Protein AF-A0A5E3X001-F1 (afdb_monomer_lite)

Secondary structure (DSSP, 8-state):
-HHHHHHHHHHHHHHHHHHHHHHHTT--HHHHHHHHHHHHHHHHHHHHHHHHHTT----HHHHHHHHHHHHHHHHHHHHHHTT--HHHHHHHHHHHHHHHHHHHHHHHHHS---------------------------------------------------------------------------------------------------------SS---S--PPP----PPPPP-PPPPP-EEE-TTS-EEE------PPP---------------------------------------------------------------STT-HHHHHHHHHHHHHHHHHHGGGS-HHHHHHHHHHHHHHHHHHHHTTTPPPSSPPTT--HHHHHHHSTTT--SSPP-HHHH-TTHHHHHHHHHHHHHHSBHHHHHT--STTSHHHHHHHHHHHHHH-GGGHHHHHHHHHHHHHHHHHHHHHHHHHHHTTSS-------GGGGSBHHHHHHTSTT--HHHHHHHHHHHTT------------------PPPP---------------

pLDDT: mean 70.25, std 25.48, range [28.52, 98.25]

Radius of gyration: 42.4 Å; chains: 1; bounding box: 110×106×137 Å

Sequence (564 aa):
MEEQLDALEIELCDVKIAAQKAEANVNPPAEREIAQLHVQRVQLQLDRLRRIAAGEIGDPVLYDLQLELLVKRIECATCLAKGAPETDACIAGLEVDRAALRLRHYQKRTVPASSYAPSHAADGATPAPGYDGLPAEQIRHLTSAPSVDPAMNAAASTVASRLPSPVRQSHPPPDAGENSLPTLAPAPDILSLIDGATDDYHTKDDLVDSGDVEQQLIGADVLRSSPLAVDSPRSIHTPAPCVIDIDDDGNARDVTPAVSSSPHVECKPKADTPDEDSVAVDDNKYGTPSELASRSSTPTKTSSNSLPRTARTTTASTRKNGGPKEPSSHPERWACRVFNFGAGALRESADWSQESCHLTRDLWVSVTRWESVHAFENGAVNAPGLPSIMKTIVSKARFGPKYQDVLGKDPDFPANVGKCLQALRAATVSDAMKAFGAHGLAAVARALLELRNANDAFDDAFVSLASELIKILDVLADFALNDSNAGAEDDTASVSSNSSTTVFATLDALAGYDITSATLAIEELQGRQKPEKPARKGHKRRASQMEPPRGSSSKRARRSPDSE

Structure (mmCIF, N/CA/C/O backbone):
data_AF-A0A5E3X001-F1
#
_entry.id   AF-A0A5E3X001-F1
#
loop_
_atom_site.group_PDB
_atom_site.id
_atom_site.type_symbol
_atom_site.label_atom_id
_atom_site.label_alt_id
_atom_site.label_comp_id
_atom_site.label_asym_id
_atom_site.label_entity_id
_atom_site.label_seq_id
_atom_site.pdbx_PDB_ins_code
_atom_site.Cartn_x
_atom_site.Cartn_y
_atom_site.Cartn_z
_atom_site.occupancy
_atom_site.B_iso_or_equiv
_atom_site.auth_seq_id
_atom_site.auth_comp_id
_atom_site.auth_asym_id
_atom_site.auth_atom_id
_atom_site.pdbx_PDB_model_num
ATOM 1 N N . MET A 1 1 ? 5.907 -29.496 -36.938 1.00 89.25 1 MET A N 1
ATOM 2 C CA . MET A 1 1 ? 6.920 -29.052 -35.955 1.00 89.25 1 MET A CA 1
ATOM 3 C C . MET A 1 1 ? 8.181 -28.618 -36.683 1.00 89.25 1 MET A C 1
ATOM 5 O O . MET A 1 1 ? 8.562 -27.478 -36.495 1.00 89.25 1 MET A O 1
ATOM 9 N N . GLU A 1 2 ? 8.757 -29.453 -37.557 1.00 91.94 2 GLU A N 1
ATOM 10 C CA . GLU A 1 2 ? 9.883 -29.063 -38.434 1.00 91.94 2 GLU A CA 1
ATOM 11 C C . GLU A 1 2 ? 9.582 -27.791 -39.243 1.00 91.94 2 GLU A C 1
ATOM 13 O O . GLU A 1 2 ? 10.293 -26.812 -39.091 1.00 91.94 2 GLU A O 1
ATOM 18 N N . GLU A 1 3 ? 8.434 -27.712 -39.927 1.00 94.50 3 GLU A N 1
ATOM 19 C CA . GLU A 1 3 ? 8.026 -26.486 -40.647 1.00 94.50 3 GLU A CA 1
ATOM 20 C C . GLU A 1 3 ? 7.962 -25.223 -39.760 1.00 94.50 3 GLU A C 1
ATOM 22 O O . GLU A 1 3 ? 8.209 -24.114 -40.225 1.00 94.50 3 GLU A O 1
ATOM 27 N N . GLN A 1 4 ? 7.619 -25.372 -38.473 1.00 94.06 4 GLN A N 1
ATOM 28 C CA . GLN A 1 4 ? 7.577 -24.247 -37.530 1.00 94.06 4 GLN A CA 1
ATOM 29 C C . GLN A 1 4 ? 8.979 -23.845 -37.063 1.00 94.06 4 GLN A C 1
ATOM 31 O O . GLN A 1 4 ? 9.218 -22.664 -36.826 1.00 94.06 4 GLN A O 1
ATOM 36 N N . LEU A 1 5 ? 9.889 -24.813 -36.917 1.00 95.06 5 LEU A N 1
ATOM 37 C CA . LEU A 1 5 ? 11.296 -24.552 -36.624 1.00 95.06 5 LEU A CA 1
ATOM 38 C C . LEU A 1 5 ? 11.957 -23.828 -37.797 1.00 95.06 5 LEU A C 1
ATOM 40 O O . LEU A 1 5 ? 12.550 -22.776 -37.577 1.00 95.06 5 LEU A O 1
ATOM 44 N N . ASP A 1 6 ? 11.761 -24.319 -39.021 1.00 96.06 6 ASP A N 1
ATOM 45 C CA . ASP A 1 6 ? 12.292 -23.698 -40.237 1.00 96.06 6 ASP A CA 1
ATOM 46 C C . ASP A 1 6 ? 11.776 -22.259 -40.396 1.00 96.06 6 ASP A C 1
ATOM 48 O O . ASP A 1 6 ? 12.542 -21.340 -40.688 1.00 96.06 6 ASP A O 1
ATOM 52 N N . ALA A 1 7 ? 10.483 -22.029 -40.135 1.00 96.94 7 ALA A N 1
ATOM 53 C CA . ALA A 1 7 ? 9.896 -20.691 -40.178 1.00 96.94 7 ALA A CA 1
ATOM 54 C C . ALA A 1 7 ? 10.533 -19.731 -39.155 1.00 96.94 7 ALA A C 1
ATOM 56 O O . ALA A 1 7 ? 10.853 -18.596 -39.508 1.00 96.94 7 ALA A O 1
ATOM 57 N N . LEU A 1 8 ? 10.757 -20.176 -37.911 1.00 94.69 8 LEU A N 1
ATOM 58 C CA . LEU A 1 8 ? 11.429 -19.361 -36.890 1.00 94.69 8 LEU A CA 1
ATOM 59 C C . LEU A 1 8 ? 12.917 -19.145 -37.190 1.00 94.69 8 LEU A C 1
ATOM 61 O O . LEU A 1 8 ? 13.462 -18.109 -36.821 1.00 94.69 8 LEU A O 1
ATOM 65 N N . GLU A 1 9 ? 13.590 -20.097 -37.838 1.00 96.94 9 GLU A N 1
ATOM 66 C CA . GLU A 1 9 ? 14.984 -19.941 -38.266 1.00 96.94 9 GLU A CA 1
ATOM 67 C C . GLU A 1 9 ? 15.122 -18.866 -39.349 1.00 96.94 9 GLU A C 1
ATOM 69 O O . GLU A 1 9 ? 16.006 -18.011 -39.255 1.00 96.94 9 GLU A O 1
ATOM 74 N N . ILE A 1 10 ? 14.206 -18.851 -40.323 1.00 97.12 10 ILE A N 1
ATOM 75 C CA . ILE A 1 10 ? 14.125 -17.789 -41.335 1.00 97.12 10 ILE A CA 1
ATOM 76 C C . ILE A 1 10 ? 13.825 -16.443 -40.665 1.00 97.12 10 ILE A C 1
ATOM 78 O O . ILE A 1 10 ? 14.546 -15.471 -40.893 1.00 97.12 10 ILE A O 1
ATOM 82 N N . GLU A 1 11 ? 12.823 -16.395 -39.780 1.00 96.88 11 GLU A N 1
ATOM 83 C CA . GLU A 1 11 ? 12.477 -15.176 -39.042 1.00 96.88 11 GLU A CA 1
ATOM 84 C C . GLU A 1 11 ? 13.671 -14.657 -38.226 1.00 96.88 11 GLU A C 1
ATOM 86 O O . GLU A 1 11 ? 13.944 -13.457 -38.234 1.00 96.88 11 GLU A O 1
ATOM 91 N N . LEU A 1 12 ? 14.436 -15.548 -37.578 1.00 97.12 12 LEU A N 1
ATOM 92 C CA . LEU A 1 12 ? 15.631 -15.195 -36.810 1.00 97.12 12 LEU A CA 1
ATOM 93 C C . LEU A 1 12 ? 16.699 -14.533 -37.691 1.00 97.12 12 LEU A C 1
ATOM 95 O O . LEU A 1 12 ? 17.348 -13.574 -37.262 1.00 97.12 12 LEU A O 1
ATOM 99 N N . CYS A 1 13 ? 16.903 -15.040 -38.907 1.00 97.25 13 CYS A N 1
ATOM 100 C CA . CYS A 1 13 ? 17.800 -14.425 -39.880 1.00 97.25 13 CYS A CA 1
ATOM 101 C C . CYS A 1 13 ? 17.322 -13.020 -40.266 1.00 97.25 13 CYS A C 1
ATOM 103 O O . CYS A 1 13 ? 18.120 -12.080 -40.220 1.00 97.25 13 CYS A O 1
ATOM 105 N N . ASP A 1 14 ? 16.033 -12.854 -40.562 1.00 97.06 14 ASP A N 1
ATOM 106 C CA . ASP A 1 14 ? 15.456 -11.564 -40.946 1.00 97.06 14 ASP A CA 1
ATOM 107 C C . ASP A 1 14 ? 15.589 -10.514 -39.831 1.00 97.06 14 ASP A C 1
ATOM 109 O O . ASP A 1 14 ? 16.050 -9.394 -40.082 1.00 97.06 14 ASP A O 1
ATOM 113 N N . VAL A 1 15 ? 15.279 -10.870 -38.576 1.00 95.81 15 VAL A N 1
ATOM 114 C CA . VAL A 1 15 ? 15.416 -9.938 -37.440 1.00 95.81 15 VAL A CA 1
ATOM 115 C C . VAL A 1 15 ? 16.877 -9.616 -37.119 1.00 95.81 15 VAL A C 1
ATOM 117 O O . VAL A 1 15 ? 17.178 -8.482 -36.747 1.00 95.81 15 VAL A O 1
ATOM 120 N N . LYS A 1 16 ? 17.817 -10.553 -37.317 1.00 97.25 16 LYS A N 1
ATOM 121 C CA . LYS A 1 16 ? 19.260 -10.284 -37.165 1.00 97.25 16 LYS A CA 1
ATOM 122 C C . LYS A 1 16 ? 19.774 -9.320 -38.228 1.00 97.25 16 LYS A C 1
ATOM 124 O O . LYS A 1 16 ? 20.531 -8.408 -37.901 1.00 97.25 16 LYS A O 1
ATOM 129 N N . ILE A 1 17 ? 19.339 -9.481 -39.478 1.00 96.75 17 ILE A N 1
ATOM 130 C CA . ILE A 1 17 ? 19.662 -8.544 -40.561 1.00 96.75 17 ILE A CA 1
ATOM 131 C C . ILE A 1 17 ? 19.098 -7.156 -40.235 1.00 96.75 17 ILE A C 1
ATOM 133 O O . ILE A 1 17 ? 19.791 -6.155 -40.415 1.00 96.75 17 ILE A O 1
ATOM 137 N N . ALA A 1 18 ? 17.861 -7.075 -39.738 1.00 94.19 18 ALA A N 1
ATOM 138 C CA . ALA A 1 18 ? 17.259 -5.809 -39.324 1.00 94.19 18 ALA A CA 1
ATOM 139 C C . ALA A 1 18 ? 18.035 -5.143 -38.174 1.00 94.19 18 ALA A C 1
ATOM 141 O O . ALA A 1 18 ? 18.307 -3.945 -38.246 1.00 94.19 18 ALA A O 1
ATOM 142 N N . ALA A 1 19 ? 18.462 -5.910 -37.165 1.00 95.06 19 ALA A N 1
ATOM 143 C CA . ALA A 1 19 ? 19.278 -5.407 -36.060 1.00 95.06 19 ALA A CA 1
ATOM 144 C C . ALA A 1 19 ? 20.640 -4.874 -36.527 1.00 95.06 19 ALA A C 1
ATOM 146 O O . ALA A 1 19 ? 21.015 -3.762 -36.162 1.00 95.06 19 ALA A O 1
ATOM 147 N N . GLN A 1 20 ? 21.337 -5.604 -37.402 1.00 95.81 20 GLN A N 1
ATOM 148 C CA . GLN A 1 20 ? 22.601 -5.139 -37.984 1.00 95.81 20 GLN A CA 1
ATOM 149 C C . GLN A 1 20 ? 22.421 -3.876 -38.834 1.00 95.81 20 GLN A C 1
ATOM 151 O O . GLN A 1 20 ? 23.256 -2.977 -38.790 1.00 95.81 20 GLN A O 1
ATOM 156 N N . LYS A 1 21 ? 21.319 -3.770 -39.589 1.00 95.06 21 LYS A N 1
ATOM 157 C CA . LYS A 1 21 ? 20.991 -2.548 -40.339 1.00 95.06 21 LYS A CA 1
ATOM 158 C C . LYS A 1 21 ? 20.731 -1.363 -39.411 1.00 95.06 21 LYS A C 1
ATOM 160 O O . LYS A 1 21 ? 21.215 -0.274 -39.699 1.00 95.06 21 LYS A O 1
ATOM 165 N N . ALA A 1 22 ? 19.996 -1.563 -38.317 1.00 92.88 22 ALA A N 1
ATOM 166 C CA . ALA A 1 22 ? 19.745 -0.513 -37.329 1.00 92.88 22 ALA A CA 1
ATOM 167 C C . ALA A 1 22 ? 21.045 -0.035 -36.659 1.00 92.88 22 ALA A C 1
ATOM 169 O O . ALA A 1 22 ? 21.216 1.157 -36.408 1.00 92.88 22 ALA A O 1
ATOM 170 N N . GLU A 1 23 ? 21.985 -0.949 -36.413 1.00 92.69 23 GLU A N 1
ATOM 171 C CA . GLU A 1 23 ? 23.311 -0.626 -35.886 1.00 92.69 23 GLU A CA 1
ATOM 172 C C . GLU A 1 23 ? 24.173 0.141 -36.900 1.00 92.69 23 GLU A C 1
ATOM 174 O O . GLU A 1 23 ? 24.758 1.167 -36.558 1.00 92.69 23 GLU A O 1
ATOM 179 N N . ALA A 1 24 ? 24.191 -0.295 -38.163 1.00 93.94 24 ALA A N 1
ATOM 180 C CA . ALA A 1 24 ? 24.982 0.330 -39.222 1.00 93.94 24 ALA A CA 1
ATOM 181 C C . ALA A 1 24 ? 24.473 1.722 -39.639 1.00 93.94 24 ALA A C 1
ATOM 183 O O . ALA A 1 24 ? 25.271 2.583 -40.004 1.00 93.94 24 ALA A O 1
ATOM 184 N N . ASN A 1 25 ? 23.159 1.957 -39.585 1.00 92.25 25 ASN A N 1
ATOM 185 C CA . ASN A 1 25 ? 22.536 3.207 -40.034 1.00 92.25 25 ASN A CA 1
ATOM 186 C C . ASN A 1 25 ? 22.530 4.322 -38.974 1.00 92.25 25 ASN A C 1
ATOM 188 O O . ASN A 1 25 ? 21.929 5.368 -39.205 1.00 92.25 25 ASN A O 1
ATOM 192 N N . VAL A 1 26 ? 23.193 4.124 -37.825 1.00 91.38 26 VAL A N 1
ATOM 193 C CA . VAL A 1 26 ? 23.199 5.087 -36.705 1.00 91.38 26 VAL A CA 1
ATOM 194 C C . VAL A 1 26 ? 21.767 5.418 -36.260 1.00 91.38 26 VAL A C 1
ATOM 196 O O . VAL A 1 26 ? 21.430 6.562 -35.953 1.00 91.38 26 VAL A O 1
ATOM 199 N N . ASN A 1 27 ? 20.895 4.405 -36.233 1.00 90.38 27 ASN A N 1
ATOM 200 C CA . ASN A 1 27 ? 19.524 4.608 -35.790 1.00 90.38 27 ASN A CA 1
ATOM 201 C C . ASN A 1 27 ? 19.491 5.071 -34.319 1.00 90.38 27 ASN A C 1
ATOM 203 O O . ASN A 1 27 ? 20.404 4.746 -33.534 1.00 90.38 27 ASN A O 1
ATOM 207 N N . PRO A 1 28 ? 18.421 5.785 -33.913 1.00 92.38 28 PRO A N 1
ATOM 208 C CA . PRO A 1 28 ? 18.202 6.160 -32.524 1.00 92.38 28 PRO A CA 1
ATOM 209 C C . PRO A 1 28 ? 18.406 4.962 -31.579 1.00 92.38 28 PRO A C 1
ATOM 211 O O . PRO A 1 28 ? 18.030 3.839 -31.930 1.00 92.38 28 PRO A O 1
ATOM 214 N N . PRO A 1 29 ? 18.981 5.162 -30.377 1.00 92.31 29 PRO A N 1
ATOM 215 C CA . PRO A 1 29 ? 19.236 4.078 -29.424 1.00 92.31 29 PRO A CA 1
ATOM 216 C C . PRO A 1 29 ? 18.024 3.167 -29.179 1.00 92.31 29 PRO A C 1
ATOM 218 O O . PRO A 1 29 ? 18.177 1.949 -29.137 1.00 92.31 29 PRO A O 1
ATOM 221 N N . ALA A 1 30 ? 16.819 3.744 -29.119 1.00 90.44 30 ALA A N 1
ATOM 222 C CA . ALA A 1 30 ? 15.578 2.999 -28.925 1.00 90.44 30 ALA A CA 1
ATOM 223 C C . ALA A 1 30 ? 15.271 2.025 -30.081 1.00 90.44 30 ALA A C 1
ATOM 225 O O . ALA A 1 30 ? 14.844 0.902 -29.840 1.00 90.44 30 ALA A O 1
ATOM 226 N N . GLU A 1 31 ? 15.537 2.394 -31.338 1.00 92.88 31 GLU A N 1
ATOM 227 C CA . GLU A 1 31 ? 15.325 1.495 -32.483 1.00 92.88 31 GLU A CA 1
ATOM 228 C C . GLU A 1 31 ? 16.324 0.333 -32.500 1.00 92.88 31 GLU A C 1
ATOM 230 O O . GLU A 1 31 ? 15.965 -0.796 -32.844 1.00 92.88 31 GLU A O 1
ATOM 235 N N . ARG A 1 32 ? 17.570 0.594 -32.083 1.00 95.31 32 ARG A N 1
ATOM 236 C CA . ARG A 1 32 ? 18.586 -0.452 -31.907 1.00 95.31 32 ARG A CA 1
ATOM 237 C C . ARG A 1 32 ? 18.177 -1.430 -30.806 1.00 95.31 32 ARG A C 1
ATOM 239 O O . ARG A 1 32 ? 18.268 -2.640 -31.009 1.00 95.31 32 ARG A O 1
ATOM 246 N N . GLU A 1 33 ? 17.666 -0.924 -29.683 1.00 95.25 33 GLU A N 1
ATOM 247 C CA . GLU A 1 33 ? 17.151 -1.760 -28.594 1.00 95.25 33 GLU A CA 1
ATOM 248 C C . GLU A 1 33 ? 15.955 -2.614 -29.045 1.00 95.25 33 GLU A C 1
ATOM 250 O O . GLU A 1 33 ? 15.955 -3.824 -28.820 1.00 95.25 33 GLU A O 1
ATOM 255 N N . ILE A 1 34 ? 14.976 -2.030 -29.749 1.00 96.56 34 ILE A N 1
ATOM 256 C CA . ILE A 1 34 ? 13.821 -2.767 -30.294 1.00 96.56 34 ILE A CA 1
ATOM 257 C C . ILE A 1 34 ? 14.293 -3.930 -31.171 1.00 96.56 34 ILE A C 1
ATOM 259 O O . ILE A 1 34 ? 13.844 -5.066 -30.992 1.00 96.56 34 ILE A O 1
ATOM 263 N N . ALA A 1 35 ? 15.224 -3.679 -32.095 1.00 95.69 35 ALA A N 1
ATOM 264 C CA . ALA A 1 35 ? 15.717 -4.713 -32.995 1.00 95.69 35 ALA A CA 1
ATOM 265 C C . ALA A 1 35 ? 16.437 -5.848 -32.241 1.00 95.69 35 ALA A C 1
ATOM 267 O O . ALA A 1 35 ? 16.214 -7.024 -32.534 1.00 95.69 35 ALA A O 1
ATOM 268 N N . GLN A 1 36 ? 17.236 -5.523 -31.219 1.00 97.50 36 GLN A N 1
ATOM 269 C CA . GLN A 1 36 ? 17.882 -6.526 -30.365 1.00 97.50 36 GLN A CA 1
ATOM 270 C C . GLN A 1 36 ? 16.869 -7.348 -29.552 1.00 97.50 36 GLN A C 1
ATOM 272 O O . GLN A 1 36 ? 17.007 -8.570 -29.451 1.00 97.50 36 GLN A O 1
ATOM 277 N N . LEU A 1 37 ? 15.827 -6.716 -29.005 1.00 96.62 37 LEU A N 1
ATOM 278 C CA . LEU A 1 37 ? 14.774 -7.410 -28.260 1.00 96.62 37 LEU A CA 1
ATOM 279 C C . LEU A 1 37 ? 13.965 -8.363 -29.156 1.00 96.62 37 LEU A C 1
ATOM 281 O O . LEU A 1 37 ? 13.619 -9.463 -28.721 1.00 96.62 37 LEU A O 1
ATOM 285 N N . HIS A 1 38 ? 13.722 -8.002 -30.421 1.00 97.38 38 HIS A N 1
ATOM 286 C CA . HIS A 1 38 ? 13.114 -8.909 -31.399 1.00 97.38 38 HIS A CA 1
ATOM 287 C C . HIS A 1 38 ? 13.975 -10.153 -31.656 1.00 97.38 38 HIS A C 1
ATOM 289 O O . HIS A 1 38 ? 13.441 -11.262 -31.663 1.00 97.38 38 HIS A O 1
ATOM 295 N N . VAL A 1 39 ? 15.299 -10.000 -31.785 1.00 97.75 39 VAL A N 1
ATOM 296 C CA . VAL A 1 39 ? 16.224 -11.143 -31.908 1.00 97.75 39 VAL A CA 1
ATOM 297 C C . VAL A 1 39 ? 16.119 -12.060 -30.686 1.00 97.75 39 VAL A C 1
ATOM 299 O O . VAL A 1 39 ? 15.988 -13.273 -30.842 1.00 97.75 39 VAL A O 1
ATOM 302 N N . GLN A 1 40 ? 16.123 -11.497 -29.471 1.00 97.81 40 GLN A N 1
ATOM 303 C CA . GLN A 1 40 ? 15.997 -12.277 -28.232 1.00 97.81 40 GLN A CA 1
ATOM 304 C C . GLN A 1 40 ? 14.668 -13.037 -28.157 1.00 97.81 40 GLN A C 1
ATOM 306 O O . GLN A 1 40 ? 14.646 -14.200 -27.753 1.00 97.81 40 GLN A O 1
ATOM 311 N N . ARG A 1 41 ? 13.565 -12.406 -28.577 1.00 97.81 41 ARG A N 1
ATOM 312 C CA . ARG A 1 41 ? 12.233 -13.023 -28.601 1.00 97.81 41 ARG A CA 1
ATOM 313 C C . ARG A 1 41 ? 12.193 -14.245 -29.516 1.00 97.81 41 ARG A C 1
ATOM 315 O O . ARG A 1 41 ? 11.777 -15.312 -29.068 1.00 97.81 41 ARG A O 1
ATOM 322 N N . VAL A 1 42 ? 12.627 -14.096 -30.769 1.00 97.19 42 VAL A N 1
ATOM 323 C CA . VAL A 1 42 ? 12.601 -15.193 -31.751 1.00 97.19 42 VAL A CA 1
ATOM 324 C C . VAL A 1 42 ? 13.542 -16.316 -31.311 1.00 97.19 42 VAL A C 1
ATOM 326 O O . VAL A 1 42 ? 13.156 -17.482 -31.341 1.00 97.19 42 VAL A O 1
ATOM 329 N N . GLN A 1 43 ? 14.731 -15.979 -30.796 1.00 97.69 43 GLN A N 1
ATOM 330 C CA . GLN A 1 43 ? 15.671 -16.961 -30.250 1.00 97.69 43 GLN A CA 1
ATOM 331 C C . GLN A 1 43 ? 15.050 -17.775 -29.103 1.00 97.69 43 GLN A C 1
ATOM 333 O O . GLN A 1 43 ? 15.153 -18.998 -29.103 1.00 97.69 43 GLN A O 1
ATOM 338 N N . LEU A 1 44 ? 14.353 -17.126 -28.162 1.00 96.56 44 LEU A N 1
ATOM 339 C CA . LEU A 1 44 ? 13.689 -17.810 -27.049 1.00 96.56 44 LEU A CA 1
ATOM 340 C C . LEU A 1 44 ? 12.578 -18.763 -27.530 1.00 96.56 44 LEU A C 1
ATOM 342 O O . LEU A 1 44 ? 12.438 -19.869 -27.004 1.00 96.56 44 LEU A O 1
ATOM 346 N N . GLN A 1 45 ? 11.791 -18.359 -28.534 1.00 96.00 45 GLN A N 1
ATOM 347 C CA . GLN A 1 45 ? 10.752 -19.212 -29.129 1.00 96.00 45 GLN A CA 1
ATOM 348 C C . GLN A 1 45 ? 11.355 -20.436 -29.828 1.00 96.00 45 GLN A C 1
ATOM 350 O O . GLN A 1 45 ? 10.834 -21.548 -29.705 1.00 96.00 45 GLN A O 1
ATOM 355 N N . LEU A 1 46 ? 12.471 -20.231 -30.521 1.00 96.19 46 LEU A N 1
ATOM 356 C CA . LEU A 1 46 ? 13.205 -21.264 -31.231 1.00 96.19 46 LEU A CA 1
ATOM 357 C C . LEU A 1 46 ? 13.833 -22.268 -30.253 1.00 96.19 46 LEU A C 1
ATOM 359 O O . LEU A 1 46 ? 13.661 -23.477 -30.414 1.00 96.19 46 LEU A O 1
ATOM 363 N N . ASP A 1 47 ? 14.466 -21.783 -29.182 1.00 95.81 47 ASP A N 1
ATOM 364 C CA . ASP A 1 47 ? 15.016 -22.621 -28.112 1.00 95.81 47 ASP A CA 1
ATOM 365 C C . ASP A 1 47 ? 13.921 -23.469 -27.446 1.00 95.81 47 ASP A C 1
ATOM 367 O O . ASP A 1 47 ? 14.118 -24.663 -27.210 1.00 95.81 47 ASP A O 1
ATOM 371 N N . ARG A 1 48 ? 12.735 -22.889 -27.203 1.00 94.88 48 ARG A N 1
ATOM 372 C CA . ARG A 1 48 ? 11.577 -23.623 -26.675 1.00 94.88 48 ARG A CA 1
ATOM 373 C C . ARG A 1 48 ? 11.153 -24.752 -27.615 1.00 94.88 48 ARG A C 1
ATOM 375 O O . ARG A 1 48 ? 10.995 -25.882 -27.157 1.00 94.88 48 ARG A O 1
ATOM 382 N N . LEU A 1 49 ? 10.968 -24.472 -28.909 1.00 94.19 49 LEU A N 1
ATOM 383 C CA . LEU A 1 49 ? 10.565 -25.499 -29.876 1.00 94.19 49 LEU A CA 1
ATOM 384 C C . LEU A 1 49 ? 11.627 -26.591 -30.036 1.00 94.19 49 LEU A C 1
ATOM 386 O O . LEU A 1 49 ? 11.265 -27.761 -30.115 1.00 94.19 49 LEU A O 1
ATOM 390 N N . ARG A 1 50 ? 12.920 -26.243 -30.018 1.00 95.38 50 ARG A N 1
ATOM 391 C CA . ARG A 1 50 ? 14.012 -27.228 -30.062 1.00 95.38 50 ARG A CA 1
ATOM 392 C C . ARG A 1 50 ? 13.999 -28.152 -28.847 1.00 95.38 50 ARG A C 1
ATOM 394 O O . ARG A 1 50 ? 14.138 -29.358 -29.020 1.00 95.38 50 ARG A O 1
ATOM 401 N N . ARG A 1 51 ? 13.770 -27.625 -27.637 1.00 94.19 51 ARG A N 1
ATOM 402 C CA . ARG A 1 51 ? 13.635 -28.463 -26.429 1.00 94.19 51 ARG A CA 1
ATOM 403 C C . ARG A 1 51 ? 12.407 -29.373 -26.497 1.00 94.19 51 ARG A C 1
ATOM 405 O O . ARG A 1 51 ? 12.517 -30.554 -26.185 1.00 94.19 51 ARG A O 1
ATOM 412 N N . ILE A 1 52 ? 11.276 -28.867 -26.997 1.00 92.38 52 ILE A N 1
ATOM 413 C CA . ILE A 1 52 ? 10.074 -29.684 -27.241 1.00 92.38 52 ILE A CA 1
ATOM 414 C C . ILE A 1 52 ? 10.371 -30.806 -28.251 1.00 92.38 52 ILE A C 1
ATOM 416 O O . ILE A 1 52 ? 10.010 -31.954 -28.004 1.00 92.38 52 ILE A O 1
ATOM 420 N N . ALA A 1 53 ? 11.060 -30.498 -29.354 1.00 92.81 53 ALA A N 1
ATOM 421 C CA . ALA A 1 53 ? 11.458 -31.479 -30.364 1.00 92.81 53 ALA A CA 1
ATOM 422 C C . ALA A 1 53 ? 12.437 -32.531 -29.812 1.00 92.81 53 ALA A C 1
ATOM 424 O O . ALA A 1 53 ? 12.350 -33.702 -30.174 1.00 92.81 53 ALA A O 1
ATOM 425 N N . ALA A 1 54 ? 13.325 -32.130 -28.898 1.00 95.00 54 ALA A N 1
ATOM 426 C CA . ALA A 1 54 ? 14.258 -33.015 -28.203 1.00 95.00 54 ALA A CA 1
ATOM 427 C C . ALA A 1 54 ? 13.600 -33.874 -27.102 1.00 95.00 54 ALA A C 1
ATOM 429 O O . ALA A 1 54 ? 14.268 -34.709 -26.496 1.00 95.00 54 ALA A O 1
ATOM 430 N N . GLY A 1 55 ? 12.304 -33.683 -26.822 1.00 93.62 55 GLY A N 1
ATOM 431 C CA . GLY A 1 55 ? 11.607 -34.367 -25.730 1.00 93.62 55 GLY A CA 1
ATOM 432 C C . GLY A 1 55 ? 11.999 -33.867 -24.335 1.00 93.62 55 GLY A C 1
ATOM 433 O O . GLY A 1 55 ? 11.670 -34.507 -23.336 1.00 93.62 55 GLY A O 1
ATOM 434 N N . GLU A 1 56 ? 12.687 -32.727 -24.240 1.00 93.75 56 GLU A N 1
ATOM 435 C CA . GLU A 1 56 ? 13.017 -32.093 -22.969 1.00 93.75 56 GLU A CA 1
ATOM 436 C C . GLU A 1 56 ? 11.777 -31.382 -22.416 1.00 93.75 56 GLU A C 1
ATOM 438 O O . GLU A 1 56 ? 11.319 -30.365 -22.945 1.00 93.75 56 GLU A O 1
ATOM 443 N N . ILE A 1 57 ? 11.232 -31.911 -21.317 1.00 81.38 57 ILE A N 1
ATOM 444 C CA . ILE A 1 57 ? 10.111 -31.297 -20.599 1.00 81.38 57 ILE A CA 1
ATOM 445 C C . ILE A 1 57 ? 10.663 -30.139 -19.764 1.00 81.38 57 ILE A C 1
ATOM 447 O O . ILE A 1 57 ? 10.913 -30.257 -18.566 1.00 81.38 57 ILE A O 1
ATOM 451 N N . GLY A 1 58 ? 10.911 -29.014 -20.431 1.00 88.25 58 GLY A N 1
ATOM 452 C CA . GLY A 1 58 ? 11.116 -27.738 -19.760 1.00 88.25 58 GLY A CA 1
ATOM 453 C C . GLY A 1 58 ? 9.820 -27.252 -19.117 1.00 88.25 58 GLY A C 1
ATOM 454 O O . GLY A 1 58 ? 8.727 -27.654 -19.508 1.00 88.25 58 GLY A O 1
ATOM 455 N N . ASP A 1 59 ? 9.946 -26.356 -18.146 1.00 92.50 59 ASP A N 1
ATOM 456 C CA . ASP A 1 59 ? 8.803 -25.708 -17.516 1.00 92.50 59 ASP A CA 1
ATOM 457 C C . ASP A 1 59 ? 8.117 -24.743 -18.507 1.00 92.50 59 ASP A C 1
ATOM 459 O O . ASP A 1 59 ? 8.682 -23.686 -18.814 1.00 92.50 59 ASP A O 1
ATOM 463 N N . PRO A 1 60 ? 6.923 -25.073 -19.038 1.00 92.12 60 PRO A N 1
ATOM 464 C CA . PRO A 1 60 ? 6.283 -24.260 -20.066 1.00 92.12 60 PRO A CA 1
ATOM 465 C C . PRO A 1 60 ? 5.882 -22.877 -19.540 1.00 92.12 60 PRO A C 1
ATOM 467 O O . PRO A 1 60 ? 5.908 -21.914 -20.302 1.00 92.12 60 PRO A O 1
ATOM 470 N N . VAL A 1 61 ? 5.580 -22.765 -18.242 1.00 94.00 61 VAL A N 1
ATOM 471 C CA . VAL A 1 61 ? 5.147 -21.513 -17.613 1.00 94.00 61 VAL A CA 1
ATOM 472 C C . VAL A 1 61 ? 6.316 -20.540 -17.505 1.00 94.00 61 VAL A C 1
ATOM 474 O O . VAL A 1 61 ? 6.149 -19.346 -17.747 1.00 94.00 61 VAL A O 1
ATOM 477 N N . LEU A 1 62 ? 7.519 -21.041 -17.202 1.00 95.25 62 LEU A N 1
ATOM 478 C CA . LEU A 1 62 ? 8.723 -20.210 -17.165 1.00 95.25 62 LEU A CA 1
ATOM 479 C C . LEU A 1 62 ? 8.986 -19.544 -18.523 1.00 95.25 62 LEU A C 1
ATOM 481 O O . LEU A 1 62 ? 9.278 -18.350 -18.573 1.00 95.25 62 LEU A O 1
ATOM 485 N N . TYR A 1 63 ? 8.851 -20.303 -19.612 1.00 95.50 63 TYR A N 1
ATOM 486 C CA . TYR A 1 63 ? 9.019 -19.781 -20.967 1.00 95.50 63 TYR A CA 1
ATOM 487 C C . TYR A 1 63 ? 7.976 -18.737 -21.335 1.00 95.50 63 TYR A C 1
ATOM 489 O O . TYR A 1 63 ? 8.331 -17.701 -21.894 1.00 95.50 63 TYR A O 1
ATOM 497 N N . ASP A 1 64 ? 6.707 -18.994 -21.020 1.00 95.00 64 ASP A N 1
ATOM 498 C CA . ASP A 1 64 ? 5.627 -18.062 -21.335 1.00 95.00 64 ASP A CA 1
ATOM 499 C C . ASP A 1 64 ? 5.825 -16.728 -20.582 1.00 95.00 64 ASP A C 1
ATOM 501 O O . ASP A 1 64 ? 5.669 -15.662 -21.176 1.00 95.00 64 ASP A O 1
ATOM 505 N N . LEU A 1 65 ? 6.294 -16.764 -19.325 1.00 96.12 65 LEU A N 1
ATOM 506 C CA . LEU A 1 65 ? 6.640 -15.562 -18.548 1.00 96.12 65 LEU A CA 1
ATOM 507 C C . LEU A 1 65 ? 7.866 -14.815 -19.100 1.00 96.12 65 LEU A C 1
ATOM 509 O O . LEU A 1 65 ? 7.887 -13.584 -19.112 1.00 96.12 65 LEU A O 1
ATOM 513 N N . GLN A 1 66 ? 8.897 -15.532 -19.558 1.00 97.38 66 GLN A N 1
ATOM 514 C CA . GLN A 1 66 ? 10.056 -14.916 -20.217 1.00 97.38 66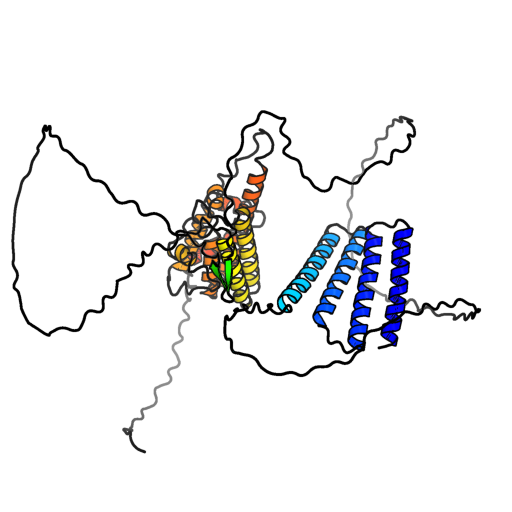 GLN A CA 1
ATOM 515 C C . GLN A 1 66 ? 9.659 -14.246 -21.540 1.00 97.38 66 GLN A C 1
ATOM 517 O O . GLN A 1 66 ? 10.140 -13.154 -21.850 1.00 97.38 66 GLN A O 1
ATOM 522 N N . LEU A 1 67 ? 8.755 -14.872 -22.299 1.00 96.88 67 LEU A N 1
ATOM 523 C CA . LEU A 1 67 ? 8.234 -14.323 -23.545 1.00 96.88 67 LEU A CA 1
ATOM 524 C C . LEU A 1 67 ? 7.352 -13.091 -23.293 1.00 96.88 67 LEU A C 1
ATOM 526 O O . LEU A 1 67 ? 7.518 -12.090 -23.986 1.00 96.88 67 LEU A O 1
ATOM 530 N N . GLU A 1 68 ? 6.474 -13.129 -22.282 1.00 97.00 68 GLU A N 1
ATOM 531 C CA . GLU A 1 68 ? 5.658 -11.982 -21.847 1.00 97.00 68 GLU A CA 1
ATOM 532 C C . GLU A 1 68 ? 6.545 -10.778 -21.501 1.00 97.00 68 GLU A C 1
ATOM 534 O O . GLU A 1 68 ? 6.304 -9.675 -21.992 1.00 97.00 68 GLU A O 1
ATOM 539 N N . LEU A 1 69 ? 7.620 -10.990 -20.731 1.00 97.75 69 LEU A N 1
ATOM 540 C CA . LEU A 1 69 ? 8.568 -9.929 -20.383 1.00 97.75 69 LEU A CA 1
ATOM 541 C C . LEU A 1 69 ? 9.223 -9.305 -21.624 1.00 97.75 69 LEU A C 1
ATOM 543 O O . LEU A 1 69 ? 9.306 -8.082 -21.719 1.00 97.75 69 LEU A O 1
ATOM 547 N N . LEU A 1 70 ? 9.674 -10.119 -22.585 1.00 97.75 70 LEU A N 1
ATOM 548 C CA . LEU A 1 70 ? 10.271 -9.605 -23.822 1.00 97.75 70 LEU A CA 1
ATOM 549 C C . LEU A 1 70 ? 9.263 -8.805 -24.655 1.00 97.75 70 LEU A C 1
ATOM 551 O O . LEU A 1 70 ? 9.616 -7.744 -25.163 1.00 97.75 70 LEU A O 1
ATOM 555 N N . VAL A 1 71 ? 8.011 -9.262 -24.754 1.00 97.62 71 VAL A N 1
ATOM 556 C CA . VAL A 1 71 ? 6.942 -8.522 -25.446 1.00 97.62 71 VAL A CA 1
ATOM 557 C C . VAL A 1 71 ? 6.712 -7.161 -24.787 1.00 97.62 71 VAL A C 1
ATOM 559 O O . VAL A 1 71 ? 6.718 -6.149 -25.485 1.00 97.62 71 VAL A O 1
ATOM 562 N N . LYS A 1 72 ? 6.614 -7.106 -23.453 1.00 97.81 72 LYS A N 1
ATOM 563 C CA . LYS A 1 72 ? 6.446 -5.838 -22.725 1.00 97.81 72 LYS A CA 1
ATOM 564 C C . LYS A 1 72 ? 7.632 -4.893 -22.885 1.00 97.81 72 LYS A C 1
ATOM 566 O O . LYS A 1 72 ? 7.435 -3.691 -23.052 1.00 97.81 72 LYS A O 1
ATOM 571 N N . ARG A 1 73 ? 8.862 -5.414 -22.920 1.00 97.69 73 ARG A N 1
ATOM 572 C CA . ARG A 1 73 ? 10.051 -4.592 -23.202 1.00 97.69 73 ARG A CA 1
ATOM 573 C C . ARG A 1 73 ? 10.033 -4.015 -24.617 1.00 97.69 73 ARG A C 1
ATOM 575 O O . ARG A 1 73 ? 10.368 -2.847 -24.781 1.00 97.69 73 ARG A O 1
ATOM 582 N N . ILE A 1 74 ? 9.609 -4.794 -25.617 1.00 97.38 74 ILE A N 1
ATOM 583 C CA . ILE A 1 74 ? 9.454 -4.315 -27.002 1.00 97.38 74 ILE A CA 1
ATOM 584 C C . ILE A 1 74 ? 8.388 -3.214 -27.073 1.00 97.38 74 ILE A C 1
ATOM 586 O O . ILE A 1 74 ? 8.621 -2.192 -27.716 1.00 97.38 74 ILE A O 1
ATOM 590 N N . GLU A 1 75 ? 7.244 -3.390 -26.407 1.00 96.62 75 GLU A N 1
ATOM 591 C CA . GLU A 1 75 ? 6.175 -2.382 -26.345 1.00 96.62 75 GLU A CA 1
ATOM 592 C C . GLU A 1 75 ? 6.676 -1.073 -25.719 1.00 96.62 75 GLU A C 1
ATOM 594 O O . GLU A 1 75 ? 6.527 -0.012 -26.325 1.00 96.62 75 GLU A O 1
ATOM 599 N N . CYS A 1 76 ? 7.357 -1.1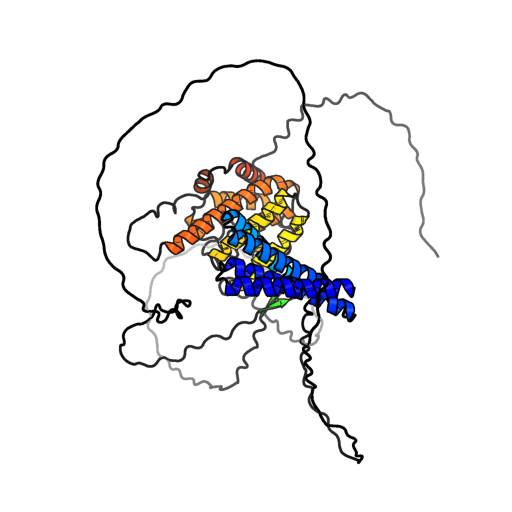50 -24.572 1.00 96.50 76 CYS A N 1
ATOM 600 C CA . CYS A 1 76 ? 7.937 0.012 -23.898 1.00 96.50 76 CYS A CA 1
ATOM 601 C C . CYS A 1 76 ? 8.979 0.733 -24.769 1.00 96.50 76 CYS A C 1
ATOM 603 O O . CYS A 1 76 ? 8.861 1.937 -25.008 1.00 96.50 76 CYS A O 1
ATOM 605 N N . ALA A 1 77 ? 9.942 0.000 -25.339 1.00 95.94 77 ALA A N 1
ATOM 606 C CA . ALA A 1 77 ? 10.947 0.580 -26.228 1.00 95.94 77 ALA A CA 1
ATOM 607 C C . ALA A 1 77 ? 10.312 1.205 -27.486 1.00 95.94 77 ALA A C 1
ATOM 609 O O . ALA A 1 77 ? 10.741 2.265 -27.940 1.00 95.94 77 ALA A O 1
ATOM 610 N N . THR A 1 78 ? 9.238 0.606 -28.014 1.00 96.69 78 THR A N 1
ATOM 611 C CA . THR A 1 78 ? 8.469 1.152 -29.145 1.00 96.69 78 THR A CA 1
ATOM 612 C C . THR A 1 78 ? 7.758 2.454 -28.781 1.00 96.69 78 THR A C 1
ATOM 614 O O . THR A 1 78 ? 7.745 3.378 -29.597 1.00 96.69 78 THR A O 1
ATOM 617 N N . CYS A 1 79 ? 7.181 2.556 -27.579 1.00 95.25 79 CYS A N 1
ATOM 618 C CA . CYS A 1 79 ? 6.599 3.805 -27.082 1.00 95.25 79 CYS A CA 1
ATOM 619 C C . CYS A 1 79 ? 7.656 4.914 -27.010 1.00 95.25 79 CYS A C 1
ATOM 621 O O . CYS A 1 79 ? 7.421 6.014 -27.509 1.00 95.25 79 CYS A O 1
ATOM 623 N N . LEU A 1 80 ? 8.844 4.604 -26.481 1.00 93.94 80 LEU A N 1
ATOM 624 C CA . LEU A 1 80 ? 9.959 5.551 -26.399 1.00 93.94 80 LEU A CA 1
ATOM 625 C C . LEU A 1 80 ? 10.458 5.981 -27.786 1.00 93.94 80 LEU A C 1
ATOM 627 O O . LEU A 1 80 ? 10.607 7.173 -28.041 1.00 93.94 80 LEU A O 1
ATOM 631 N N . ALA A 1 81 ? 10.649 5.036 -28.712 1.00 94.94 81 ALA A N 1
ATOM 632 C CA . ALA A 1 81 ? 11.095 5.332 -30.076 1.00 94.94 81 ALA A CA 1
ATOM 633 C C . ALA A 1 81 ? 10.110 6.227 -30.846 1.00 94.94 81 ALA A C 1
ATOM 635 O O . ALA A 1 81 ? 10.520 7.041 -31.669 1.00 94.94 81 ALA A O 1
ATOM 636 N N . LYS A 1 82 ? 8.806 6.097 -30.571 1.00 96.44 82 LYS A N 1
ATOM 637 C CA . LYS A 1 82 ? 7.754 6.910 -31.197 1.00 96.44 82 LYS A CA 1
ATOM 638 C C . LYS A 1 82 ? 7.553 8.276 -30.537 1.00 96.44 82 LYS A C 1
ATOM 640 O O . LYS A 1 82 ? 6.714 9.033 -31.016 1.00 96.44 82 LYS A O 1
ATOM 645 N N . GLY A 1 83 ? 8.270 8.581 -29.452 1.00 94.19 83 GLY A N 1
ATOM 646 C CA . GLY A 1 83 ? 8.038 9.796 -28.671 1.00 94.19 83 GLY A CA 1
ATOM 647 C C . GLY A 1 83 ? 6.629 9.838 -28.077 1.00 94.19 83 GLY A C 1
ATOM 648 O O . GLY A 1 83 ? 5.986 10.886 -28.099 1.00 94.19 83 GLY A O 1
ATOM 649 N N . ALA A 1 84 ? 6.120 8.689 -27.615 1.00 94.75 84 ALA A N 1
ATOM 650 C CA . ALA A 1 84 ? 4.841 8.613 -26.914 1.00 94.75 84 ALA A CA 1
ATOM 651 C C . ALA A 1 84 ? 4.823 9.585 -25.716 1.00 94.75 84 ALA A C 1
ATOM 653 O O . ALA A 1 84 ? 5.885 9.869 -25.150 1.00 94.75 84 ALA A O 1
ATOM 654 N N . PRO A 1 85 ? 3.645 10.101 -25.314 1.00 95.50 85 PRO A N 1
ATOM 655 C CA . PRO A 1 85 ? 3.559 10.977 -24.154 1.00 95.50 85 PRO A CA 1
ATOM 656 C C . PRO A 1 85 ? 4.122 10.272 -22.916 1.00 95.50 85 PRO A C 1
ATOM 658 O O . PRO A 1 85 ? 4.028 9.051 -22.775 1.00 95.50 85 PRO A O 1
ATOM 661 N N . GLU A 1 86 ? 4.695 11.054 -22.005 1.00 93.31 86 GLU A N 1
ATOM 662 C CA . GLU A 1 86 ? 5.386 10.549 -20.812 1.00 93.31 86 GLU A CA 1
ATOM 663 C C . GLU A 1 86 ? 4.508 9.604 -19.977 1.00 93.31 86 GLU A C 1
ATOM 665 O O . GLU A 1 86 ? 4.990 8.604 -19.450 1.00 93.31 86 GLU A O 1
ATOM 670 N N . THR A 1 87 ? 3.197 9.857 -19.935 1.00 91.31 87 THR A N 1
ATOM 671 C CA . THR A 1 87 ? 2.218 8.988 -19.272 1.00 91.31 87 THR A CA 1
ATOM 672 C C . THR A 1 87 ? 2.166 7.587 -19.878 1.00 91.31 87 THR A C 1
ATOM 674 O O . THR A 1 87 ? 2.144 6.608 -19.137 1.00 91.31 87 THR A O 1
ATOM 677 N N . ASP A 1 88 ? 2.190 7.468 -21.205 1.00 92.94 88 ASP A N 1
ATOM 678 C CA . ASP A 1 88 ? 2.109 6.178 -21.900 1.00 92.94 88 ASP A CA 1
ATOM 679 C C . ASP A 1 88 ? 3.427 5.409 -21.777 1.00 92.94 88 ASP A C 1
ATOM 681 O O . ASP A 1 88 ? 3.427 4.193 -21.575 1.00 92.94 88 ASP A O 1
ATOM 685 N N . ALA A 1 89 ? 4.557 6.122 -21.835 1.00 92.88 89 ALA A N 1
ATOM 686 C CA . ALA A 1 89 ? 5.873 5.548 -21.568 1.00 92.88 89 ALA A CA 1
ATOM 687 C C . ALA A 1 89 ? 5.981 5.035 -20.119 1.00 92.88 89 ALA A C 1
ATOM 689 O O . ALA A 1 89 ? 6.472 3.929 -19.891 1.00 92.88 89 ALA A O 1
ATOM 690 N N . CYS A 1 90 ? 5.457 5.793 -19.150 1.00 93.56 90 CYS A N 1
ATOM 691 C CA . CYS A 1 90 ? 5.402 5.401 -17.743 1.00 93.56 90 CYS A CA 1
ATOM 692 C C . CYS A 1 90 ? 4.537 4.148 -17.534 1.00 93.56 90 CYS A C 1
ATOM 694 O O . CYS A 1 90 ? 4.978 3.191 -16.895 1.00 93.56 90 CYS A O 1
ATOM 696 N N . ILE A 1 91 ? 3.341 4.099 -18.135 1.00 95.88 91 ILE A N 1
ATOM 697 C CA . ILE A 1 91 ? 2.466 2.917 -18.078 1.00 95.88 91 ILE A CA 1
ATOM 698 C C . ILE A 1 91 ? 3.174 1.693 -18.671 1.00 95.88 91 ILE A C 1
ATOM 700 O O . ILE A 1 91 ? 3.196 0.639 -18.036 1.00 95.88 91 ILE A O 1
ATOM 704 N N . ALA A 1 92 ? 3.802 1.827 -19.843 1.00 94.62 92 ALA A N 1
ATOM 705 C CA . ALA A 1 92 ? 4.537 0.729 -20.466 1.00 94.62 92 ALA A CA 1
ATOM 706 C C . ALA A 1 92 ? 5.719 0.250 -19.598 1.00 94.62 92 ALA A C 1
ATOM 708 O O . ALA A 1 92 ? 5.962 -0.954 -19.498 1.00 94.62 92 ALA A O 1
ATOM 709 N N . GLY A 1 93 ? 6.416 1.166 -18.914 1.00 95.75 93 GLY A N 1
ATOM 710 C CA . GLY A 1 93 ? 7.456 0.837 -17.934 1.00 95.75 93 GLY A CA 1
ATOM 711 C C . GLY A 1 93 ? 6.923 0.014 -16.757 1.00 95.75 93 GLY A C 1
ATOM 712 O O . GLY A 1 93 ? 7.463 -1.048 -16.445 1.00 95.75 93 GLY A O 1
ATOM 713 N N . LEU A 1 94 ? 5.800 0.428 -16.167 1.00 94.31 94 LEU A N 1
ATOM 714 C CA . LEU A 1 94 ? 5.155 -0.312 -15.077 1.00 94.31 94 LEU A CA 1
ATOM 715 C C . LEU A 1 94 ? 4.682 -1.710 -15.510 1.00 94.31 94 LEU A C 1
ATOM 717 O O . LEU A 1 94 ? 4.701 -2.654 -14.713 1.00 94.31 94 LEU A O 1
ATOM 721 N N . GLU A 1 95 ? 4.272 -1.883 -16.768 1.00 97.06 95 GLU A N 1
ATOM 722 C CA . GLU A 1 95 ? 3.933 -3.202 -17.309 1.00 97.06 95 GLU A CA 1
ATOM 723 C C . GLU A 1 95 ? 5.156 -4.121 -17.440 1.00 97.06 95 GLU A C 1
ATOM 725 O O . GLU A 1 95 ? 5.049 -5.317 -17.142 1.00 97.06 95 GLU A O 1
ATOM 730 N N . VAL A 1 96 ? 6.321 -3.578 -17.816 1.00 97.81 96 VAL A N 1
ATOM 731 C CA . VAL A 1 96 ? 7.600 -4.311 -17.809 1.00 97.81 96 VAL A CA 1
ATOM 732 C C . VAL A 1 96 ? 7.954 -4.755 -16.390 1.00 97.81 96 VAL A C 1
ATOM 734 O O . VAL A 1 96 ? 8.238 -5.938 -16.176 1.00 97.81 96 VAL A O 1
ATOM 737 N N . ASP A 1 97 ? 7.867 -3.853 -15.411 1.00 95.81 97 ASP A N 1
ATOM 738 C CA . ASP A 1 97 ? 8.162 -4.160 -14.006 1.00 95.81 97 ASP A CA 1
ATOM 739 C C . ASP A 1 97 ? 7.232 -5.243 -13.456 1.00 95.81 97 ASP A C 1
ATOM 741 O O . ASP A 1 97 ? 7.666 -6.196 -12.798 1.00 95.81 97 ASP A O 1
ATOM 745 N N . ARG A 1 98 ? 5.940 -5.158 -13.787 1.00 96.81 98 ARG A N 1
ATOM 746 C CA . ARG A 1 98 ? 4.949 -6.170 -13.416 1.00 96.81 98 ARG A CA 1
ATOM 747 C C . ARG A 1 98 ? 5.290 -7.543 -14.000 1.00 96.81 98 ARG A C 1
ATOM 749 O O . ARG A 1 98 ? 5.205 -8.540 -13.277 1.00 96.81 98 ARG A O 1
ATOM 756 N N . ALA A 1 99 ? 5.667 -7.617 -15.278 1.00 95.00 99 ALA A N 1
ATOM 757 C CA . ALA A 1 99 ? 6.066 -8.870 -15.922 1.00 95.00 99 ALA A CA 1
ATOM 758 C C . ALA A 1 99 ? 7.354 -9.445 -15.299 1.00 95.00 99 ALA A C 1
ATOM 760 O O . ALA A 1 99 ? 7.420 -10.638 -14.988 1.00 95.00 99 ALA A O 1
ATOM 761 N N . ALA A 1 100 ? 8.345 -8.595 -15.014 1.00 97.25 100 ALA A N 1
ATOM 762 C CA . ALA A 1 100 ? 9.594 -8.993 -14.365 1.00 97.25 100 ALA A CA 1
ATOM 763 C C . ALA A 1 100 ? 9.361 -9.541 -12.945 1.00 97.25 100 ALA A C 1
ATOM 765 O O . ALA A 1 100 ? 9.928 -10.571 -12.565 1.00 97.25 100 ALA A O 1
ATOM 766 N N . LEU A 1 101 ? 8.477 -8.905 -12.168 1.00 95.88 101 LEU A N 1
ATOM 767 C CA . LEU A 1 101 ? 8.086 -9.380 -10.841 1.00 95.88 101 LEU A CA 1
ATOM 768 C C . LEU A 1 101 ? 7.408 -10.751 -10.900 1.00 95.88 101 LEU A C 1
ATOM 770 O O . LEU A 1 101 ? 7.744 -11.623 -10.095 1.00 95.88 101 LEU A O 1
ATOM 774 N N . ARG A 1 102 ? 6.497 -10.981 -11.856 1.00 96.69 102 ARG A N 1
ATOM 775 C CA . ARG A 1 102 ? 5.854 -12.293 -12.057 1.00 96.69 102 ARG A CA 1
ATOM 776 C C . ARG A 1 102 ? 6.881 -13.386 -12.336 1.00 96.69 102 ARG A C 1
ATOM 778 O O . ARG A 1 102 ? 6.851 -14.420 -11.668 1.00 96.69 102 ARG A O 1
ATOM 785 N N . LEU A 1 103 ? 7.820 -13.131 -13.249 1.00 96.62 103 LEU A N 1
ATOM 786 C CA . LEU A 1 103 ? 8.911 -14.055 -13.562 1.00 96.62 103 LEU A CA 1
ATOM 787 C C . LEU A 1 103 ? 9.769 -14.358 -12.322 1.00 96.62 103 LEU A C 1
ATOM 789 O O . LEU A 1 103 ? 10.021 -15.522 -12.010 1.00 96.62 103 LEU A O 1
ATOM 793 N N . ARG A 1 104 ? 10.157 -13.329 -11.560 1.00 96.50 104 ARG A N 1
ATOM 794 C CA . ARG A 1 104 ? 10.953 -13.489 -10.333 1.00 96.50 104 ARG A CA 1
ATOM 795 C C . ARG A 1 104 ? 10.205 -14.277 -9.257 1.00 96.50 104 ARG A C 1
ATOM 797 O O . ARG A 1 104 ? 10.801 -15.114 -8.582 1.00 96.50 104 ARG A O 1
ATOM 804 N N . HIS A 1 105 ? 8.911 -14.023 -9.079 1.00 94.25 105 HIS A N 1
ATOM 805 C CA . HIS A 1 105 ? 8.073 -14.780 -8.149 1.00 94.25 105 HIS A CA 1
ATOM 806 C C . HIS A 1 105 ? 7.956 -16.246 -8.551 1.00 94.25 105 HIS A C 1
ATOM 808 O O . HIS A 1 105 ? 8.014 -17.116 -7.683 1.00 94.25 105 HIS A O 1
ATOM 814 N N . TYR A 1 106 ? 7.819 -16.514 -9.848 1.00 96.12 106 TYR A N 1
ATOM 815 C CA . TYR A 1 106 ? 7.775 -17.867 -10.372 1.00 96.12 106 TYR A CA 1
ATOM 816 C C . TYR A 1 106 ? 9.083 -18.616 -10.093 1.00 96.12 106 TYR A C 1
ATOM 818 O O . TYR A 1 106 ? 9.061 -19.661 -9.452 1.00 96.12 106 TYR A O 1
ATOM 826 N N . GLN A 1 107 ? 10.225 -18.021 -10.450 1.00 94.56 107 GLN A N 1
ATOM 827 C CA . GLN A 1 107 ? 11.552 -18.588 -10.185 1.00 94.56 107 GLN A CA 1
ATOM 828 C C . GLN A 1 107 ? 11.782 -18.858 -8.693 1.00 94.56 107 GLN A C 1
ATOM 830 O O . GLN A 1 107 ? 12.267 -19.921 -8.325 1.00 94.56 107 GLN A O 1
ATOM 835 N N . LYS A 1 108 ? 11.377 -17.938 -7.807 1.00 92.88 108 LYS A N 1
ATOM 836 C CA . LYS A 1 108 ? 11.473 -18.149 -6.352 1.00 92.88 108 LYS A CA 1
ATOM 837 C C . LYS A 1 108 ? 10.654 -19.345 -5.855 1.00 92.88 108 LYS A C 1
ATOM 839 O O . LYS A 1 108 ? 11.024 -19.931 -4.847 1.00 92.88 108 LYS A O 1
ATOM 844 N N . ARG A 1 109 ? 9.538 -19.674 -6.512 1.00 91.38 109 ARG A N 1
ATOM 845 C CA . ARG A 1 109 ? 8.676 -20.807 -6.138 1.00 91.38 109 ARG A CA 1
ATOM 846 C C . ARG A 1 109 ? 9.154 -22.133 -6.720 1.00 91.38 109 ARG A C 1
ATOM 848 O O . ARG A 1 109 ? 8.897 -23.166 -6.113 1.00 91.38 109 ARG A O 1
ATOM 855 N N . THR A 1 110 ? 9.789 -22.112 -7.890 1.00 89.94 110 THR A N 1
ATOM 856 C CA . THR A 1 110 ? 10.204 -23.333 -8.595 1.00 89.94 110 THR A CA 1
ATOM 857 C C . THR A 1 110 ? 11.630 -23.763 -8.302 1.00 89.94 110 THR A C 1
ATOM 859 O O . THR A 1 110 ? 11.927 -24.941 -8.478 1.00 89.94 110 THR A O 1
ATOM 862 N N . VAL A 1 111 ? 12.505 -22.868 -7.827 1.00 83.31 111 VAL A N 1
ATOM 863 C CA . VAL A 1 111 ? 13.816 -23.267 -7.299 1.00 83.31 111 VAL A CA 1
ATOM 864 C C . VAL A 1 111 ? 13.563 -24.140 -6.066 1.00 83.31 111 VAL A C 1
ATOM 866 O O . VAL A 1 111 ? 13.072 -23.621 -5.059 1.00 83.31 111 VAL A O 1
ATOM 869 N N . PRO A 1 112 ? 13.863 -25.455 -6.118 1.00 69.88 112 PRO A N 1
ATOM 870 C CA . PRO A 1 112 ? 13.738 -26.310 -4.950 1.00 69.88 112 PRO A CA 1
ATOM 871 C C . PRO A 1 112 ? 14.606 -25.689 -3.868 1.00 69.88 112 PRO A C 1
ATOM 873 O O . PRO A 1 112 ? 15.760 -25.354 -4.152 1.00 69.88 112 PRO A O 1
ATOM 876 N N . ALA A 1 113 ? 14.064 -25.512 -2.661 1.00 63.06 113 ALA A N 1
ATOM 877 C CA . ALA A 1 113 ? 14.869 -25.145 -1.507 1.00 63.06 113 ALA A CA 1
ATOM 878 C C . ALA A 1 113 ? 16.028 -26.140 -1.466 1.00 63.06 113 ALA A C 1
ATOM 880 O O . ALA A 1 113 ? 15.818 -27.327 -1.214 1.00 63.06 113 ALA A O 1
ATOM 881 N N . SER A 1 114 ? 17.215 -25.677 -1.868 1.00 57.03 114 SER A N 1
ATOM 882 C CA . SER A 1 114 ? 18.400 -26.512 -1.953 1.00 57.03 114 SER A CA 1
ATOM 883 C C . SER A 1 114 ? 18.554 -27.115 -0.575 1.00 57.03 114 SER A C 1
ATOM 885 O O . SER A 1 114 ? 18.798 -26.384 0.383 1.00 57.03 114 SER A O 1
ATOM 887 N N . SER A 1 115 ? 18.310 -28.421 -0.477 1.00 46.44 115 SER A N 1
ATOM 888 C CA . SER A 1 115 ? 18.452 -29.189 0.747 1.00 46.44 115 SER A CA 1
ATOM 889 C C . SER A 1 115 ? 19.898 -29.036 1.193 1.00 46.44 115 SER A C 1
ATOM 891 O O . SER A 1 115 ? 20.769 -29.806 0.788 1.00 46.44 115 SER A O 1
ATOM 893 N N . TYR A 1 116 ? 20.158 -28.030 2.021 1.00 49.47 116 TYR A N 1
ATOM 894 C CA . TYR A 1 116 ? 21.336 -27.951 2.858 1.00 49.47 116 TYR A CA 1
ATOM 895 C C . TYR A 1 116 ? 21.210 -29.086 3.874 1.00 49.47 116 TYR A C 1
ATOM 897 O O . TYR A 1 116 ? 20.819 -28.894 5.020 1.00 49.47 116 TYR A O 1
ATOM 905 N N . ALA A 1 117 ? 21.491 -30.308 3.418 1.00 43.53 117 ALA A N 1
ATOM 906 C CA . ALA A 1 117 ? 21.784 -31.413 4.301 1.00 43.53 117 ALA A CA 1
ATOM 907 C C . ALA A 1 117 ? 23.100 -31.047 5.006 1.00 43.53 117 ALA A C 1
ATOM 909 O O . ALA A 1 117 ? 24.111 -30.842 4.324 1.00 43.53 117 ALA A O 1
ATOM 910 N N . PRO A 1 118 ? 23.123 -30.929 6.343 1.00 47.50 118 PRO A N 1
ATOM 911 C CA . PRO A 1 118 ? 24.372 -30.775 7.058 1.00 47.50 118 PRO A CA 1
ATOM 912 C C . PRO A 1 118 ? 25.167 -32.059 6.831 1.00 47.50 118 PRO A C 1
ATOM 914 O O . PRO A 1 118 ? 24.744 -33.142 7.238 1.00 47.50 118 PRO A O 1
ATOM 917 N N . SER A 1 119 ? 26.305 -31.946 6.150 1.00 42.88 119 SER A N 1
ATOM 918 C CA . SER A 1 119 ? 27.293 -33.017 6.083 1.00 42.88 119 SER A CA 1
ATOM 919 C C . SER A 1 119 ? 27.835 -33.236 7.495 1.00 42.88 119 SER A C 1
ATOM 921 O O . SER A 1 119 ? 28.766 -32.564 7.939 1.00 42.88 119 SER A O 1
ATOM 923 N N . HIS A 1 120 ? 27.198 -34.132 8.247 1.00 43.19 120 HIS A N 1
ATOM 924 C CA . HIS A 1 120 ? 27.775 -34.669 9.465 1.00 43.19 120 HIS A CA 1
ATOM 925 C C . HIS A 1 120 ? 28.924 -35.589 9.057 1.00 43.19 120 HIS A C 1
ATOM 927 O O . HIS A 1 120 ? 28.718 -36.735 8.659 1.00 43.19 120 HIS A O 1
ATOM 933 N N . ALA A 1 121 ? 30.141 -35.060 9.162 1.00 45.88 121 ALA A N 1
ATOM 934 C CA . ALA A 1 121 ? 31.348 -35.859 9.238 1.00 45.88 121 ALA A CA 1
ATOM 935 C C . ALA A 1 121 ? 31.212 -36.829 10.424 1.00 45.88 121 ALA A C 1
ATOM 937 O O . ALA A 1 121 ? 31.197 -36.412 11.583 1.00 45.88 121 ALA A O 1
ATOM 938 N N . ALA A 1 122 ? 31.056 -38.116 10.119 1.00 44.00 122 ALA A N 1
ATOM 939 C CA . ALA A 1 122 ? 31.190 -39.195 11.081 1.00 44.00 122 ALA A CA 1
ATOM 940 C C . ALA A 1 122 ? 32.628 -39.710 11.015 1.00 44.00 122 ALA A C 1
ATOM 942 O O . ALA A 1 122 ? 33.080 -40.236 9.997 1.00 44.00 122 ALA A O 1
ATOM 943 N N . ASP A 1 123 ? 33.327 -39.498 12.118 1.00 49.28 123 ASP A N 1
ATOM 944 C CA . ASP A 1 123 ? 34.673 -39.966 12.391 1.00 49.28 123 ASP A CA 1
ATOM 945 C C . ASP A 1 123 ? 34.666 -41.474 12.716 1.00 49.28 123 ASP A C 1
ATOM 947 O O . ASP A 1 123 ? 33.834 -41.944 13.491 1.00 49.28 123 ASP A O 1
ATOM 951 N N . GLY A 1 124 ? 35.638 -42.201 12.158 1.00 42.53 124 GLY A N 1
ATOM 952 C CA . GLY A 1 124 ? 36.289 -43.360 12.781 1.00 42.53 124 GLY A CA 1
ATOM 953 C C . GLY A 1 124 ? 35.597 -44.733 12.796 1.00 42.53 124 GLY A C 1
ATOM 954 O O . GLY A 1 124 ? 34.854 -45.048 13.720 1.00 42.53 124 GLY A O 1
ATOM 955 N N . ALA A 1 125 ? 36.035 -45.637 11.905 1.00 37.22 125 ALA A N 1
ATOM 956 C CA . ALA A 1 125 ? 36.262 -47.051 12.252 1.00 37.22 125 ALA A CA 1
ATOM 957 C C . ALA A 1 125 ? 37.215 -47.754 11.258 1.00 37.22 125 ALA A C 1
ATOM 959 O O . ALA A 1 125 ? 36.867 -48.018 10.111 1.00 37.22 125 ALA A O 1
ATOM 960 N N . THR A 1 126 ? 38.417 -48.098 11.727 1.00 47.75 126 THR A N 1
ATOM 961 C CA . THR A 1 126 ? 39.334 -49.111 11.160 1.00 47.75 126 THR A CA 1
ATOM 962 C C . THR A 1 126 ? 38.779 -50.523 11.450 1.00 47.75 126 THR A C 1
ATOM 964 O O . THR A 1 126 ? 38.165 -50.685 12.508 1.00 47.75 126 THR A O 1
ATOM 967 N N . PRO A 1 127 ? 39.005 -51.567 10.610 1.00 46.78 127 PRO A N 1
ATOM 968 C CA . PRO A 1 127 ? 40.259 -52.341 10.698 1.00 46.78 127 PRO A CA 1
ATOM 969 C C . PRO A 1 127 ? 40.773 -53.033 9.399 1.00 46.78 127 PRO A C 1
ATOM 971 O O . PRO A 1 127 ? 40.007 -53.599 8.633 1.00 46.78 127 PRO A O 1
ATOM 974 N N . ALA A 1 128 ? 42.111 -53.093 9.297 1.00 38.53 128 ALA A N 1
ATOM 975 C CA . ALA A 1 128 ? 42.979 -54.209 8.854 1.00 38.53 128 ALA A CA 1
ATOM 976 C C . ALA A 1 128 ? 42.942 -54.782 7.398 1.00 38.53 128 ALA A C 1
ATOM 978 O O . ALA A 1 128 ? 41.947 -54.665 6.694 1.00 38.53 128 ALA A O 1
ATOM 979 N N . PRO A 1 129 ? 44.064 -55.389 6.926 1.00 61.50 129 PRO A N 1
ATOM 980 C CA . PRO A 1 129 ? 44.420 -55.496 5.506 1.00 61.50 129 PRO A CA 1
ATOM 981 C C . PRO A 1 129 ? 44.224 -56.898 4.899 1.00 61.50 129 PRO A C 1
ATOM 983 O O . PRO A 1 129 ? 44.286 -57.903 5.605 1.00 61.50 129 PRO A O 1
ATOM 986 N N . GLY A 1 130 ? 44.134 -56.974 3.565 1.00 33.41 130 GLY A N 1
ATOM 987 C CA . GLY A 1 130 ? 44.430 -58.207 2.828 1.00 33.41 130 GLY A CA 1
ATOM 988 C C . GLY A 1 130 ? 43.831 -58.314 1.420 1.00 33.41 130 GLY A C 1
ATOM 989 O O . GLY A 1 130 ? 42.617 -58.331 1.277 1.00 33.41 130 GLY A O 1
ATOM 990 N N . TYR A 1 131 ? 44.729 -58.535 0.452 1.00 32.59 131 TYR A N 1
ATOM 991 C CA . TYR A 1 131 ? 44.560 -59.223 -0.843 1.00 32.59 131 TYR A CA 1
ATOM 992 C C . TYR A 1 131 ? 44.132 -58.454 -2.115 1.00 32.59 131 TYR A C 1
ATOM 994 O O . TYR A 1 131 ? 42.962 -58.192 -2.362 1.00 32.59 131 TYR A O 1
ATOM 1002 N N . ASP A 1 132 ? 45.164 -58.163 -2.922 1.00 38.41 132 ASP A N 1
ATOM 1003 C CA . ASP A 1 132 ? 45.379 -58.452 -4.356 1.00 38.41 132 ASP A CA 1
ATOM 1004 C C . ASP A 1 132 ? 44.204 -58.501 -5.349 1.00 38.41 132 ASP A C 1
ATOM 1006 O O . ASP A 1 132 ? 43.304 -59.331 -5.249 1.00 38.41 132 ASP A O 1
ATOM 1010 N N . GLY A 1 133 ? 44.349 -57.732 -6.441 1.00 28.52 133 GLY A N 1
ATOM 1011 C CA . GLY A 1 133 ? 43.655 -57.998 -7.708 1.00 28.52 133 GLY A CA 1
ATOM 1012 C C . GLY A 1 133 ? 43.497 -56.799 -8.653 1.00 28.52 133 GLY A C 1
ATOM 1013 O O . GLY A 1 133 ? 42.410 -56.251 -8.779 1.00 28.52 133 GLY A O 1
ATOM 1014 N N . LEU A 1 134 ? 44.572 -56.407 -9.343 1.00 38.25 134 LEU A N 1
ATOM 1015 C CA . LEU A 1 134 ? 44.549 -55.650 -10.617 1.00 38.25 134 LEU A CA 1
ATOM 1016 C C . LEU A 1 134 ? 44.164 -56.584 -11.805 1.00 38.25 134 LEU A C 1
ATOM 1018 O O . LEU A 1 134 ? 44.138 -57.795 -11.573 1.00 38.25 134 LEU A O 1
ATOM 1022 N N . PRO A 1 135 ? 44.029 -56.129 -13.085 1.00 51.84 135 PRO A N 1
ATOM 1023 C CA . PRO A 1 135 ? 44.023 -54.754 -13.636 1.00 51.84 135 PRO A CA 1
ATOM 1024 C C . PRO A 1 135 ? 42.967 -54.446 -14.748 1.00 51.84 135 PRO A C 1
ATOM 1026 O O . PRO A 1 135 ? 42.396 -55.332 -15.366 1.00 51.84 135 PRO A O 1
ATOM 1029 N N . ALA A 1 136 ? 42.818 -53.137 -15.012 1.00 34.84 136 ALA A N 1
ATOM 1030 C CA . ALA A 1 136 ? 42.796 -52.391 -16.295 1.00 34.84 136 ALA A CA 1
ATOM 1031 C C . ALA A 1 136 ? 42.140 -52.926 -17.594 1.00 34.84 136 ALA A C 1
ATOM 1033 O O . ALA A 1 136 ? 42.526 -53.970 -18.093 1.00 34.84 136 ALA A O 1
ATOM 1034 N N . GLU A 1 137 ? 41.372 -52.041 -18.258 1.00 33.41 137 GLU A N 1
ATOM 1035 C CA . GLU A 1 137 ? 41.503 -51.637 -19.683 1.00 33.41 137 GLU A CA 1
ATOM 1036 C C . GLU A 1 137 ? 40.873 -50.227 -19.860 1.00 33.41 137 GLU A C 1
ATOM 1038 O O . GLU A 1 137 ? 39.837 -49.939 -19.266 1.00 33.41 137 GLU A O 1
ATOM 1043 N N . GLN A 1 138 ? 41.630 -49.217 -20.327 1.00 32.97 138 GLN A N 1
ATOM 1044 C CA . GLN A 1 138 ? 41.641 -48.643 -21.698 1.00 32.97 138 GLN A CA 1
ATOM 1045 C C . GLN A 1 138 ? 40.255 -48.121 -22.149 1.00 32.97 138 GLN A C 1
ATOM 1047 O O . GLN A 1 138 ? 39.280 -48.848 -22.125 1.00 32.97 138 GLN A O 1
ATOM 1052 N N . ILE A 1 139 ? 40.056 -46.861 -22.559 1.00 34.16 139 ILE A N 1
ATOM 1053 C CA . ILE A 1 139 ? 40.638 -46.200 -23.740 1.00 34.16 139 ILE A CA 1
ATOM 1054 C C . ILE A 1 139 ? 40.599 -44.662 -23.552 1.00 34.16 139 ILE A C 1
ATOM 1056 O O . ILE A 1 139 ? 39.556 -44.075 -23.272 1.00 34.16 139 ILE A O 1
ATOM 1060 N N . ARG A 1 140 ? 41.742 -44.000 -23.774 1.00 33.91 140 ARG A N 1
ATOM 1061 C CA . ARG A 1 140 ? 41.848 -42.605 -24.243 1.00 33.91 140 ARG A CA 1
ATOM 1062 C C . ARG A 1 140 ? 42.227 -42.648 -25.726 1.00 33.91 140 ARG A C 1
ATOM 1064 O O . ARG A 1 140 ? 43.007 -43.523 -26.083 1.00 33.91 140 ARG A O 1
ATOM 1071 N N . HIS A 1 141 ? 41.736 -41.684 -26.513 1.00 30.83 141 HIS A N 1
ATOM 1072 C CA . HIS A 1 141 ? 42.414 -40.912 -27.583 1.00 30.83 141 HIS A CA 1
ATOM 1073 C C . HIS A 1 141 ? 41.390 -40.444 -28.644 1.00 30.83 141 HIS A C 1
ATOM 1075 O O . HIS A 1 141 ? 40.621 -41.258 -29.131 1.00 30.83 141 HIS A O 1
ATOM 1081 N N . LEU A 1 142 ? 41.251 -39.114 -28.832 1.00 31.39 142 LEU A N 1
ATOM 1082 C CA . LEU A 1 142 ? 41.615 -38.343 -30.053 1.00 31.39 142 LEU A CA 1
ATOM 1083 C C . LEU A 1 142 ? 40.594 -38.555 -31.204 1.00 31.39 142 LEU A C 1
ATOM 1085 O O . LEU A 1 142 ? 40.218 -39.677 -31.481 1.00 31.39 142 LEU A O 1
ATOM 1089 N N . THR A 1 143 ? 40.054 -37.575 -31.938 1.00 29.45 143 THR A N 1
ATOM 1090 C CA . THR A 1 143 ? 40.637 -36.356 -32.522 1.00 29.45 143 THR A CA 1
ATOM 1091 C C . THR A 1 143 ? 39.568 -35.655 -33.386 1.00 29.45 143 THR A C 1
ATOM 1093 O O . THR A 1 143 ? 38.747 -36.334 -33.989 1.00 29.45 143 THR A O 1
ATOM 1096 N N . SER A 1 144 ? 39.692 -34.330 -33.511 1.00 29.34 144 SER A N 1
ATOM 1097 C CA . SER A 1 144 ? 39.489 -33.508 -34.726 1.00 29.34 144 SER A CA 1
ATOM 1098 C C . SER A 1 144 ? 38.111 -33.370 -35.401 1.00 29.34 144 SER A C 1
ATOM 1100 O O . SER A 1 144 ? 37.500 -34.318 -35.878 1.00 29.34 144 SER A O 1
ATOM 1102 N N . ALA A 1 145 ? 37.730 -32.099 -35.561 1.00 38.53 145 ALA A N 1
ATOM 1103 C CA . ALA A 1 145 ? 36.698 -31.582 -36.456 1.00 38.53 145 ALA A CA 1
ATOM 1104 C C . ALA A 1 145 ? 36.949 -31.894 -37.946 1.00 38.53 145 ALA A C 1
ATOM 1106 O O . ALA A 1 145 ? 38.096 -32.115 -38.344 1.00 38.53 145 ALA A O 1
ATOM 1107 N N . PRO A 1 146 ? 35.916 -31.718 -38.789 1.00 43.16 146 PRO A N 1
ATOM 1108 C CA . PRO A 1 146 ? 36.119 -31.230 -40.142 1.00 43.16 146 PRO A CA 1
ATOM 1109 C C . PRO A 1 146 ? 35.343 -29.931 -40.412 1.00 43.16 146 PRO A C 1
ATOM 1111 O O . PRO A 1 146 ? 34.133 -29.832 -40.225 1.00 43.16 146 PRO A O 1
ATOM 1114 N N . SER A 1 147 ? 36.104 -28.950 -40.891 1.00 30.55 147 SER A N 1
ATOM 1115 C CA . SER A 1 147 ? 35.662 -27.822 -41.709 1.00 30.55 147 SER A CA 1
ATOM 1116 C C . SER A 1 147 ? 35.313 -28.324 -43.111 1.00 30.55 147 SER A C 1
ATOM 1118 O O . SER A 1 147 ? 36.103 -29.083 -43.676 1.00 30.55 147 SER A O 1
ATOM 1120 N N . VAL A 1 148 ? 34.175 -27.895 -43.668 1.00 38.84 148 VAL A N 1
ATOM 1121 C CA . VAL A 1 148 ? 33.873 -27.990 -45.105 1.00 38.84 148 VAL A CA 1
ATOM 1122 C C . VAL A 1 148 ? 32.967 -26.817 -45.512 1.00 38.84 148 VAL A C 1
ATOM 1124 O O . VAL A 1 148 ? 31.779 -26.809 -45.200 1.00 38.84 148 VAL A O 1
ATOM 1127 N N . ASP A 1 149 ? 33.538 -25.849 -46.231 1.00 34.56 149 ASP A N 1
ATOM 1128 C CA . ASP A 1 149 ? 32.815 -24.999 -47.188 1.00 34.56 149 ASP A CA 1
ATOM 1129 C C . ASP A 1 149 ? 32.355 -25.843 -48.386 1.00 34.56 149 ASP A C 1
ATOM 1131 O O . ASP A 1 149 ? 33.053 -26.780 -48.792 1.00 34.56 149 ASP A O 1
ATOM 1135 N N . PRO A 1 150 ? 31.267 -25.444 -49.063 1.00 47.16 150 PRO A N 1
ATOM 1136 C CA . PRO A 1 150 ? 31.475 -25.097 -50.465 1.00 47.16 150 PRO A CA 1
ATOM 1137 C C . PRO A 1 150 ? 30.664 -23.884 -50.936 1.00 47.16 150 PRO A C 1
ATOM 1139 O O . PRO A 1 150 ? 29.451 -23.784 -50.763 1.00 47.16 150 PRO A O 1
ATOM 1142 N N . ALA A 1 151 ? 31.355 -23.016 -51.671 1.00 33.56 151 ALA A N 1
ATOM 1143 C CA . ALA A 1 151 ? 30.767 -22.128 -52.660 1.00 33.56 151 ALA A CA 1
ATOM 1144 C C . ALA A 1 151 ? 30.510 -22.892 -53.974 1.00 33.56 151 ALA A C 1
ATOM 1146 O O . ALA A 1 151 ? 31.393 -23.617 -54.426 1.00 33.56 151 ALA A O 1
ATOM 1147 N N . MET A 1 152 ? 29.352 -22.678 -54.614 1.00 33.53 152 MET A N 1
ATOM 1148 C CA . MET A 1 152 ? 29.224 -22.260 -56.026 1.00 33.53 152 MET A CA 1
ATOM 1149 C C . MET A 1 152 ? 27.775 -22.341 -56.554 1.00 33.53 152 MET A C 1
ATOM 1151 O O . MET A 1 152 ? 27.140 -23.386 -56.505 1.00 33.53 152 MET A O 1
ATOM 1155 N N . ASN A 1 153 ? 27.337 -21.217 -57.140 1.00 33.91 153 ASN A N 1
ATOM 1156 C CA . ASN A 1 153 ? 26.546 -21.034 -58.371 1.00 33.91 153 ASN A CA 1
ATOM 1157 C C . ASN A 1 153 ? 25.370 -21.975 -58.715 1.00 33.91 153 ASN A C 1
ATOM 1159 O O . ASN A 1 153 ? 25.595 -23.117 -59.095 1.00 33.91 153 ASN A O 1
ATOM 1163 N N . ALA A 1 154 ? 24.167 -21.400 -58.887 1.00 30.92 154 ALA A N 1
ATOM 1164 C CA . ALA A 1 154 ? 23.544 -21.220 -60.215 1.00 30.92 154 ALA A CA 1
ATOM 1165 C C . ALA A 1 154 ? 22.171 -20.501 -60.171 1.00 30.92 154 ALA A C 1
ATOM 1167 O O . ALA A 1 154 ? 21.266 -20.883 -59.443 1.00 30.92 154 ALA A O 1
ATOM 1168 N N . ALA A 1 155 ? 22.063 -19.471 -61.017 1.00 30.89 155 ALA A N 1
ATOM 1169 C CA . ALA A 1 155 ? 20.948 -19.076 -61.889 1.00 30.89 155 ALA A CA 1
ATOM 1170 C C . ALA A 1 155 ? 19.463 -19.250 -61.470 1.00 30.89 155 ALA A C 1
ATOM 1172 O O . ALA A 1 155 ? 18.911 -20.341 -61.448 1.00 30.89 155 ALA A O 1
ATOM 1173 N N . ALA A 1 156 ? 18.804 -18.090 -61.367 1.00 35.97 156 ALA A N 1
ATOM 1174 C CA . ALA A 1 156 ? 17.536 -17.699 -62.001 1.00 35.97 156 ALA A CA 1
ATOM 1175 C C . ALA A 1 156 ? 16.355 -18.697 -62.072 1.00 35.97 156 ALA A C 1
ATOM 1177 O O . ALA A 1 156 ? 16.310 -19.596 -62.909 1.00 35.97 156 ALA A O 1
ATOM 1178 N N . SER A 1 157 ? 15.263 -18.343 -61.385 1.00 32.22 157 SER A N 1
ATOM 1179 C CA . SER A 1 157 ? 13.927 -18.465 -61.978 1.00 32.22 157 SER A CA 1
ATOM 1180 C C . SER A 1 157 ? 13.008 -17.338 -61.523 1.00 32.22 157 SER A C 1
ATOM 1182 O O . SER A 1 157 ? 12.653 -17.199 -60.357 1.00 32.22 157 SER A O 1
ATOM 1184 N N . THR A 1 158 ? 12.653 -16.507 -62.495 1.00 36.66 158 THR A N 1
ATOM 1185 C CA . THR A 1 158 ? 11.649 -15.456 -62.424 1.00 36.66 158 THR A CA 1
ATOM 1186 C C . THR A 1 158 ? 10.271 -16.101 -62.529 1.00 36.66 158 THR A C 1
ATOM 1188 O O . THR A 1 158 ? 9.939 -16.654 -63.574 1.00 36.66 158 THR A O 1
ATOM 1191 N N . VAL A 1 159 ? 9.436 -15.987 -61.496 1.00 35.53 159 VAL A N 1
ATOM 1192 C CA . VAL A 1 159 ? 7.990 -16.195 -61.639 1.00 35.53 159 VAL A CA 1
ATOM 1193 C C . VAL A 1 159 ? 7.277 -14.985 -61.060 1.00 35.53 159 VAL A C 1
ATOM 1195 O O . VAL A 1 159 ? 7.164 -14.799 -59.853 1.00 35.53 159 VAL A O 1
ATOM 1198 N N . ALA A 1 160 ? 6.810 -14.142 -61.975 1.00 37.38 160 ALA A N 1
ATOM 1199 C CA . ALA A 1 160 ? 5.813 -13.131 -61.702 1.00 37.38 160 ALA A CA 1
ATOM 1200 C C . ALA A 1 160 ? 4.487 -13.822 -61.357 1.00 37.38 160 ALA A C 1
ATOM 1202 O O . ALA A 1 160 ? 3.999 -14.643 -62.130 1.00 37.38 160 ALA A O 1
ATOM 1203 N N . SER A 1 161 ? 3.874 -13.449 -60.237 1.00 32.34 161 SER A N 1
ATOM 1204 C CA . SER A 1 161 ? 2.456 -13.710 -59.989 1.00 32.34 161 SER A CA 1
ATOM 1205 C C . SER A 1 161 ? 1.760 -12.402 -59.645 1.00 32.34 161 SER A C 1
ATOM 1207 O O . SER A 1 161 ? 2.118 -11.690 -58.711 1.00 32.34 161 SER A O 1
ATOM 1209 N N . ARG A 1 162 ? 0.806 -12.065 -60.512 1.00 33.19 162 ARG A N 1
ATOM 1210 C CA . ARG A 1 162 ? -0.066 -10.896 -60.469 1.00 33.19 162 ARG A CA 1
ATOM 1211 C C . ARG A 1 162 ? -1.256 -11.163 -59.536 1.00 33.19 162 ARG A C 1
ATOM 1213 O O . ARG A 1 162 ? -1.939 -12.149 -59.776 1.00 33.19 162 ARG A O 1
ATOM 1220 N N . LEU A 1 163 ? -1.556 -10.178 -58.670 1.00 36.62 163 LEU A N 1
ATOM 1221 C CA . LEU A 1 163 ? -2.892 -9.719 -58.202 1.00 36.62 163 LEU A CA 1
ATOM 1222 C C . LEU A 1 163 ? -3.766 -10.725 -57.395 1.00 36.62 163 LEU A C 1
ATOM 1224 O O . LEU A 1 163 ? -3.550 -11.922 -57.524 1.00 36.62 163 LEU A O 1
ATOM 1228 N N . PRO A 1 164 ? -4.770 -10.293 -56.582 1.00 40.25 164 PRO A N 1
ATOM 1229 C CA . PRO A 1 164 ? -5.484 -9.007 -56.625 1.00 40.25 164 PRO A CA 1
ATOM 1230 C C . PRO A 1 164 ? -5.704 -8.271 -55.280 1.00 40.25 164 PRO A C 1
ATOM 1232 O O . PRO A 1 164 ? -5.606 -8.821 -54.189 1.00 40.25 164 PRO A O 1
ATOM 1235 N N . SER A 1 165 ? -6.058 -6.988 -55.398 1.00 43.34 165 SER A N 1
ATOM 1236 C CA . SER A 1 165 ? -6.599 -6.123 -54.340 1.00 43.34 165 SER A CA 1
ATOM 1237 C C . SER A 1 165 ? -7.976 -6.587 -53.828 1.00 43.34 165 SER A C 1
ATOM 1239 O O . SER A 1 165 ? -8.773 -7.068 -54.634 1.00 43.34 165 SER A O 1
ATOM 1241 N N . PRO A 1 166 ? -8.345 -6.286 -52.568 1.00 43.41 166 PRO A N 1
ATOM 1242 C CA . PRO A 1 166 ? -9.739 -6.132 -52.152 1.00 43.41 166 PRO A CA 1
ATOM 1243 C C . PRO A 1 166 ? -10.033 -4.646 -51.862 1.00 43.41 166 PRO A C 1
ATOM 1245 O O . PRO A 1 166 ? -9.340 -3.990 -51.094 1.00 43.41 166 PRO A O 1
ATOM 1248 N N . VAL A 1 167 ? -10.875 -3.999 -52.670 1.00 35.12 167 VAL A N 1
ATOM 1249 C CA . VAL A 1 167 ? -12.333 -3.844 -52.478 1.00 35.12 167 VAL A CA 1
ATOM 1250 C C . VAL A 1 167 ? -12.673 -2.975 -51.263 1.00 35.12 167 VAL A C 1
ATOM 1252 O O . VAL A 1 167 ? -12.757 -3.412 -50.122 1.00 35.12 167 VAL A O 1
ATOM 1255 N N . ARG A 1 168 ? -12.904 -1.703 -51.594 1.00 40.16 168 ARG A N 1
ATOM 1256 C CA . ARG A 1 168 ? -13.507 -0.639 -50.794 1.00 40.16 168 ARG A CA 1
ATOM 1257 C C . ARG A 1 168 ? -15.014 -0.922 -50.699 1.00 40.16 168 ARG A C 1
ATOM 1259 O O . ARG A 1 168 ? -15.661 -1.010 -51.740 1.00 40.16 168 ARG A O 1
ATOM 1266 N N . GLN A 1 169 ? -15.570 -1.055 -49.495 1.00 37.00 169 GLN A N 1
ATOM 1267 C CA . GLN A 1 169 ? -17.022 -1.029 -49.283 1.00 37.00 169 GLN A CA 1
ATOM 1268 C C . GLN A 1 169 ? -17.418 0.267 -48.582 1.00 37.00 169 GLN A C 1
ATOM 1270 O O . GLN A 1 169 ? -16.836 0.662 -47.575 1.00 37.00 169 GLN A O 1
ATOM 1275 N N . SER A 1 170 ? -18.394 0.936 -49.182 1.00 39.03 170 SER A N 1
ATOM 1276 C CA . SER A 1 170 ? -18.964 2.217 -48.796 1.00 39.03 170 SER A CA 1
ATOM 1277 C C . SER A 1 170 ? -20.476 2.082 -48.577 1.00 39.03 170 SER A C 1
ATOM 1279 O O . SER A 1 170 ? -21.122 1.281 -49.250 1.00 39.03 170 SER A O 1
ATOM 1281 N N . HIS A 1 171 ? -20.994 2.970 -47.714 1.00 40.62 171 HIS A N 1
ATOM 1282 C CA . HIS A 1 171 ? -22.401 3.333 -47.430 1.00 40.62 171 HIS A CA 1
ATOM 1283 C C . HIS A 1 171 ? -23.121 2.534 -46.322 1.00 40.62 171 HIS A C 1
ATOM 1285 O O . HIS A 1 171 ? -22.894 1.334 -46.186 1.00 40.62 171 HIS A O 1
ATOM 1291 N N . PRO A 1 172 ? -23.916 3.230 -45.470 1.00 48.19 172 PRO A N 1
ATOM 1292 C CA . PRO A 1 172 ? -25.207 3.820 -45.878 1.00 48.19 172 PRO A CA 1
ATOM 1293 C C . PRO A 1 172 ? -25.428 5.306 -45.492 1.00 48.19 172 PRO A C 1
ATOM 1295 O O . PRO A 1 172 ? -24.820 5.810 -44.550 1.00 48.19 172 PRO A O 1
ATOM 1298 N N . PRO A 1 173 ? -26.289 6.021 -46.243 1.00 61.19 173 PRO A N 1
ATOM 1299 C CA . PRO A 1 173 ? -27.432 6.790 -45.692 1.00 61.19 173 PRO A CA 1
ATOM 1300 C C . PRO A 1 173 ? -28.736 6.449 -46.490 1.00 61.19 173 PRO A C 1
ATOM 1302 O O . PRO A 1 173 ? -28.610 5.598 -47.379 1.00 61.19 173 PRO A O 1
ATOM 1305 N N . PRO A 1 174 ? -29.961 7.019 -46.270 1.00 60.16 174 PRO A N 1
ATOM 1306 C CA . PRO A 1 174 ? -30.310 8.331 -45.670 1.00 60.16 174 PRO A CA 1
ATOM 1307 C C . PRO A 1 174 ? -31.603 8.419 -44.791 1.00 60.16 174 PRO A C 1
ATOM 1309 O O . PRO A 1 174 ? -32.332 7.443 -44.648 1.00 60.16 174 PRO A O 1
ATOM 1312 N N . ASP A 1 175 ? -31.785 9.541 -44.062 1.00 44.00 175 ASP A N 1
ATOM 1313 C CA . ASP A 1 175 ? -32.875 10.574 -44.145 1.00 44.00 175 ASP A CA 1
ATOM 1314 C C . ASP A 1 175 ? -33.957 10.411 -43.041 1.00 44.00 175 ASP A C 1
ATOM 1316 O O . ASP A 1 175 ? -34.249 9.285 -42.660 1.00 44.00 175 ASP A O 1
ATOM 1320 N N . ALA A 1 176 ? -34.636 11.412 -42.449 1.00 41.72 176 ALA A N 1
ATOM 1321 C CA . ALA A 1 176 ? -34.645 12.886 -42.483 1.00 41.72 176 ALA A CA 1
ATOM 1322 C C . ALA A 1 176 ? -35.553 13.420 -41.328 1.00 41.72 176 ALA A C 1
ATOM 1324 O O . ALA A 1 176 ? -36.377 12.665 -40.810 1.00 41.72 176 ALA A O 1
ATOM 1325 N N . GLY A 1 177 ? -35.461 14.721 -40.990 1.00 33.56 177 GLY A N 1
ATOM 1326 C CA . GLY A 1 177 ? -36.504 15.500 -40.275 1.00 33.56 177 GLY A CA 1
ATOM 1327 C C . GLY A 1 177 ? -36.012 16.294 -39.048 1.00 33.56 177 GLY A C 1
ATOM 1328 O O . GLY A 1 177 ? -35.985 15.763 -37.946 1.00 33.56 177 GLY A O 1
ATOM 1329 N N . GLU A 1 178 ? -35.425 17.484 -39.224 1.00 47.97 178 GLU A N 1
ATOM 1330 C CA . GLU A 1 178 ? -36.059 18.820 -39.063 1.00 47.97 178 GLU A CA 1
ATOM 1331 C C . GLU A 1 178 ? -36.473 19.213 -37.623 1.00 47.97 178 GLU A C 1
ATOM 1333 O O . GLU A 1 178 ? -37.507 18.773 -37.128 1.00 47.97 178 GLU A O 1
ATOM 1338 N N . ASN A 1 179 ? -35.721 20.126 -36.979 1.00 36.88 179 ASN A N 1
ATOM 1339 C CA . ASN A 1 179 ? -36.175 21.506 -36.697 1.00 36.88 179 ASN A CA 1
ATOM 1340 C C . ASN A 1 179 ? -35.269 22.305 -35.723 1.00 36.88 179 ASN A C 1
ATOM 1342 O O . ASN A 1 179 ? -34.977 21.871 -34.614 1.00 36.88 179 ASN A O 1
ATOM 1346 N N . SER A 1 180 ? -34.976 23.542 -36.150 1.00 33.28 180 SER A N 1
ATOM 1347 C CA . SER A 1 180 ? -34.813 24.783 -35.359 1.00 33.28 180 SER A CA 1
ATOM 1348 C C . SER A 1 180 ? -33.491 25.131 -34.633 1.00 33.28 180 SER A C 1
ATOM 1350 O O . SER A 1 180 ? -33.188 24.670 -33.539 1.00 33.28 180 SER A O 1
ATOM 1352 N N . LEU A 1 181 ? -32.798 26.104 -35.248 1.00 36.94 181 LEU A N 1
ATOM 1353 C CA . LEU A 1 181 ? -31.976 27.216 -34.702 1.00 36.94 181 LEU A CA 1
ATOM 1354 C C . LEU A 1 181 ? -32.616 27.912 -33.458 1.00 36.94 181 LEU A C 1
ATOM 1356 O O . LEU A 1 181 ? -33.835 27.780 -33.314 1.00 36.94 181 LEU A O 1
ATOM 1360 N N . PRO A 1 182 ? -31.900 28.734 -32.628 1.00 50.22 182 PRO A N 1
ATOM 1361 C CA . PRO A 1 182 ? -31.016 29.801 -33.134 1.00 50.22 182 PRO A CA 1
ATOM 1362 C C . PRO A 1 182 ? -29.817 30.316 -32.274 1.00 50.22 182 PRO A C 1
ATOM 1364 O O . PRO A 1 182 ? -29.691 30.058 -31.083 1.00 50.22 182 PRO A O 1
ATOM 1367 N N . THR A 1 183 ? -29.015 31.164 -32.943 1.00 30.61 183 THR A N 1
ATOM 1368 C CA . THR A 1 183 ? -28.295 32.373 -32.458 1.00 30.61 183 THR A CA 1
ATOM 1369 C C . THR A 1 183 ? -26.880 32.266 -31.860 1.00 30.61 183 THR A C 1
ATOM 1371 O O . THR A 1 183 ? -26.676 31.891 -30.711 1.00 30.61 183 THR A O 1
ATOM 1374 N N . LEU A 1 184 ? -25.921 32.767 -32.656 1.00 42.88 184 LEU A N 1
ATOM 1375 C CA . LEU A 1 184 ? -24.559 33.194 -32.303 1.00 42.88 184 LEU A CA 1
ATOM 1376 C C . LEU A 1 184 ? -24.520 34.604 -31.678 1.00 42.88 184 LEU A C 1
ATOM 1378 O O . LEU A 1 184 ? -25.280 35.483 -32.082 1.00 42.88 184 LEU A O 1
ATOM 1382 N N . ALA A 1 185 ? -23.513 34.839 -30.829 1.00 35.66 185 ALA A N 1
ATOM 1383 C CA . ALA A 1 185 ? -22.917 36.148 -30.540 1.00 35.66 185 ALA A CA 1
ATOM 1384 C C . ALA A 1 185 ? -21.406 35.982 -30.199 1.00 35.66 185 ALA A C 1
ATOM 1386 O O . ALA A 1 185 ? -20.998 34.868 -29.870 1.00 35.66 185 ALA A O 1
ATOM 1387 N N . PRO A 1 186 ? -20.568 37.034 -30.340 1.00 48.62 186 PRO A N 1
ATOM 1388 C CA . PRO A 1 186 ? -19.264 36.934 -31.014 1.00 48.62 186 PRO A CA 1
ATOM 1389 C C . PRO A 1 186 ? -18.015 37.072 -30.118 1.00 48.62 186 PRO A C 1
ATOM 1391 O O . PRO A 1 186 ? -18.082 37.526 -28.978 1.00 48.62 186 PRO A O 1
ATOM 1394 N N . ALA A 1 187 ? -16.863 36.732 -30.706 1.00 42.66 187 ALA A N 1
ATOM 1395 C CA . ALA A 1 187 ? -15.510 37.010 -30.217 1.00 42.66 187 ALA A CA 1
ATOM 1396 C C . ALA A 1 187 ? -15.042 38.440 -30.573 1.00 42.66 187 ALA A C 1
ATOM 1398 O O . ALA A 1 187 ? -15.515 38.988 -31.573 1.00 42.66 187 ALA A O 1
ATOM 1399 N N . PRO A 1 188 ? -14.080 39.023 -29.830 1.00 47.97 188 PRO A N 1
ATOM 1400 C CA . PRO A 1 188 ? -13.359 40.211 -30.271 1.00 47.97 188 PRO A CA 1
ATOM 1401 C C . PRO A 1 188 ? -11.926 39.914 -30.757 1.00 47.97 188 PRO A C 1
ATOM 1403 O O . PRO A 1 188 ? -11.142 39.247 -30.082 1.00 47.97 188 PRO A O 1
ATOM 1406 N N . ASP A 1 189 ? -11.615 40.496 -31.917 1.00 37.88 189 ASP A N 1
ATOM 1407 C CA . ASP A 1 189 ? -10.285 40.814 -32.453 1.00 37.88 189 ASP A CA 1
ATOM 1408 C C . ASP A 1 189 ? -9.580 41.896 -31.624 1.00 37.88 189 ASP A C 1
ATOM 1410 O O . ASP A 1 189 ? -10.234 42.876 -31.262 1.00 37.88 189 ASP A O 1
ATOM 1414 N N . ILE A 1 190 ? -8.245 41.822 -31.487 1.00 33.81 190 ILE A N 1
ATOM 1415 C CA . ILE A 1 190 ? -7.364 43.008 -31.502 1.00 33.81 190 ILE A CA 1
ATOM 1416 C C . ILE A 1 190 ? -6.064 42.699 -32.267 1.00 33.81 190 ILE A C 1
ATOM 1418 O O . ILE A 1 190 ? -5.351 41.736 -31.997 1.00 33.81 190 ILE A O 1
ATOM 1422 N N . LEU A 1 191 ? -5.799 43.587 -33.222 1.00 37.22 191 LEU A N 1
ATOM 1423 C CA . LEU A 1 191 ? -4.677 43.709 -34.145 1.00 37.22 191 LEU A CA 1
ATOM 1424 C C . LEU A 1 191 ? -3.410 44.347 -33.524 1.00 37.22 191 LEU A C 1
ATOM 1426 O O . LEU A 1 191 ? -3.509 45.225 -32.673 1.00 37.22 191 LEU A O 1
ATOM 1430 N N . SER A 1 192 ? -2.264 44.009 -34.133 1.00 33.81 192 SER A N 1
ATOM 1431 C CA . SER A 1 192 ? -1.090 44.864 -34.423 1.00 33.81 192 SER A CA 1
ATOM 1432 C C . SER A 1 192 ? -0.136 45.320 -33.307 1.00 33.81 192 SER A C 1
ATOM 1434 O O . SER A 1 192 ? -0.455 46.224 -32.545 1.00 33.81 192 SER A O 1
ATOM 1436 N N . LEU A 1 193 ? 1.130 44.879 -33.399 1.00 30.28 193 LEU A N 1
ATOM 1437 C CA . LEU A 1 193 ? 2.284 45.789 -33.522 1.00 30.28 193 LEU A CA 1
ATOM 1438 C C . LEU A 1 193 ? 3.506 45.050 -34.113 1.00 30.28 193 LEU A C 1
ATOM 1440 O O . LEU A 1 193 ? 3.909 44.005 -33.610 1.00 30.28 193 LEU A O 1
ATOM 1444 N N . ILE A 1 194 ? 4.073 45.605 -35.187 1.00 43.09 194 ILE A N 1
ATOM 1445 C CA . ILE A 1 194 ? 5.356 45.236 -35.806 1.00 43.09 194 ILE A CA 1
ATOM 1446 C C . ILE A 1 194 ? 6.327 46.396 -35.554 1.00 43.09 194 ILE A C 1
ATOM 1448 O O . ILE A 1 194 ? 5.944 47.537 -35.789 1.00 43.09 194 ILE A O 1
ATOM 1452 N N . ASP A 1 195 ? 7.544 46.077 -35.111 1.00 31.22 195 ASP A N 1
ATOM 1453 C CA . ASP A 1 195 ? 8.850 46.705 -35.416 1.00 31.22 195 ASP A CA 1
ATOM 1454 C C . ASP A 1 195 ? 9.886 45.891 -34.604 1.00 31.22 195 ASP A C 1
ATOM 1456 O O . ASP A 1 195 ? 9.642 45.592 -33.441 1.00 31.22 195 ASP A O 1
ATOM 1460 N N . GLY A 1 196 ? 11.021 45.382 -35.084 1.00 33.41 196 GLY A N 1
ATOM 1461 C CA . GLY A 1 196 ? 11.855 45.727 -36.226 1.00 33.41 196 GLY A CA 1
ATOM 1462 C C . GLY A 1 196 ? 13.271 46.001 -35.700 1.00 33.41 196 GLY A C 1
ATOM 1463 O O . GLY A 1 196 ? 13.503 47.091 -35.198 1.00 33.41 196 GLY A O 1
ATOM 1464 N N . ALA A 1 197 ? 14.198 45.035 -35.777 1.00 30.88 197 ALA A N 1
ATOM 1465 C CA . ALA A 1 197 ? 15.651 45.277 -35.798 1.00 30.88 197 ALA A CA 1
ATOM 1466 C C . ALA A 1 197 ? 16.425 43.975 -36.068 1.00 30.88 197 ALA A C 1
ATOM 1468 O O . ALA A 1 197 ? 16.456 43.052 -35.259 1.00 30.88 197 ALA A O 1
ATOM 1469 N N . THR A 1 198 ? 17.039 43.942 -37.242 1.00 43.44 198 THR A N 1
ATOM 1470 C CA . THR A 1 198 ? 18.199 43.137 -37.622 1.00 43.44 198 THR A CA 1
ATOM 1471 C C . THR A 1 198 ? 19.366 43.361 -36.663 1.00 43.44 198 THR A C 1
ATOM 1473 O O . THR A 1 198 ? 19.678 44.519 -36.395 1.00 43.44 198 THR A O 1
ATOM 1476 N N . ASP A 1 199 ? 20.078 42.304 -36.268 1.00 38.22 199 ASP A N 1
ATOM 1477 C CA . ASP A 1 199 ? 21.533 42.418 -36.209 1.00 38.22 199 ASP A CA 1
ATOM 1478 C C . ASP A 1 199 ? 22.252 41.091 -36.456 1.00 38.22 199 ASP A C 1
ATOM 1480 O O . ASP A 1 199 ? 21.800 40.002 -36.101 1.00 38.22 199 ASP A O 1
ATOM 1484 N N . ASP A 1 200 ? 23.356 41.263 -37.157 1.00 43.28 200 ASP A N 1
ATOM 1485 C CA . ASP A 1 200 ? 24.194 40.316 -37.865 1.00 43.28 200 ASP A CA 1
ATOM 1486 C C . ASP A 1 200 ? 25.430 40.033 -37.001 1.00 43.28 200 ASP A C 1
ATOM 1488 O O . ASP A 1 200 ? 26.145 40.963 -36.639 1.00 43.28 200 ASP A O 1
ATOM 1492 N N . TYR A 1 201 ? 25.705 38.771 -36.656 1.00 47.09 201 TYR A N 1
ATOM 1493 C CA . TYR A 1 201 ? 27.015 38.378 -36.125 1.00 47.09 201 TYR A CA 1
ATOM 1494 C C . TYR A 1 201 ? 27.458 37.018 -36.671 1.00 47.09 201 TYR A C 1
ATOM 1496 O O . TYR A 1 201 ? 27.103 35.947 -36.181 1.00 47.09 201 TYR A O 1
ATOM 1504 N N . HIS A 1 202 ? 28.331 37.102 -37.674 1.00 51.38 202 HIS A N 1
ATOM 1505 C CA . HIS A 1 202 ? 29.444 36.186 -37.904 1.00 51.38 202 HIS A CA 1
ATOM 1506 C C . HIS A 1 202 ? 30.167 35.804 -36.601 1.00 51.38 202 HIS A C 1
ATOM 1508 O O . HIS A 1 202 ? 30.509 36.707 -35.845 1.00 51.38 202 HIS A O 1
ATOM 1514 N N . THR A 1 203 ? 30.523 34.522 -36.417 1.00 46.03 203 THR A N 1
ATOM 1515 C CA . THR A 1 203 ? 31.843 34.006 -35.949 1.00 46.03 203 THR A CA 1
ATOM 1516 C C . THR A 1 203 ? 31.805 32.466 -36.037 1.00 46.03 203 THR A C 1
ATOM 1518 O O . THR A 1 203 ? 31.062 31.832 -35.305 1.00 46.03 203 THR A O 1
ATOM 1521 N N . LYS A 1 204 ? 32.296 31.895 -37.143 1.00 41.03 204 LYS A N 1
ATOM 1522 C CA . LYS A 1 204 ? 33.558 31.136 -37.299 1.00 41.03 204 LYS A CA 1
ATOM 1523 C C . LYS A 1 204 ? 33.571 29.735 -36.680 1.00 41.03 204 LYS A C 1
ATOM 1525 O O . LYS A 1 204 ? 33.427 29.564 -35.477 1.00 41.03 204 LYS A O 1
ATOM 1530 N N . ASP A 1 205 ? 33.833 28.792 -37.579 1.00 48.03 205 ASP A N 1
ATOM 1531 C CA . ASP A 1 205 ? 34.393 27.471 -37.338 1.00 48.03 205 ASP A CA 1
ATOM 1532 C C . ASP A 1 205 ? 35.540 27.510 -36.324 1.00 48.03 205 ASP A C 1
ATOM 1534 O O . ASP A 1 205 ? 36.437 28.342 -36.454 1.00 48.03 205 ASP A O 1
ATOM 1538 N N . ASP A 1 206 ? 35.556 26.543 -35.407 1.00 47.34 206 ASP A N 1
ATOM 1539 C CA . ASP A 1 206 ? 36.803 25.904 -35.008 1.00 47.34 206 ASP A CA 1
ATOM 1540 C C . ASP A 1 206 ? 36.604 24.404 -34.769 1.00 47.34 206 ASP A C 1
ATOM 1542 O O . ASP A 1 206 ? 35.599 23.925 -34.239 1.00 47.34 206 ASP A O 1
ATOM 1546 N N . LEU A 1 207 ? 37.601 23.689 -35.278 1.00 42.81 207 LEU A N 1
ATOM 1547 C CA . LEU A 1 207 ? 37.768 22.251 -35.354 1.00 42.81 207 LEU A CA 1
ATOM 1548 C C . LEU A 1 207 ? 37.894 21.582 -33.975 1.00 42.81 207 LEU A C 1
ATOM 1550 O O . LEU A 1 207 ? 38.621 22.050 -33.109 1.00 42.81 207 LEU A O 1
ATOM 1554 N N . VAL A 1 208 ? 37.288 20.397 -33.888 1.00 47.78 208 VAL A N 1
ATOM 1555 C CA . VAL A 1 208 ? 37.864 19.124 -33.412 1.00 47.78 208 VAL A CA 1
ATOM 1556 C C . VAL A 1 208 ? 38.881 19.196 -32.260 1.00 47.78 208 VAL A C 1
ATOM 1558 O O . VAL A 1 208 ? 40.074 19.376 -32.486 1.00 47.78 208 VAL A O 1
ATOM 1561 N N . ASP A 1 209 ? 38.433 18.816 -31.063 1.00 41.78 209 ASP A N 1
ATOM 1562 C CA . ASP A 1 209 ? 39.200 17.890 -30.226 1.00 41.78 209 ASP A CA 1
ATOM 1563 C C . ASP A 1 209 ? 38.245 16.859 -29.614 1.00 41.78 209 ASP A C 1
ATOM 1565 O O . ASP A 1 209 ? 37.293 17.183 -28.906 1.00 41.78 209 ASP A O 1
ATOM 1569 N N . SER A 1 210 ? 38.447 15.609 -30.014 1.00 48.03 210 SER A N 1
ATOM 1570 C CA . SER A 1 210 ? 37.697 14.431 -29.589 1.00 48.03 210 SER A CA 1
ATOM 1571 C C . SER A 1 210 ? 38.633 13.637 -28.690 1.00 48.03 210 SER A C 1
ATOM 1573 O O . SER A 1 210 ? 39.352 12.761 -29.167 1.00 48.03 210 SER A O 1
ATOM 1575 N N . GLY A 1 211 ? 38.656 13.979 -27.405 1.00 36.31 211 GLY A N 1
ATOM 1576 C CA . GLY A 1 211 ? 39.478 13.310 -26.404 1.00 36.31 211 GLY A CA 1
ATOM 1577 C C . GLY A 1 211 ? 38.713 13.145 -25.097 1.00 36.31 211 GLY A C 1
ATOM 1578 O O . GLY A 1 211 ? 38.360 14.133 -24.467 1.00 36.31 211 GLY A O 1
ATOM 1579 N N . ASP A 1 212 ? 38.483 11.887 -24.720 1.00 42.94 212 ASP A N 1
ATOM 1580 C CA . ASP A 1 212 ? 38.050 11.404 -23.402 1.00 42.94 212 ASP A CA 1
ATOM 1581 C C . ASP A 1 212 ? 36.689 11.870 -22.856 1.00 42.94 212 ASP A C 1
ATOM 1583 O O . ASP A 1 212 ? 36.579 12.747 -22.001 1.00 42.94 212 ASP A O 1
ATOM 1587 N N . VAL A 1 213 ? 35.638 11.137 -23.245 1.00 37.72 213 VAL A N 1
ATOM 1588 C CA . VAL A 1 213 ? 34.376 11.046 -22.489 1.00 37.72 213 VAL A CA 1
ATOM 1589 C C . VAL A 1 213 ? 34.110 9.583 -22.126 1.00 37.72 213 VAL A C 1
ATOM 1591 O O . VAL A 1 213 ? 33.134 8.977 -22.550 1.00 37.72 213 VAL A O 1
ATOM 1594 N N . GLU A 1 214 ? 34.995 9.003 -21.319 1.00 41.50 214 GLU A N 1
ATOM 1595 C CA . GLU A 1 214 ? 34.682 7.836 -20.490 1.00 41.50 214 GLU A CA 1
ATOM 1596 C C . GLU A 1 214 ? 35.288 8.046 -19.101 1.00 41.50 214 GLU A C 1
ATOM 1598 O O . GLU A 1 214 ? 36.438 7.696 -18.873 1.00 41.50 214 GLU A O 1
ATOM 1603 N N . GLN A 1 215 ? 34.524 8.667 -18.192 1.00 46.09 215 GLN A N 1
ATOM 1604 C CA . GLN A 1 215 ? 34.540 8.461 -16.729 1.00 46.09 215 GLN A CA 1
ATOM 1605 C C . GLN A 1 215 ? 33.814 9.616 -16.025 1.00 46.09 215 GLN A C 1
ATOM 1607 O O . GLN A 1 215 ? 34.436 10.527 -15.492 1.00 46.09 215 GLN A O 1
ATOM 1612 N N . GLN A 1 216 ? 32.480 9.574 -15.989 1.00 39.28 216 GLN A N 1
ATOM 1613 C CA . GLN A 1 216 ? 31.691 10.291 -14.977 1.00 39.28 216 GLN A CA 1
ATOM 1614 C C . GLN A 1 216 ? 30.291 9.674 -14.880 1.00 39.28 216 GLN A C 1
ATOM 1616 O O . GLN A 1 216 ? 29.282 10.236 -15.286 1.00 39.28 216 GLN A O 1
ATOM 1621 N N . LEU A 1 217 ? 30.252 8.446 -14.365 1.00 37.47 217 LEU A N 1
ATOM 1622 C CA . LEU A 1 217 ? 29.024 7.762 -13.954 1.00 37.47 217 LEU A CA 1
ATOM 1623 C C . LEU A 1 217 ? 29.271 6.938 -12.686 1.00 37.47 217 LEU A C 1
ATOM 1625 O O . LEU A 1 217 ? 28.786 5.826 -12.548 1.00 37.47 217 LEU A O 1
ATOM 1629 N N . ILE A 1 218 ? 30.054 7.490 -11.756 1.00 37.16 218 ILE A N 1
ATOM 1630 C CA . ILE A 1 218 ? 30.054 7.106 -10.341 1.00 37.16 218 ILE A CA 1
ATOM 1631 C C . ILE A 1 218 ? 30.322 8.395 -9.565 1.00 37.16 218 ILE A C 1
ATOM 1633 O O . ILE A 1 218 ? 31.439 8.906 -9.564 1.00 37.16 218 ILE A O 1
ATOM 1637 N N . GLY A 1 219 ? 29.280 8.949 -8.946 1.00 35.06 219 GLY A N 1
ATOM 1638 C CA . GLY A 1 219 ? 29.405 10.034 -7.978 1.00 35.06 219 GLY A CA 1
ATOM 1639 C C . GLY A 1 219 ? 30.096 9.517 -6.721 1.00 35.06 219 GLY A C 1
ATOM 1640 O O . GLY A 1 219 ? 29.442 9.105 -5.770 1.00 35.06 219 GLY A O 1
ATOM 1641 N N . ALA A 1 220 ? 31.422 9.512 -6.747 1.00 41.06 220 ALA A N 1
ATOM 1642 C CA . ALA A 1 220 ? 32.283 9.364 -5.591 1.00 41.06 220 ALA A CA 1
ATOM 1643 C C . ALA A 1 220 ? 33.229 10.565 -5.596 1.00 41.06 220 ALA A C 1
ATOM 1645 O O . ALA A 1 220 ? 34.177 10.580 -6.369 1.00 41.06 220 ALA A O 1
ATOM 1646 N N . ASP A 1 221 ? 32.882 11.603 -4.827 1.00 32.47 221 ASP A N 1
ATOM 1647 C CA . ASP A 1 221 ? 33.823 12.449 -4.076 1.00 32.47 221 ASP A CA 1
ATOM 1648 C C . ASP A 1 221 ? 33.091 13.662 -3.475 1.00 32.47 221 ASP A C 1
ATOM 1650 O O . ASP A 1 221 ? 33.081 14.765 -4.013 1.00 32.47 221 ASP A O 1
ATOM 1654 N N . VAL A 1 222 ? 32.545 13.481 -2.272 1.00 41.25 222 VAL A N 1
ATOM 1655 C CA . VAL A 1 222 ? 32.724 14.493 -1.227 1.00 41.25 222 VAL A CA 1
ATOM 1656 C C . VAL A 1 222 ? 33.536 13.798 -0.154 1.00 41.25 222 VAL A C 1
ATOM 1658 O O . VAL A 1 222 ? 32.993 13.004 0.603 1.00 41.25 222 VAL A O 1
ATOM 1661 N N . LEU A 1 223 ? 34.851 14.013 -0.195 1.00 40.72 223 LEU A N 1
ATOM 1662 C CA . LEU A 1 223 ? 35.784 14.121 0.933 1.00 40.72 223 LEU A CA 1
ATOM 1663 C C . LEU A 1 223 ? 37.219 14.038 0.382 1.00 40.72 223 LEU A C 1
ATOM 1665 O O . LEU A 1 223 ? 37.876 13.000 0.417 1.00 40.72 223 LEU A O 1
ATOM 1669 N N . ARG A 1 224 ? 37.749 15.176 -0.076 1.00 32.00 224 ARG A N 1
ATOM 1670 C CA . ARG A 1 224 ? 39.198 15.412 -0.081 1.00 32.00 224 ARG A CA 1
ATOM 1671 C C . ARG A 1 224 ? 39.511 16.628 0.775 1.00 32.00 224 ARG A C 1
ATOM 1673 O O . ARG A 1 224 ? 39.409 17.770 0.343 1.00 32.00 224 ARG A O 1
ATOM 1680 N N . SER A 1 225 ? 39.883 16.342 2.017 1.00 33.00 225 SER A N 1
ATOM 1681 C CA . SER A 1 225 ? 40.543 17.269 2.927 1.00 33.00 225 SER A CA 1
ATOM 1682 C C . SER A 1 225 ? 42.015 17.428 2.533 1.00 33.00 225 SER A C 1
ATOM 1684 O O . SER A 1 225 ? 42.696 16.446 2.234 1.00 33.00 225 SER A O 1
ATOM 1686 N N . SER A 1 226 ? 42.510 18.665 2.571 1.00 29.70 226 SER A N 1
ATOM 1687 C CA . SER A 1 226 ? 43.944 18.982 2.530 1.00 29.70 226 SER A CA 1
ATOM 1688 C C . SER A 1 226 ? 44.666 18.527 3.813 1.00 29.70 226 SER A C 1
ATOM 1690 O O . SER A 1 226 ? 44.022 18.358 4.851 1.00 29.70 226 SER A O 1
ATOM 1692 N N . PRO A 1 227 ? 45.994 18.308 3.766 1.00 41.78 227 PRO A N 1
ATOM 1693 C CA . PRO A 1 227 ? 46.690 17.417 4.685 1.00 41.78 227 PRO A CA 1
ATOM 1694 C C . PRO A 1 227 ? 47.201 18.144 5.931 1.00 41.78 227 PRO A C 1
ATOM 1696 O O . PRO A 1 227 ? 47.904 19.147 5.824 1.00 41.78 227 PRO A O 1
ATOM 1699 N N . LEU A 1 228 ? 46.946 17.576 7.110 1.00 34.38 228 LEU A N 1
ATOM 1700 C CA . LEU A 1 228 ? 47.681 17.891 8.334 1.00 34.38 228 LEU A CA 1
ATOM 1701 C C . LEU A 1 228 ? 47.968 16.607 9.129 1.00 34.38 228 LEU A C 1
ATOM 1703 O O . LEU A 1 228 ? 47.067 15.844 9.450 1.00 34.38 228 LEU A O 1
ATOM 1707 N N . ALA A 1 229 ? 49.266 16.414 9.372 1.00 32.44 229 ALA A N 1
ATOM 1708 C CA . ALA A 1 229 ? 49.946 15.679 10.440 1.00 32.44 229 ALA A CA 1
ATOM 1709 C C . ALA A 1 229 ? 49.304 14.407 11.048 1.00 32.44 229 ALA A C 1
ATOM 1711 O O . ALA A 1 229 ? 48.370 14.458 11.837 1.00 32.44 229 ALA A O 1
ATOM 1712 N N . VAL A 1 230 ? 49.955 13.282 10.728 1.00 43.34 230 VAL A N 1
ATOM 1713 C CA . VAL A 1 230 ? 50.293 12.112 11.566 1.00 43.34 230 VAL A CA 1
ATOM 1714 C C . VAL A 1 230 ? 49.746 12.113 13.005 1.00 43.34 230 VAL A C 1
ATOM 1716 O O . VAL A 1 230 ? 50.267 12.828 13.852 1.00 43.34 230 VAL A O 1
ATOM 1719 N N . ASP A 1 231 ? 48.814 11.193 13.284 1.00 34.78 231 ASP A N 1
ATOM 1720 C CA . ASP A 1 231 ? 48.869 10.287 14.443 1.00 34.78 231 ASP A CA 1
ATOM 1721 C C . ASP A 1 231 ? 47.980 9.042 14.210 1.00 34.78 231 ASP A C 1
ATOM 1723 O O . ASP A 1 231 ? 46.921 9.105 13.588 1.00 34.78 231 ASP A O 1
ATOM 1727 N N . SER A 1 232 ? 48.462 7.869 14.637 1.00 39.94 232 SER A N 1
ATOM 1728 C CA . SER A 1 232 ? 47.917 6.535 14.299 1.00 39.94 232 SER A CA 1
ATOM 1729 C C . SER A 1 232 ? 46.544 6.231 1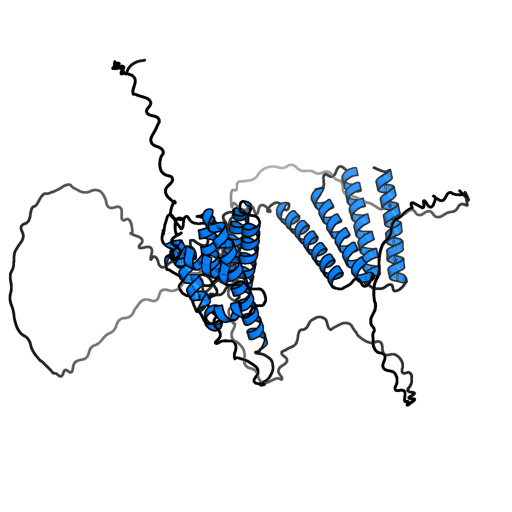4.934 1.00 39.94 232 SER A C 1
ATOM 1731 O O . SER A 1 232 ? 46.397 6.435 16.141 1.00 39.94 232 SER A O 1
ATOM 1733 N N . PRO A 1 233 ? 45.567 5.624 14.221 1.00 39.41 233 PRO A N 1
ATOM 1734 C CA . PRO A 1 233 ? 44.308 5.213 14.838 1.00 39.41 233 PRO A CA 1
ATOM 1735 C C . PRO A 1 233 ? 44.337 3.769 15.374 1.00 39.41 233 PRO A C 1
ATOM 1737 O O . PRO A 1 233 ? 44.772 2.825 14.713 1.00 39.41 233 PRO A O 1
ATOM 1740 N N . ARG A 1 234 ? 43.816 3.608 16.598 1.00 41.38 234 ARG A N 1
ATOM 1741 C CA . ARG A 1 234 ? 43.473 2.329 17.245 1.00 41.38 234 ARG A CA 1
ATOM 1742 C C . ARG A 1 234 ? 42.374 1.597 16.459 1.00 41.38 234 ARG A C 1
ATOM 1744 O O . ARG A 1 234 ? 41.437 2.231 15.981 1.00 41.38 234 ARG A O 1
ATOM 1751 N N . SER A 1 235 ? 42.458 0.265 16.385 1.00 30.03 235 SER A N 1
ATOM 1752 C CA . SER A 1 235 ? 41.493 -0.580 15.668 1.00 30.03 235 SER A CA 1
ATOM 1753 C C . SER A 1 235 ? 40.092 -0.501 16.280 1.00 30.03 235 SER A C 1
ATOM 1755 O O . SER A 1 235 ? 39.886 -0.882 17.435 1.00 30.03 235 SER A O 1
ATOM 1757 N N . ILE A 1 236 ? 39.128 -0.054 15.481 1.00 40.59 236 ILE A N 1
ATOM 1758 C CA . ILE A 1 236 ? 37.701 -0.096 15.798 1.00 40.59 236 ILE A CA 1
ATOM 1759 C C . ILE A 1 236 ? 37.195 -1.503 15.462 1.00 40.59 236 ILE A C 1
ATOM 1761 O O . ILE A 1 236 ? 37.244 -1.936 14.313 1.00 40.59 236 ILE A O 1
ATOM 1765 N N . HIS A 1 237 ? 36.736 -2.224 16.484 1.00 39.88 237 HIS A N 1
ATOM 1766 C CA . HIS A 1 237 ? 36.068 -3.515 16.343 1.00 39.88 237 HIS A C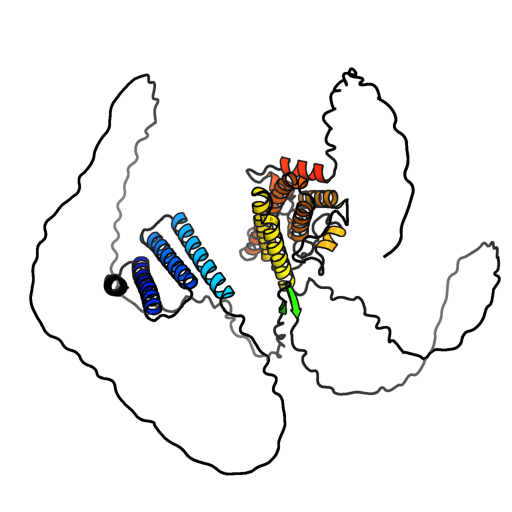A 1
ATOM 1767 C C . HIS A 1 237 ? 34.731 -3.325 15.616 1.00 39.88 237 HIS A C 1
ATOM 1769 O O . HIS A 1 237 ? 33.799 -2.739 16.165 1.00 39.88 237 HIS A O 1
ATOM 1775 N N . THR A 1 238 ? 34.622 -3.838 14.395 1.00 42.75 238 THR A N 1
ATOM 1776 C CA . THR A 1 238 ? 33.344 -3.984 13.689 1.00 42.75 238 THR A CA 1
ATOM 1777 C C . THR A 1 238 ? 32.588 -5.175 14.300 1.00 42.75 238 THR A C 1
ATOM 1779 O O . THR A 1 238 ? 33.175 -6.258 14.398 1.00 42.75 238 THR A O 1
ATOM 1782 N N . PRO A 1 239 ? 31.332 -5.026 14.764 1.00 51.22 239 PRO A N 1
ATOM 1783 C CA . PRO A 1 239 ? 30.556 -6.160 15.257 1.00 51.22 239 PRO A CA 1
ATOM 1784 C C . PRO A 1 239 ? 30.208 -7.108 14.102 1.00 51.22 239 PRO A C 1
ATOM 1786 O O . PRO A 1 239 ? 29.927 -6.670 12.987 1.00 51.22 239 PRO A O 1
ATOM 1789 N N . ALA A 1 240 ? 30.252 -8.415 14.368 1.00 61.47 240 ALA A N 1
ATOM 1790 C CA . ALA A 1 240 ? 29.904 -9.439 13.389 1.00 61.47 240 ALA A CA 1
ATOM 1791 C C . ALA A 1 240 ? 28.429 -9.304 12.945 1.00 61.47 240 ALA A C 1
ATOM 1793 O O . ALA A 1 240 ? 27.583 -8.953 13.773 1.00 61.47 240 ALA A O 1
ATOM 1794 N N . PRO A 1 241 ? 28.104 -9.591 11.670 1.00 49.28 241 PRO A N 1
ATOM 1795 C CA . PRO A 1 241 ? 26.734 -9.524 11.169 1.00 49.28 241 PRO A CA 1
ATOM 1796 C C . PRO A 1 241 ? 25.836 -10.528 11.908 1.00 49.28 241 PRO A C 1
ATOM 1798 O O . PRO A 1 241 ? 26.155 -11.714 11.992 1.00 49.28 241 PRO A O 1
ATOM 1801 N N . CYS A 1 242 ? 24.715 -10.043 12.448 1.00 63.53 242 CYS A N 1
ATOM 1802 C CA . CYS A 1 242 ? 23.670 -10.878 13.040 1.00 63.53 242 CYS A CA 1
ATOM 1803 C C . CYS A 1 242 ? 22.907 -11.589 11.916 1.00 63.53 242 CYS A C 1
ATOM 1805 O O . CYS A 1 242 ? 22.457 -10.944 10.971 1.00 63.53 242 CYS A O 1
ATOM 1807 N N . VAL A 1 243 ? 22.771 -12.914 12.009 1.00 57.78 243 VAL A N 1
ATOM 1808 C CA . VAL A 1 243 ? 21.989 -13.710 11.053 1.00 57.78 243 VAL A CA 1
ATOM 1809 C C . VAL A 1 243 ? 20.686 -14.117 11.734 1.00 57.78 243 VAL A C 1
ATOM 1811 O O . VAL A 1 243 ? 20.692 -14.847 12.727 1.00 57.78 243 VAL A O 1
ATOM 1814 N N . ILE A 1 244 ? 19.568 -13.620 11.205 1.00 68.31 244 ILE A N 1
ATOM 1815 C CA . ILE A 1 244 ? 18.219 -13.939 11.676 1.00 68.31 244 ILE A CA 1
ATOM 1816 C C . ILE A 1 244 ? 17.590 -14.916 10.681 1.00 68.31 244 ILE A C 1
ATOM 1818 O O . ILE A 1 244 ? 17.392 -14.573 9.518 1.00 68.31 244 ILE A O 1
ATOM 1822 N N . ASP A 1 245 ? 17.275 -16.118 11.151 1.00 65.56 245 ASP A N 1
ATOM 1823 C CA . ASP A 1 245 ? 16.528 -17.133 10.410 1.00 65.56 245 ASP A CA 1
ATOM 1824 C C . ASP A 1 245 ? 15.027 -16.961 10.683 1.00 65.56 245 ASP A C 1
ATOM 1826 O O . ASP A 1 245 ? 14.639 -16.676 11.815 1.00 65.56 245 ASP A O 1
ATOM 1830 N N . ILE A 1 246 ? 14.170 -17.093 9.672 1.00 67.75 246 ILE A N 1
ATOM 1831 C CA . ILE A 1 246 ? 12.713 -16.953 9.814 1.00 67.75 246 ILE A CA 1
ATOM 1832 C C . ILE A 1 246 ? 12.087 -18.267 9.358 1.00 67.75 246 ILE A C 1
ATOM 1834 O O . ILE A 1 246 ? 12.189 -18.614 8.185 1.00 67.75 246 ILE A O 1
ATOM 1838 N N . ASP A 1 247 ? 11.448 -18.988 10.284 1.00 67.56 247 ASP A N 1
ATOM 1839 C CA . ASP A 1 247 ? 10.785 -20.256 9.965 1.00 67.56 247 ASP A CA 1
ATOM 1840 C C . ASP A 1 247 ? 9.474 -20.058 9.173 1.00 67.56 247 ASP A C 1
ATOM 1842 O O . ASP A 1 247 ? 8.961 -18.943 9.047 1.00 67.56 247 ASP A O 1
ATOM 1846 N N . ASP A 1 248 ? 8.923 -21.151 8.630 1.00 51.47 248 ASP A N 1
ATOM 1847 C CA . ASP A 1 248 ? 7.687 -21.154 7.823 1.00 51.47 248 ASP A CA 1
ATOM 1848 C C . ASP A 1 248 ? 6.456 -20.613 8.583 1.00 51.47 248 ASP A C 1
ATOM 1850 O O . ASP A 1 248 ? 5.476 -20.182 7.971 1.00 51.47 248 ASP A O 1
ATOM 1854 N N . ASP A 1 249 ? 6.518 -20.584 9.919 1.00 52.25 249 ASP A N 1
ATOM 1855 C CA . ASP A 1 249 ? 5.498 -20.000 10.795 1.00 52.25 249 ASP A CA 1
ATOM 1856 C C . ASP A 1 249 ? 5.700 -18.483 11.017 1.00 52.25 249 ASP A C 1
ATOM 1858 O O . ASP A 1 249 ? 4.930 -17.834 11.736 1.00 52.25 249 ASP A O 1
ATOM 1862 N N . GLY A 1 250 ? 6.721 -17.893 10.387 1.00 44.88 250 GLY A N 1
ATOM 1863 C CA . GLY A 1 250 ? 7.071 -16.478 10.471 1.00 44.88 250 GLY A CA 1
ATOM 1864 C C . GLY A 1 250 ? 7.788 -16.094 11.766 1.00 44.88 250 GLY A C 1
ATOM 1865 O O . GLY A 1 250 ? 7.817 -14.911 12.124 1.00 44.88 250 GLY A O 1
ATOM 1866 N N . ASN A 1 251 ? 8.339 -17.063 12.498 1.00 60.41 251 ASN A N 1
ATOM 1867 C CA . ASN A 1 251 ? 9.003 -16.834 13.768 1.00 60.41 251 ASN A CA 1
ATOM 1868 C C . ASN A 1 251 ? 10.515 -16.658 13.552 1.00 60.41 251 ASN A C 1
ATOM 1870 O O . ASN A 1 251 ? 11.232 -17.574 13.154 1.00 60.41 251 ASN A O 1
ATOM 1874 N N . ALA A 1 252 ? 11.008 -15.453 13.836 1.00 60.97 252 ALA A N 1
ATOM 1875 C CA . ALA A 1 252 ? 12.419 -15.113 13.701 1.00 60.97 252 ALA A CA 1
ATOM 1876 C C . ALA A 1 252 ? 13.258 -15.708 14.851 1.00 60.97 252 ALA A C 1
ATOM 1878 O O . ALA A 1 252 ? 12.969 -15.465 16.028 1.00 60.97 252 ALA A O 1
ATOM 1879 N N . ARG A 1 253 ? 14.324 -16.442 14.525 1.00 67.81 253 ARG A N 1
ATOM 1880 C CA . ARG A 1 253 ? 15.322 -16.985 15.454 1.00 67.81 253 ARG A CA 1
ATOM 1881 C C . ARG A 1 253 ? 16.695 -16.401 15.140 1.00 67.81 253 ARG A C 1
ATOM 1883 O O . ARG A 1 253 ? 17.128 -16.370 13.996 1.00 67.81 253 ARG A O 1
ATOM 1890 N N . ASP A 1 254 ? 17.385 -15.941 16.176 1.00 67.81 254 ASP A N 1
ATOM 1891 C CA . ASP A 1 254 ? 18.783 -15.528 16.066 1.00 67.81 254 ASP A CA 1
ATOM 1892 C C . ASP A 1 254 ? 19.660 -16.785 16.019 1.00 67.81 254 ASP A C 1
ATOM 1894 O O . ASP A 1 254 ? 19.666 -17.573 16.969 1.00 67.81 254 ASP A O 1
ATOM 1898 N N . VAL A 1 255 ? 20.347 -16.992 14.897 1.00 82.94 255 VAL A N 1
ATOM 1899 C CA . VAL A 1 255 ? 21.250 -18.130 14.667 1.00 82.94 255 VAL A CA 1
ATOM 1900 C C . VAL A 1 255 ? 22.718 -17.709 14.708 1.00 82.94 255 VAL A C 1
ATOM 1902 O O . VAL A 1 255 ? 23.589 -18.460 14.270 1.00 82.94 255 VAL A O 1
ATOM 1905 N N . THR A 1 256 ? 23.022 -16.531 15.263 1.00 78.88 256 THR A N 1
ATOM 1906 C CA . THR A 1 256 ? 24.404 -16.069 15.420 1.00 78.88 256 THR A CA 1
ATOM 1907 C C . THR A 1 256 ? 25.189 -17.083 16.271 1.00 78.88 256 THR A C 1
ATOM 1909 O O . THR A 1 256 ? 24.840 -17.307 17.437 1.00 78.88 256 THR A O 1
ATOM 1912 N N . PRO A 1 257 ? 26.232 -17.738 15.722 1.00 55.19 257 PRO A N 1
ATOM 1913 C CA . PRO A 1 257 ? 26.968 -18.762 16.448 1.00 55.19 257 PRO A CA 1
ATOM 1914 C C . PRO A 1 257 ? 27.649 -18.144 17.669 1.00 55.19 257 PRO A C 1
ATOM 1916 O O . PRO A 1 257 ? 28.316 -17.113 17.576 1.00 55.19 257 PRO A O 1
ATOM 1919 N N . ALA A 1 258 ? 27.477 -18.778 18.831 1.00 50.97 258 ALA A N 1
ATOM 1920 C CA . ALA A 1 258 ? 28.118 -18.338 20.061 1.00 50.97 258 ALA A CA 1
ATOM 1921 C C . ALA A 1 258 ? 29.643 -18.358 19.878 1.00 50.97 258 ALA A C 1
ATOM 1923 O O . ALA A 1 258 ? 30.240 -19.418 19.687 1.00 50.97 258 ALA A O 1
ATOM 1924 N N . VAL A 1 259 ? 30.273 -17.183 19.937 1.00 56.69 259 VAL A N 1
ATOM 1925 C CA . VAL A 1 259 ? 31.733 -17.064 19.947 1.00 56.69 259 VAL A CA 1
ATOM 1926 C C . VAL A 1 259 ? 32.239 -17.787 21.193 1.00 56.69 259 VAL A C 1
ATOM 1928 O O . VAL A 1 259 ? 31.935 -17.392 22.318 1.00 56.69 259 VAL A O 1
ATOM 1931 N N . SER A 1 260 ? 32.976 -18.878 20.992 1.00 38.97 260 SER A N 1
ATOM 1932 C CA . SER A 1 260 ? 33.564 -19.672 22.065 1.00 38.97 260 SER A CA 1
ATOM 1933 C C . SER A 1 260 ? 34.581 -18.828 22.836 1.00 38.97 260 SER A C 1
ATOM 1935 O O . SER A 1 260 ? 35.698 -18.598 22.368 1.00 38.97 260 SER A O 1
ATOM 1937 N N . SER A 1 261 ? 34.209 -18.355 24.020 1.00 40.56 261 SER A N 1
ATOM 1938 C CA . SER A 1 261 ? 35.136 -17.736 24.959 1.00 40.56 261 SER A CA 1
ATOM 1939 C C . SER A 1 261 ? 36.004 -18.816 25.617 1.00 40.56 261 SER A C 1
ATOM 1941 O O . SER A 1 261 ? 35.513 -19.713 26.300 1.00 40.56 261 SER A O 1
ATOM 1943 N N . SER A 1 262 ? 37.313 -18.736 25.370 1.00 33.06 262 SER A N 1
ATOM 1944 C CA . SER A 1 262 ? 38.346 -19.570 25.998 1.00 33.06 262 SER A CA 1
ATOM 1945 C C . SER A 1 262 ? 38.551 -19.178 27.480 1.00 33.06 262 SER A C 1
ATOM 1947 O O . SER A 1 262 ? 38.383 -17.998 27.804 1.00 33.06 262 SER A O 1
ATOM 1949 N N . PRO A 1 263 ? 38.907 -20.103 28.398 1.00 47.72 263 PRO A N 1
ATOM 1950 C CA . PRO A 1 263 ? 38.937 -19.838 29.837 1.00 47.72 263 PRO A CA 1
ATOM 1951 C C . PRO A 1 263 ? 40.351 -19.508 30.351 1.00 47.72 263 PRO A C 1
ATOM 1953 O O . PRO A 1 263 ? 41.258 -20.318 30.197 1.00 47.72 263 PRO A O 1
ATOM 1956 N N . HIS A 1 264 ? 40.548 -18.359 31.013 1.00 30.48 264 HIS A N 1
ATOM 1957 C CA . HIS A 1 264 ? 41.705 -18.064 31.892 1.00 30.48 264 HIS A CA 1
ATOM 1958 C C . HIS A 1 264 ? 41.515 -16.665 32.534 1.00 30.48 264 HIS A C 1
ATOM 1960 O O . HIS A 1 264 ? 41.007 -15.787 31.852 1.00 30.48 264 HIS A O 1
ATOM 1966 N N . VAL A 1 265 ? 41.840 -16.297 33.783 1.00 35.12 265 VAL A N 1
ATOM 1967 C CA . VAL A 1 265 ? 42.584 -16.841 34.936 1.00 35.12 265 VAL A CA 1
ATOM 1968 C C . VAL A 1 265 ? 41.864 -16.355 36.210 1.00 35.12 265 VAL A C 1
ATOM 1970 O O . VAL A 1 265 ? 41.410 -15.215 36.285 1.00 35.12 265 VAL A O 1
ATOM 1973 N N . GLU A 1 266 ? 41.809 -17.216 37.218 1.00 37.28 266 GLU A N 1
ATOM 1974 C CA . GLU A 1 266 ? 41.320 -16.981 38.577 1.00 37.28 266 GLU A CA 1
ATOM 1975 C C . GLU A 1 266 ? 42.398 -16.276 39.435 1.00 37.28 266 GLU A C 1
ATOM 1977 O O . GLU A 1 266 ? 43.512 -16.784 39.558 1.00 37.28 266 GLU A O 1
ATOM 1982 N N . CYS A 1 267 ? 42.086 -15.132 40.060 1.00 29.45 267 CYS A N 1
ATOM 1983 C CA . CYS A 1 267 ? 42.933 -14.499 41.083 1.00 29.45 267 CYS A CA 1
ATOM 1984 C C . CYS A 1 267 ? 42.170 -14.377 42.412 1.00 29.45 267 CYS A C 1
ATOM 1986 O O . CYS A 1 267 ? 41.101 -13.772 42.485 1.00 29.45 267 CYS A O 1
ATOM 1988 N N . LYS A 1 268 ? 42.745 -14.985 43.455 1.00 36.16 268 LYS A N 1
ATOM 1989 C CA . LYS A 1 268 ? 42.263 -15.049 44.846 1.00 36.16 268 LYS A CA 1
ATOM 1990 C C . LYS A 1 268 ? 42.463 -13.731 45.627 1.00 36.16 268 LYS A C 1
ATOM 1992 O O . LYS A 1 268 ? 43.273 -12.902 45.217 1.00 36.16 268 LYS A O 1
ATOM 1997 N N . PRO A 1 269 ? 41.773 -13.561 46.777 1.00 49.00 269 PRO A N 1
ATOM 1998 C CA . PRO A 1 269 ? 41.681 -12.302 47.512 1.00 49.00 269 PRO A CA 1
ATOM 1999 C C . PRO A 1 269 ? 42.789 -12.140 48.563 1.00 49.00 269 PRO A C 1
ATOM 2001 O O . PRO A 1 269 ? 43.358 -13.124 49.042 1.00 49.00 269 PRO A O 1
ATOM 2004 N N . LYS A 1 270 ? 43.026 -10.894 48.987 1.00 33.62 270 LYS A N 1
ATOM 2005 C CA . LYS A 1 270 ? 43.792 -10.570 50.194 1.00 33.62 270 LYS A CA 1
ATOM 2006 C C . LYS A 1 270 ? 43.005 -9.569 51.041 1.00 33.62 270 LYS A C 1
ATOM 2008 O O . LYS A 1 270 ? 42.566 -8.542 50.533 1.00 33.62 270 LYS A O 1
ATOM 2013 N N . ALA A 1 271 ? 42.787 -9.948 52.296 1.00 44.25 271 ALA A N 1
ATOM 2014 C CA . ALA A 1 271 ? 42.292 -9.094 53.364 1.00 44.25 271 ALA A CA 1
ATOM 2015 C C . ALA A 1 271 ? 43.376 -8.088 53.778 1.00 44.25 271 ALA A C 1
ATOM 2017 O O . ALA A 1 271 ? 44.555 -8.391 53.610 1.00 44.25 271 ALA A O 1
ATOM 2018 N N . ASP A 1 272 ? 42.956 -6.927 54.285 1.00 37.16 272 ASP A N 1
ATOM 2019 C CA . ASP A 1 272 ? 43.411 -6.359 55.563 1.00 37.16 272 ASP A CA 1
ATOM 2020 C C . ASP A 1 272 ? 42.626 -5.063 55.854 1.00 37.16 272 ASP A C 1
ATOM 2022 O O . ASP A 1 272 ? 42.638 -4.107 55.080 1.00 37.16 272 ASP A O 1
ATOM 2026 N N . THR A 1 273 ? 41.902 -5.073 56.973 1.00 40.94 273 THR A N 1
ATOM 2027 C CA . THR A 1 273 ? 41.460 -3.899 57.749 1.00 40.94 273 THR A CA 1
ATOM 2028 C C . THR A 1 273 ? 42.634 -3.392 58.602 1.00 40.94 273 THR A C 1
ATOM 2030 O O . THR A 1 273 ? 43.538 -4.178 58.898 1.00 40.94 273 THR A O 1
ATOM 2033 N N . PRO A 1 274 ? 42.636 -2.121 59.043 1.00 52.78 274 PRO A N 1
ATOM 2034 C CA . PRO A 1 274 ? 42.149 -1.876 60.406 1.00 52.78 274 PRO A CA 1
ATOM 2035 C C . PRO A 1 274 ? 41.376 -0.559 60.610 1.00 52.78 274 PRO A C 1
ATOM 2037 O O . PRO A 1 274 ? 41.289 0.294 59.729 1.00 52.78 274 PRO A O 1
ATOM 2040 N N . ASP A 1 275 ? 40.804 -0.509 61.811 1.00 48.56 275 ASP A N 1
ATOM 2041 C CA . ASP A 1 275 ? 39.977 0.488 62.495 1.00 48.56 275 ASP A CA 1
ATOM 2042 C C . ASP A 1 275 ? 40.489 1.943 62.494 1.00 48.56 275 ASP A C 1
ATOM 2044 O O . ASP A 1 275 ? 41.674 2.190 62.281 1.00 48.56 275 ASP A O 1
ATOM 2048 N N . GLU A 1 276 ? 39.581 2.893 62.775 1.00 42.09 276 GLU A N 1
ATOM 2049 C CA . GLU A 1 276 ? 39.641 3.826 63.929 1.00 42.09 276 GLU A CA 1
ATOM 2050 C C . GLU A 1 276 ? 38.457 4.832 63.897 1.00 42.09 276 GLU A C 1
ATOM 2052 O O . GLU A 1 276 ? 38.284 5.624 62.973 1.00 42.09 276 GLU A O 1
ATOM 2057 N N . ASP A 1 277 ? 37.615 4.703 64.924 1.00 36.12 277 ASP A N 1
ATOM 2058 C CA . ASP A 1 277 ? 36.981 5.710 65.788 1.00 36.12 277 ASP A CA 1
ATOM 2059 C C . ASP A 1 277 ? 36.306 7.024 65.301 1.00 36.12 277 ASP A C 1
ATOM 2061 O O . ASP A 1 277 ? 36.921 7.995 64.873 1.00 36.12 277 ASP A O 1
ATOM 2065 N N . SER A 1 278 ? 34.988 7.060 65.566 1.00 40.31 278 SER A N 1
ATOM 2066 C CA . SER A 1 278 ? 34.291 7.922 66.550 1.00 40.31 278 SER A CA 1
ATOM 2067 C C . SER A 1 278 ? 34.486 9.450 66.543 1.00 40.31 278 SER A C 1
ATOM 2069 O O . SER A 1 278 ? 35.518 9.908 67.000 1.00 40.31 278 SER A O 1
ATOM 2071 N N . VAL A 1 279 ? 33.412 10.227 66.275 1.00 35.59 279 VAL A N 1
ATOM 2072 C CA . VAL A 1 279 ? 32.928 11.366 67.113 1.00 35.59 279 VAL A CA 1
ATOM 2073 C C . VAL A 1 279 ? 31.425 11.630 66.847 1.00 35.59 279 VAL A C 1
ATOM 2075 O O . VAL A 1 279 ? 30.982 11.715 65.705 1.00 35.59 279 VAL A O 1
ATOM 2078 N N . ALA A 1 280 ? 30.655 11.754 67.934 1.00 42.62 280 ALA A N 1
ATOM 2079 C CA . ALA A 1 280 ? 29.233 12.111 68.018 1.00 42.62 280 ALA A CA 1
ATOM 2080 C C . ALA A 1 280 ? 28.981 13.636 67.967 1.00 42.62 280 ALA A C 1
ATOM 2082 O O . ALA A 1 280 ? 29.919 14.394 68.168 1.00 42.62 280 ALA A O 1
ATOM 2083 N N . VAL A 1 281 ? 27.721 14.067 67.785 1.00 37.44 281 VAL A N 1
ATOM 2084 C CA . VAL A 1 281 ? 26.985 15.067 68.611 1.00 37.44 281 VAL A CA 1
ATOM 2085 C C . VAL A 1 281 ? 25.559 15.255 68.042 1.00 37.44 281 VAL A C 1
ATOM 2087 O O . VAL A 1 281 ? 25.410 15.539 66.856 1.00 37.44 281 VAL A O 1
ATOM 2090 N N . ASP A 1 282 ? 24.567 15.012 68.916 1.00 37.41 282 ASP A N 1
ATOM 2091 C CA . ASP A 1 282 ? 23.255 15.659 69.195 1.00 37.41 282 ASP A CA 1
ATOM 2092 C C . ASP A 1 282 ? 22.666 16.708 68.210 1.00 37.41 282 ASP A C 1
ATOM 2094 O O . ASP A 1 282 ? 23.376 17.355 67.457 1.00 37.41 282 ASP A O 1
ATOM 2098 N N . ASP A 1 283 ? 21.375 17.056 68.150 1.00 39.03 283 ASP A N 1
ATOM 2099 C CA . ASP A 1 283 ? 20.205 16.923 69.031 1.00 39.03 283 ASP A CA 1
ATOM 2100 C C . ASP A 1 283 ? 18.969 17.367 68.204 1.00 39.03 283 ASP A C 1
ATOM 2102 O O . ASP A 1 283 ? 19.076 18.327 67.438 1.00 39.03 283 ASP A O 1
ATOM 2106 N N . ASN A 1 284 ? 17.789 16.750 68.366 1.00 35.34 284 ASN A N 1
ATOM 2107 C CA . ASN A 1 284 ? 16.601 17.436 68.915 1.00 35.34 284 ASN A CA 1
ATOM 2108 C C . ASN A 1 284 ? 15.274 16.666 68.768 1.00 35.34 284 ASN A C 1
ATOM 2110 O O . ASN A 1 284 ? 14.811 16.298 67.688 1.00 35.34 284 ASN A O 1
ATOM 2114 N N . LYS A 1 285 ? 14.643 16.539 69.938 1.00 42.66 285 LYS A N 1
ATOM 2115 C CA . LYS A 1 285 ? 13.275 16.118 70.272 1.00 42.66 285 LYS A CA 1
ATOM 2116 C C . LYS A 1 285 ? 12.187 17.044 69.722 1.00 42.66 285 LYS A C 1
ATOM 2118 O O . LYS A 1 285 ? 12.410 18.239 69.632 1.00 42.66 285 LYS A O 1
ATOM 2123 N N . TYR A 1 286 ? 10.987 16.488 69.526 1.00 38.75 286 TYR A N 1
ATOM 2124 C CA . TYR A 1 286 ? 9.683 16.762 70.193 1.00 38.75 286 TYR A CA 1
ATOM 2125 C C . TYR A 1 286 ? 8.657 15.845 69.483 1.00 38.75 286 TYR A C 1
ATOM 2127 O O . TYR A 1 286 ? 8.705 15.737 68.268 1.00 38.75 286 TYR A O 1
ATOM 2135 N N . GLY A 1 287 ? 7.699 15.117 70.054 1.00 31.17 287 GLY A N 1
ATOM 2136 C CA . GLY A 1 287 ? 7.165 14.891 71.392 1.00 31.17 287 GLY A CA 1
ATOM 2137 C C . GLY A 1 287 ? 5.814 14.167 71.187 1.00 31.17 287 GLY A C 1
ATOM 2138 O O . GLY A 1 287 ? 4.955 14.668 70.471 1.00 31.17 287 GLY A O 1
ATOM 2139 N N . THR A 1 288 ? 5.655 12.964 71.740 1.00 39.56 288 THR A N 1
ATOM 2140 C CA . THR A 1 288 ? 4.385 12.216 71.946 1.00 39.56 288 THR A CA 1
ATOM 2141 C C . THR A 1 288 ? 3.622 12.810 73.162 1.00 39.56 288 THR A C 1
ATOM 2143 O O . THR A 1 288 ? 4.228 13.668 73.810 1.00 39.56 288 THR A O 1
ATOM 2146 N N . PRO A 1 289 ? 2.376 12.411 73.562 1.00 54.50 289 PRO A N 1
ATOM 2147 C CA . PRO A 1 289 ? 1.775 11.060 73.469 1.00 54.50 289 PRO A CA 1
ATOM 2148 C C . PRO A 1 289 ? 0.231 10.972 73.274 1.00 54.50 289 PRO A C 1
ATOM 2150 O O . PRO A 1 289 ? -0.485 11.958 73.391 1.00 54.50 289 PRO A O 1
ATOM 2153 N N . SER A 1 290 ? -0.304 9.764 73.033 1.00 30.28 290 SER A N 1
ATOM 2154 C CA . SER A 1 290 ? -1.232 9.094 73.976 1.00 30.28 290 SER A CA 1
ATOM 2155 C C . SER A 1 290 ? -1.749 7.742 73.454 1.00 30.28 290 SER A C 1
ATOM 2157 O O . SER A 1 290 ? -2.164 7.599 72.308 1.00 30.28 290 SER A O 1
ATOM 2159 N N . GLU A 1 291 ? -1.729 6.775 74.371 1.00 35.72 291 GLU A N 1
ATOM 2160 C CA . GLU A 1 291 ? -2.233 5.398 74.354 1.00 35.72 291 GLU A CA 1
ATOM 2161 C C . GLU A 1 291 ? -3.753 5.261 74.143 1.00 35.72 291 GLU A C 1
ATOM 2163 O O . GLU A 1 291 ? -4.517 6.111 74.595 1.00 35.72 291 GLU A O 1
ATOM 2168 N N . LEU A 1 292 ? -4.199 4.109 73.612 1.00 40.00 292 LEU A N 1
ATOM 2169 C CA . LEU A 1 292 ? -4.870 3.075 74.424 1.00 40.00 292 LEU A CA 1
ATOM 2170 C C . LEU A 1 292 ? -5.077 1.756 73.659 1.00 40.00 292 LEU A C 1
ATOM 2172 O O . LEU A 1 292 ? -5.328 1.703 72.460 1.00 40.00 292 LEU A O 1
ATOM 2176 N N . ALA A 1 293 ? -4.910 0.682 74.424 1.00 39.34 293 ALA A N 1
ATOM 2177 C CA . ALA A 1 293 ? -4.790 -0.711 74.033 1.00 39.34 293 ALA A CA 1
ATOM 2178 C C . ALA A 1 293 ? -6.140 -1.417 73.812 1.00 39.34 293 ALA A C 1
ATOM 2180 O O . ALA A 1 293 ? -7.152 -1.009 74.376 1.00 39.34 293 ALA A O 1
ATOM 2181 N N . SER A 1 294 ? -6.122 -2.583 73.150 1.00 37.84 294 SER A N 1
ATOM 2182 C CA . SER A 1 294 ? -6.513 -3.847 73.805 1.00 37.84 294 SER A CA 1
ATOM 2183 C C . SER A 1 294 ? -6.222 -5.089 72.958 1.00 37.84 294 SER A C 1
ATOM 2185 O O . SER A 1 294 ? -6.410 -5.135 71.747 1.00 37.84 294 SER A O 1
ATOM 2187 N N . ARG A 1 295 ? -5.730 -6.095 73.679 1.00 40.47 295 ARG A N 1
ATOM 2188 C CA . ARG A 1 295 ? -5.285 -7.432 73.283 1.00 40.47 295 ARG A CA 1
ATOM 2189 C C . ARG A 1 295 ? -6.471 -8.352 72.970 1.00 40.47 295 ARG A C 1
ATOM 2191 O O . ARG A 1 295 ? -7.498 -8.231 73.626 1.00 40.47 295 ARG A O 1
ATOM 2198 N N . SER A 1 296 ? -6.264 -9.385 72.150 1.00 31.23 296 SER A N 1
ATOM 2199 C CA . SER A 1 296 ? -6.757 -10.729 72.492 1.00 31.23 296 SER A CA 1
ATOM 2200 C C . SER A 1 296 ? -6.029 -11.827 71.715 1.00 31.23 296 SER A C 1
ATOM 2202 O O . SER A 1 296 ? -5.654 -11.669 70.557 1.00 31.23 296 SER A O 1
ATOM 2204 N N . SER A 1 297 ? -5.794 -12.917 72.427 1.00 38.62 297 SER A N 1
ATOM 2205 C CA . SER A 1 297 ? -4.875 -14.020 72.185 1.00 38.62 297 SER A CA 1
ATOM 2206 C C . SER A 1 297 ? -5.530 -15.248 71.536 1.00 38.62 297 SER A C 1
ATOM 2208 O O . SER A 1 297 ? -6.734 -15.463 71.620 1.00 38.62 297 SER A O 1
ATOM 2210 N N . THR A 1 298 ? -4.663 -16.067 70.939 1.00 41.41 298 THR A N 1
ATOM 2211 C CA . THR A 1 298 ? -4.826 -17.421 70.370 1.00 41.41 298 THR A CA 1
ATOM 2212 C C . THR A 1 298 ? -5.625 -18.419 71.232 1.00 41.41 298 THR A C 1
ATOM 2214 O O . THR A 1 298 ? -5.723 -18.231 72.445 1.00 41.41 298 THR A O 1
ATOM 2217 N N . PRO A 1 299 ? -6.042 -19.573 70.664 1.00 55.12 299 PRO A N 1
ATOM 2218 C CA . PRO A 1 299 ? -5.205 -20.756 70.898 1.00 55.12 299 PRO A CA 1
ATOM 2219 C C . PRO A 1 299 ? -5.044 -21.743 69.724 1.00 55.12 299 PRO A C 1
ATOM 2221 O O . PRO A 1 299 ? -5.869 -21.899 68.830 1.00 55.12 299 PRO A O 1
ATOM 2224 N N . THR A 1 300 ? -3.918 -22.433 69.847 1.00 36.12 300 THR A N 1
ATOM 2225 C CA . THR A 1 300 ? -3.323 -23.580 69.160 1.00 36.12 300 THR A CA 1
ATOM 2226 C C . THR A 1 300 ? -4.238 -24.807 69.016 1.00 36.12 300 THR A C 1
ATOM 2228 O O . THR A 1 300 ? -4.953 -25.166 69.951 1.00 36.12 300 THR A O 1
ATOM 2231 N N . LYS A 1 301 ? -4.091 -25.556 67.911 1.00 38.75 301 LYS A N 1
ATOM 2232 C CA . LYS A 1 301 ? -4.362 -27.004 67.867 1.00 38.75 301 LYS A CA 1
ATOM 2233 C C . LYS A 1 301 ? -3.332 -27.743 67.006 1.00 38.75 301 LYS A C 1
ATOM 2235 O O . LYS A 1 301 ? -3.054 -27.373 65.872 1.00 38.75 301 LYS A O 1
ATOM 2240 N N . THR A 1 302 ? -2.773 -28.773 67.622 1.00 40.44 302 THR A N 1
ATOM 2241 C CA . THR A 1 302 ? -1.779 -29.759 67.188 1.00 40.44 302 THR A CA 1
ATOM 2242 C C . THR A 1 302 ? -2.424 -30.958 66.475 1.00 40.44 302 THR A C 1
ATOM 2244 O O . THR A 1 302 ? -3.509 -31.365 66.874 1.00 40.44 302 THR A O 1
ATOM 2247 N N . SER A 1 303 ? -1.733 -31.553 65.487 1.00 34.47 303 SER A N 1
ATOM 2248 C CA . SER A 1 303 ? -1.723 -32.999 65.123 1.00 34.47 303 SER A CA 1
ATOM 2249 C C . SER A 1 303 ? -0.769 -33.183 63.918 1.00 34.47 303 SER A C 1
ATOM 2251 O O . SER A 1 303 ? -1.028 -32.629 62.858 1.00 34.47 303 SER A O 1
ATOM 2253 N N . SER A 1 304 ? 0.487 -33.606 64.087 1.00 38.94 304 SER A N 1
ATOM 2254 C CA . SER A 1 304 ? 1.045 -34.974 64.181 1.00 38.94 304 SER A CA 1
ATOM 2255 C C . SER A 1 304 ? 1.158 -35.778 62.861 1.00 38.94 304 SER A C 1
ATOM 2257 O O . SER A 1 304 ? 0.187 -36.288 62.320 1.00 38.94 304 SER A O 1
ATOM 2259 N N . ASN A 1 305 ? 2.423 -35.932 62.441 1.00 38.78 305 ASN A N 1
ATOM 2260 C CA . ASN A 1 305 ? 3.114 -37.087 61.840 1.00 38.78 305 ASN A CA 1
ATOM 2261 C C . ASN A 1 305 ? 2.587 -37.814 60.583 1.00 38.78 305 ASN A C 1
ATOM 2263 O O . ASN A 1 305 ? 1.705 -38.661 60.660 1.00 38.78 305 ASN A O 1
ATOM 2267 N N . SER A 1 306 ? 3.369 -37.712 59.497 1.00 41.78 306 SER A N 1
ATOM 2268 C CA . SER A 1 306 ? 3.933 -38.892 58.808 1.00 41.78 306 SER A CA 1
ATOM 2269 C C . SER A 1 306 ? 5.302 -38.579 58.158 1.00 41.78 306 SER A C 1
ATOM 2271 O O . SER A 1 306 ? 5.584 -37.446 57.781 1.00 41.78 306 SER A O 1
ATOM 2273 N N . LEU A 1 307 ? 6.168 -39.600 58.162 1.00 42.25 307 LEU A N 1
ATOM 2274 C CA . LEU A 1 307 ? 7.623 -39.667 57.905 1.00 42.25 307 LEU A CA 1
ATOM 2275 C C . LEU A 1 307 ? 8.002 -39.650 56.389 1.00 42.25 307 LEU A C 1
ATOM 2277 O O . LEU A 1 307 ? 7.116 -39.563 55.543 1.00 42.25 307 LEU A O 1
ATOM 2281 N N . PRO A 1 308 ? 9.304 -39.671 56.016 1.00 50.56 308 PRO A N 1
ATOM 2282 C CA . PRO A 1 308 ? 9.878 -38.819 54.984 1.00 50.56 308 PRO A CA 1
ATOM 2283 C C . PRO A 1 308 ? 9.999 -39.527 53.634 1.00 50.56 308 PRO A C 1
ATOM 2285 O O . PRO A 1 308 ? 10.275 -40.724 53.557 1.00 50.56 308 PRO A O 1
ATOM 2288 N N . ARG A 1 309 ? 9.903 -38.758 52.548 1.00 39.12 309 ARG A N 1
ATOM 2289 C CA . ARG A 1 309 ? 10.293 -39.224 51.219 1.00 39.12 309 ARG A CA 1
ATOM 2290 C C . ARG A 1 309 ? 11.298 -38.254 50.609 1.00 39.12 309 ARG A C 1
ATOM 2292 O O . ARG A 1 309 ? 10.956 -37.159 50.187 1.00 39.12 309 ARG A O 1
ATOM 2299 N N . THR A 1 310 ? 12.544 -38.705 50.674 1.00 37.56 310 THR A N 1
ATOM 2300 C CA . THR A 1 310 ? 13.658 -38.509 49.742 1.00 37.56 310 THR A CA 1
ATOM 2301 C C . THR A 1 310 ? 13.677 -37.201 48.953 1.00 37.56 310 THR A C 1
ATOM 2303 O O . THR A 1 310 ? 12.948 -37.012 47.980 1.00 37.56 310 THR A O 1
ATOM 2306 N N . ALA A 1 311 ? 14.608 -36.340 49.360 1.00 48.97 311 ALA A N 1
ATOM 2307 C CA . ALA A 1 311 ? 15.035 -35.142 48.666 1.00 48.97 311 ALA A CA 1
ATOM 2308 C C . ALA A 1 311 ? 15.273 -35.396 47.170 1.00 48.97 311 ALA A C 1
ATOM 2310 O O . ALA A 1 311 ? 16.159 -36.156 46.778 1.00 48.97 311 ALA A O 1
ATOM 2311 N N . ARG A 1 312 ? 14.514 -34.688 46.334 1.00 39.62 312 ARG A N 1
ATOM 2312 C CA . ARG A 1 312 ? 14.939 -34.333 44.985 1.00 39.62 312 ARG A CA 1
ATOM 2313 C C . ARG A 1 312 ? 15.026 -32.819 44.963 1.00 39.62 312 ARG A C 1
ATOM 2315 O O . ARG A 1 312 ? 14.013 -32.130 44.937 1.00 39.62 312 ARG A O 1
ATOM 2322 N N . THR A 1 313 ? 16.254 -32.330 45.059 1.00 44.03 313 THR A N 1
ATOM 2323 C CA . THR A 1 313 ? 16.630 -30.924 44.964 1.00 44.03 313 THR A CA 1
ATOM 2324 C C . THR A 1 313 ? 16.261 -30.424 43.569 1.00 44.03 313 THR A C 1
ATOM 2326 O O . THR A 1 313 ? 17.068 -30.440 42.647 1.00 44.03 313 THR A O 1
ATOM 2329 N N . THR A 1 314 ? 15.004 -30.034 43.373 1.00 39.94 314 THR A N 1
ATOM 2330 C CA . THR A 1 314 ? 14.621 -29.185 42.252 1.00 39.94 314 THR A CA 1
ATOM 2331 C C . THR A 1 314 ? 15.130 -27.799 42.585 1.00 39.94 314 THR A C 1
ATOM 2333 O O . THR A 1 314 ? 14.534 -27.077 43.384 1.00 39.94 314 THR A O 1
ATOM 2336 N N . THR A 1 315 ? 16.277 -27.457 42.009 1.00 39.12 315 THR A N 1
ATOM 2337 C CA . THR A 1 315 ? 16.722 -26.079 41.866 1.00 39.12 315 THR A CA 1
ATOM 2338 C C . THR A 1 315 ? 15.585 -25.309 41.204 1.00 39.12 315 THR A C 1
ATOM 2340 O O . THR A 1 315 ? 15.322 -25.435 40.009 1.00 39.12 315 THR A O 1
ATOM 2343 N N . ALA A 1 316 ? 14.845 -24.556 42.015 1.00 40.50 316 ALA A N 1
ATOM 2344 C CA . ALA A 1 316 ? 13.890 -23.580 41.538 1.00 40.50 316 ALA A CA 1
ATOM 2345 C C . ALA A 1 316 ? 14.691 -22.529 40.766 1.00 40.50 316 ALA A C 1
ATOM 2347 O O . ALA A 1 316 ? 15.251 -21.598 41.339 1.00 40.50 316 ALA A O 1
ATOM 2348 N N . SER A 1 317 ? 14.802 -22.738 39.455 1.00 39.84 317 SER A N 1
ATOM 2349 C CA . SER A 1 317 ? 15.250 -21.728 38.513 1.00 39.84 317 SER A CA 1
ATOM 2350 C C . SER A 1 317 ? 14.215 -20.613 38.562 1.00 39.84 317 SER A C 1
ATOM 2352 O O . SER A 1 317 ? 13.174 -20.663 37.906 1.00 39.84 317 SER A O 1
ATOM 2354 N N . THR A 1 318 ? 14.485 -19.612 39.392 1.00 39.28 318 THR A N 1
ATOM 2355 C CA . THR A 1 318 ? 13.922 -18.274 39.277 1.00 39.28 318 THR A CA 1
ATOM 2356 C C . THR A 1 318 ? 14.366 -17.725 37.926 1.00 39.28 318 THR A C 1
ATOM 2358 O O . THR A 1 318 ? 15.338 -16.980 37.813 1.00 39.28 318 THR A O 1
ATOM 2361 N N . ARG A 1 319 ? 13.666 -18.137 36.861 1.00 42.62 319 ARG A N 1
ATOM 2362 C CA . ARG A 1 319 ? 13.719 -17.470 35.564 1.00 42.62 319 ARG A CA 1
ATOM 2363 C C . ARG A 1 319 ? 13.310 -16.027 35.827 1.00 42.62 319 ARG A C 1
ATOM 2365 O O . ARG A 1 319 ? 12.133 -15.720 35.994 1.00 42.62 319 ARG A O 1
ATOM 2372 N N . LYS A 1 320 ? 14.309 -15.153 35.949 1.00 43.41 320 LYS A N 1
ATOM 2373 C CA . LYS A 1 320 ? 14.147 -13.704 35.887 1.00 43.41 320 LYS A CA 1
ATOM 2374 C C . LYS A 1 320 ? 13.326 -13.430 34.628 1.00 43.41 320 LYS A C 1
ATOM 2376 O O . LYS A 1 320 ? 13.841 -13.561 33.523 1.00 43.41 320 LYS A O 1
ATOM 2381 N N . ASN A 1 321 ? 12.061 -13.055 34.805 1.00 41.06 321 ASN A N 1
ATOM 2382 C CA . ASN A 1 321 ? 11.146 -12.577 33.763 1.00 41.06 321 ASN A CA 1
ATOM 2383 C C . ASN A 1 321 ? 11.578 -11.196 33.224 1.00 41.06 321 ASN A C 1
ATOM 2385 O O . ASN A 1 321 ? 10.762 -10.305 33.019 1.00 41.06 321 ASN A O 1
ATOM 2389 N N . GLY A 1 322 ? 12.878 -10.996 33.020 1.00 42.59 322 GLY A N 1
ATOM 2390 C CA . GLY A 1 322 ? 13.429 -9.881 32.271 1.00 42.59 322 GLY A CA 1
ATOM 2391 C C . GLY A 1 322 ? 13.624 -10.330 30.835 1.00 42.59 322 GLY A C 1
ATOM 2392 O O . GLY A 1 322 ? 14.760 -10.479 30.397 1.00 42.59 322 GLY A O 1
ATOM 2393 N N . GLY A 1 323 ? 12.527 -10.609 30.124 1.00 48.16 323 GLY A N 1
ATOM 2394 C CA . GLY A 1 323 ? 12.597 -10.740 28.671 1.00 48.16 323 GLY A CA 1
ATOM 2395 C C . GLY A 1 323 ? 13.267 -9.482 28.098 1.00 48.16 323 GLY A C 1
ATOM 2396 O O . GLY A 1 323 ? 13.019 -8.396 28.635 1.00 48.16 323 GLY A O 1
ATOM 2397 N N . PRO A 1 324 ? 14.129 -9.596 27.072 1.00 46.28 324 PRO A N 1
ATOM 2398 C CA . PRO A 1 324 ? 14.861 -8.461 26.525 1.00 46.28 324 PRO A CA 1
ATOM 2399 C C . PRO A 1 324 ? 13.914 -7.292 26.238 1.00 46.28 324 PRO A C 1
ATOM 2401 O O . PRO A 1 324 ? 12.982 -7.419 25.429 1.00 46.28 324 PRO A O 1
ATOM 2404 N N . LYS A 1 325 ? 14.138 -6.171 26.940 1.00 49.19 325 LYS A N 1
ATOM 2405 C CA . LYS A 1 325 ? 13.532 -4.875 26.630 1.00 49.19 325 LYS A CA 1
ATOM 2406 C C . LYS A 1 325 ? 13.979 -4.524 25.217 1.00 49.19 325 LYS A C 1
ATOM 2408 O O . LYS A 1 325 ? 15.114 -4.142 24.995 1.00 49.19 325 LYS A O 1
ATOM 2413 N N . GLU A 1 326 ? 13.104 -4.734 24.259 1.00 53.22 326 GLU A N 1
ATOM 2414 C CA . GLU A 1 326 ? 13.362 -4.491 22.844 1.00 53.22 326 GLU A CA 1
ATOM 2415 C C . GLU A 1 326 ? 11.979 -4.107 22.326 1.00 53.22 326 GLU A C 1
ATOM 2417 O O . GLU A 1 326 ? 10.988 -4.794 22.598 1.00 53.22 326 GLU A O 1
ATOM 2422 N N . PRO A 1 327 ? 11.888 -2.954 21.685 1.00 53.72 327 PRO A N 1
ATOM 2423 C CA . PRO A 1 327 ? 12.023 -2.976 20.238 1.00 53.72 327 PRO A CA 1
ATOM 2424 C C . PRO A 1 327 ? 13.052 -1.963 19.720 1.00 53.72 327 PRO A C 1
ATOM 2426 O O . PRO A 1 327 ? 13.201 -1.835 18.515 1.00 53.72 327 PRO A O 1
ATOM 2429 N N . SER A 1 328 ? 13.759 -1.236 20.591 1.00 56.81 328 SER A N 1
ATOM 2430 C CA . SER A 1 328 ? 14.590 -0.100 20.167 1.00 56.81 328 SER A CA 1
ATOM 2431 C C . SER A 1 328 ? 15.911 -0.474 19.496 1.00 56.81 328 SER A C 1
ATOM 2433 O O . SER A 1 328 ? 16.486 0.381 18.844 1.00 56.81 328 SER A O 1
ATOM 2435 N N . SER A 1 329 ? 16.417 -1.703 19.651 1.00 66.81 329 SER A N 1
ATOM 2436 C CA . SER A 1 329 ? 17.742 -2.081 19.132 1.00 66.81 329 SER A CA 1
ATOM 2437 C C . SER A 1 329 ? 17.728 -2.826 17.792 1.00 66.81 329 SER A C 1
ATOM 2439 O O . SER A 1 329 ? 18.801 -3.096 17.266 1.00 66.81 329 SER A O 1
ATOM 2441 N N . HIS A 1 330 ? 16.554 -3.178 17.245 1.00 82.19 330 HIS A N 1
ATOM 2442 C CA . HIS A 1 330 ? 16.446 -3.975 16.011 1.00 82.19 330 HIS A CA 1
ATOM 2443 C C . HIS A 1 330 ? 15.256 -3.531 15.132 1.00 82.19 330 HIS A C 1
ATOM 2445 O O . HIS A 1 330 ? 14.215 -4.202 15.139 1.00 82.19 330 HIS A O 1
ATOM 2451 N N . PRO A 1 331 ? 15.386 -2.429 14.369 1.00 86.19 331 PRO A N 1
ATOM 2452 C CA . PRO A 1 331 ? 14.327 -1.925 13.482 1.00 86.19 331 PRO A CA 1
ATOM 2453 C C . PRO A 1 331 ? 13.884 -2.957 12.430 1.00 86.19 331 PRO A C 1
ATOM 2455 O O . PRO A 1 331 ? 12.699 -3.097 12.138 1.00 86.19 331 PRO A O 1
ATOM 2458 N N . GLU A 1 332 ? 14.804 -3.796 11.954 1.00 88.12 332 GLU A N 1
ATOM 2459 C CA . GLU A 1 332 ? 14.539 -4.889 11.004 1.00 88.12 332 GLU A CA 1
ATOM 2460 C C . GLU A 1 332 ? 13.477 -5.878 11.515 1.00 88.12 332 GLU A C 1
ATOM 2462 O O . GLU A 1 332 ? 12.613 -6.336 10.762 1.00 88.12 332 GLU A O 1
ATOM 2467 N N . ARG A 1 333 ? 13.496 -6.189 12.821 1.00 86.56 333 ARG A N 1
ATOM 2468 C CA . ARG A 1 333 ? 12.504 -7.081 13.444 1.00 86.56 333 ARG A CA 1
ATOM 2469 C C . ARG A 1 333 ? 11.124 -6.439 13.470 1.00 86.56 333 ARG A C 1
ATOM 2471 O O . ARG A 1 333 ? 10.122 -7.149 13.376 1.00 86.56 333 ARG A O 1
ATOM 2478 N N . TRP A 1 334 ? 11.059 -5.119 13.636 1.00 89.12 334 TRP A N 1
ATOM 2479 C CA . TRP A 1 334 ? 9.802 -4.387 13.560 1.00 89.12 334 TRP A CA 1
ATOM 2480 C C . TRP A 1 334 ? 9.273 -4.356 12.126 1.00 89.12 334 TRP A C 1
ATOM 2482 O O . TRP A 1 334 ? 8.126 -4.747 11.916 1.00 89.12 334 TRP A O 1
ATOM 2492 N N . ALA A 1 335 ? 10.123 -4.049 11.144 1.00 91.44 335 ALA A N 1
ATOM 2493 C CA . ALA A 1 335 ? 9.770 -4.105 9.728 1.00 91.44 335 ALA A CA 1
ATOM 2494 C C . ALA A 1 335 ? 9.172 -5.469 9.341 1.00 91.44 335 ALA A C 1
ATOM 2496 O O . ALA A 1 335 ? 8.059 -5.537 8.821 1.00 91.44 335 ALA A O 1
ATOM 2497 N N . CYS A 1 336 ? 9.838 -6.576 9.699 1.00 89.88 336 CYS A N 1
ATOM 2498 C CA . CYS A 1 336 ? 9.335 -7.930 9.433 1.00 89.88 336 CYS A CA 1
ATOM 2499 C C . CYS A 1 336 ? 7.939 -8.171 10.022 1.00 89.88 336 CYS A C 1
ATOM 2501 O O . CYS A 1 336 ? 7.092 -8.801 9.395 1.00 89.88 336 CYS A O 1
ATOM 2503 N N . ARG A 1 337 ? 7.669 -7.658 11.226 1.00 89.38 337 ARG A N 1
ATOM 2504 C CA . ARG A 1 337 ? 6.357 -7.795 11.871 1.00 89.38 337 ARG A CA 1
ATOM 2505 C C . ARG A 1 337 ? 5.283 -7.000 11.147 1.00 89.38 337 ARG A C 1
ATOM 2507 O O . ARG A 1 337 ? 4.206 -7.546 10.917 1.00 89.38 337 ARG A O 1
ATOM 2514 N N . VAL A 1 338 ? 5.583 -5.755 10.773 1.00 91.94 338 VAL A N 1
ATOM 2515 C CA . VAL A 1 338 ? 4.688 -4.910 9.971 1.00 91.94 338 VAL A CA 1
ATOM 2516 C C . VAL A 1 338 ? 4.342 -5.622 8.662 1.00 91.94 338 VAL A C 1
ATOM 2518 O O . VAL A 1 338 ? 3.164 -5.776 8.346 1.00 91.94 338 VAL A O 1
ATOM 2521 N N . PHE A 1 339 ? 5.333 -6.166 7.951 1.00 93.12 339 PHE A N 1
ATOM 2522 C CA . PHE A 1 339 ? 5.095 -6.913 6.714 1.00 93.12 339 PHE A CA 1
ATOM 2523 C C . PHE A 1 339 ? 4.287 -8.199 6.927 1.00 93.12 339 PHE A C 1
ATOM 2525 O O . PHE A 1 339 ? 3.324 -8.442 6.199 1.00 93.12 339 PHE A O 1
ATOM 2532 N N . ASN A 1 340 ? 4.622 -8.999 7.943 1.00 91.12 340 ASN A N 1
ATOM 2533 C CA . ASN A 1 340 ? 3.943 -10.269 8.214 1.00 91.12 340 ASN A CA 1
ATOM 2534 C C . ASN A 1 340 ? 2.473 -10.075 8.596 1.00 91.12 340 ASN A C 1
ATOM 2536 O O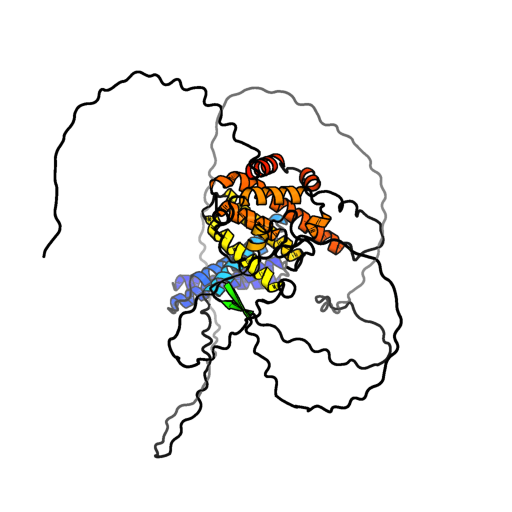 . ASN A 1 340 ? 1.613 -10.820 8.125 1.00 91.12 340 ASN A O 1
ATOM 2540 N N . PHE A 1 341 ? 2.164 -9.073 9.424 1.00 92.50 341 PHE A N 1
ATOM 2541 C CA . PHE A 1 341 ? 0.770 -8.750 9.719 1.00 92.50 341 PHE A CA 1
ATOM 2542 C C . PHE A 1 341 ? 0.047 -8.226 8.483 1.00 92.50 341 PHE A C 1
ATOM 2544 O O . PHE A 1 341 ? -1.062 -8.672 8.224 1.00 92.50 341 PHE A O 1
ATOM 2551 N N . GLY A 1 342 ? 0.674 -7.350 7.693 1.00 94.31 342 GLY A N 1
ATOM 2552 C CA . GLY A 1 342 ? 0.096 -6.860 6.441 1.00 94.31 342 GLY A CA 1
ATOM 2553 C C . GLY A 1 342 ? -0.305 -7.972 5.489 1.00 94.31 342 GLY A C 1
ATOM 2554 O O . GLY A 1 342 ? -1.424 -7.995 4.989 1.00 94.31 342 GLY A O 1
ATOM 2555 N N . ALA A 1 343 ? 0.588 -8.941 5.289 1.00 92.69 343 ALA A N 1
ATOM 2556 C CA . ALA A 1 343 ? 0.311 -10.113 4.468 1.00 92.69 343 ALA A CA 1
ATOM 2557 C C . ALA A 1 343 ? -0.853 -10.956 5.020 1.00 92.69 343 ALA A C 1
ATOM 2559 O O . ALA A 1 343 ? -1.650 -11.480 4.241 1.00 92.69 343 ALA A O 1
ATOM 2560 N N . GLY A 1 344 ? -0.963 -11.080 6.348 1.00 93.44 344 GLY A N 1
ATOM 2561 C CA . GLY A 1 344 ? -2.097 -11.727 7.011 1.00 93.44 344 GLY A CA 1
ATOM 2562 C C . GLY A 1 344 ? -3.404 -10.961 6.799 1.00 93.44 344 GLY A C 1
ATOM 2563 O O . GLY A 1 344 ? -4.367 -11.526 6.293 1.00 93.44 344 GLY A O 1
ATOM 2564 N N . ALA A 1 345 ? -3.412 -9.661 7.090 1.00 94.31 345 ALA A N 1
ATOM 2565 C CA . ALA A 1 345 ? -4.571 -8.786 6.931 1.00 94.31 345 ALA A CA 1
ATOM 2566 C C . ALA A 1 345 ? -5.091 -8.751 5.486 1.00 94.31 345 ALA A C 1
ATOM 2568 O O . ALA A 1 345 ? -6.293 -8.837 5.250 1.00 94.31 345 ALA A O 1
ATOM 2569 N N . LEU A 1 346 ? -4.194 -8.693 4.500 1.00 95.12 346 LEU A N 1
ATOM 2570 C CA . LEU A 1 346 ? -4.546 -8.752 3.078 1.00 95.12 346 LEU A CA 1
ATOM 2571 C C . LEU A 1 346 ? -5.174 -10.087 2.670 1.00 95.12 346 LEU A C 1
ATOM 2573 O O . LEU A 1 346 ? -6.036 -10.120 1.798 1.00 95.12 346 LEU A O 1
ATOM 2577 N N . ARG A 1 347 ? -4.736 -11.191 3.278 1.00 94.69 347 ARG A N 1
ATOM 2578 C CA . ARG A 1 347 ? -5.303 -12.513 3.006 1.00 94.69 347 ARG A CA 1
ATOM 2579 C C . ARG A 1 347 ? -6.709 -12.639 3.579 1.00 94.69 347 ARG A C 1
ATOM 2581 O O . ARG A 1 347 ? -7.594 -13.097 2.875 1.00 94.69 347 ARG A O 1
ATOM 2588 N N . GLU A 1 348 ? -6.895 -12.236 4.830 1.00 94.38 348 GLU A N 1
ATOM 2589 C CA . GLU A 1 348 ? -8.191 -12.328 5.517 1.00 94.38 348 GLU A CA 1
ATOM 2590 C C . GLU A 1 348 ? -9.214 -11.342 4.933 1.00 94.38 348 GLU A C 1
ATOM 2592 O O . GLU A 1 348 ? -10.389 -11.666 4.796 1.00 94.38 348 GLU A O 1
ATOM 2597 N N . SER A 1 349 ? -8.771 -10.153 4.510 1.00 96.88 349 SER A N 1
ATOM 2598 C CA . SER A 1 349 ? -9.650 -9.160 3.877 1.00 96.88 349 SER A CA 1
ATOM 2599 C C . SER A 1 349 ? -10.073 -9.508 2.448 1.00 96.88 349 SER A C 1
ATOM 2601 O O . SER A 1 349 ? -10.899 -8.797 1.878 1.00 96.88 349 SER A O 1
ATOM 2603 N N . ALA A 1 350 ? -9.558 -10.594 1.861 1.00 95.94 350 ALA A N 1
ATOM 2604 C CA . ALA A 1 350 ? -9.984 -11.058 0.541 1.00 95.94 350 ALA A CA 1
ATOM 2605 C C . ALA A 1 350 ? -11.466 -11.478 0.507 1.00 95.94 350 ALA A C 1
ATOM 2607 O O . ALA A 1 350 ? -12.090 -11.399 -0.549 1.00 95.94 350 ALA A O 1
ATOM 2608 N N . ASP A 1 351 ? -12.022 -11.875 1.657 1.00 95.44 351 ASP A N 1
ATOM 2609 C CA . ASP A 1 351 ? -13.430 -12.259 1.810 1.00 95.44 351 ASP A CA 1
ATOM 2610 C C . ASP A 1 351 ? -14.330 -11.087 2.263 1.00 95.44 351 ASP A C 1
ATOM 2612 O O . ASP A 1 351 ? -15.537 -11.258 2.443 1.00 95.44 351 ASP A O 1
ATOM 2616 N N . TRP A 1 352 ? -13.767 -9.890 2.476 1.00 97.06 352 TRP A N 1
ATOM 2617 C CA . TRP A 1 352 ? -14.530 -8.699 2.871 1.00 97.06 352 TRP A CA 1
ATOM 2618 C C . TRP A 1 352 ? -15.194 -8.030 1.661 1.00 97.06 352 TRP A C 1
ATOM 2620 O O . TRP A 1 352 ? -15.010 -8.433 0.510 1.00 97.06 352 TRP A O 1
ATOM 2630 N N . SER A 1 353 ? -15.981 -6.976 1.906 1.00 97.12 353 SER A N 1
ATOM 2631 C CA . SER A 1 353 ? -16.492 -6.137 0.821 1.00 97.12 353 SER A CA 1
ATOM 2632 C C . SER A 1 353 ? -15.328 -5.592 -0.018 1.00 97.12 353 SER A C 1
ATOM 2634 O O . SER A 1 353 ? -14.233 -5.341 0.493 1.00 97.12 353 SER A O 1
ATOM 2636 N N . GLN A 1 354 ? -15.551 -5.416 -1.326 1.00 96.25 354 GLN A N 1
ATOM 2637 C CA . GLN A 1 354 ? -14.503 -4.965 -2.249 1.00 96.25 354 GLN A CA 1
ATOM 2638 C C . GLN A 1 354 ? -13.863 -3.646 -1.785 1.00 96.25 354 GLN A C 1
ATOM 2640 O O . GLN A 1 354 ? -12.648 -3.476 -1.878 1.00 96.25 354 GLN A O 1
ATOM 2645 N N . GLU A 1 355 ? -14.678 -2.737 -1.251 1.00 97.50 355 GLU A N 1
ATOM 2646 C CA . GLU A 1 355 ? -14.228 -1.460 -0.706 1.00 97.50 355 GLU A CA 1
ATOM 2647 C C . GLU A 1 355 ? -13.338 -1.642 0.532 1.00 97.50 355 GLU A C 1
ATOM 2649 O O . GLU A 1 355 ? -12.221 -1.124 0.561 1.00 97.50 355 GLU A O 1
ATOM 2654 N N . SER A 1 356 ? -13.755 -2.455 1.507 1.00 97.56 356 SER A N 1
ATOM 2655 C CA . SER A 1 356 ? -12.952 -2.748 2.701 1.00 97.56 356 SER A CA 1
ATOM 2656 C C . SER A 1 356 ? -11.664 -3.511 2.392 1.00 97.56 356 SER A C 1
ATOM 2658 O O . SER A 1 356 ? -10.638 -3.267 3.032 1.00 97.56 356 SER A O 1
ATOM 2660 N N . CYS A 1 357 ? -11.675 -4.400 1.396 1.00 97.50 357 CYS A N 1
ATOM 2661 C CA . CYS A 1 357 ? -10.476 -5.081 0.908 1.00 97.50 357 CYS A CA 1
ATOM 2662 C C . CYS A 1 357 ? -9.466 -4.074 0.328 1.00 97.50 357 CYS A C 1
ATOM 2664 O O . CYS A 1 357 ? -8.293 -4.064 0.714 1.00 97.50 357 CYS A O 1
ATOM 2666 N N . HIS A 1 358 ? -9.927 -3.168 -0.544 1.00 97.81 358 HIS A N 1
ATOM 2667 C CA . HIS A 1 358 ? -9.086 -2.108 -1.103 1.00 97.81 358 HIS A CA 1
ATOM 2668 C C . HIS A 1 358 ? -8.533 -1.182 -0.015 1.00 97.81 358 HIS A C 1
ATOM 2670 O O . HIS A 1 358 ? -7.327 -0.952 0.026 1.00 97.81 358 HIS A O 1
ATOM 2676 N N . LEU A 1 359 ? -9.374 -0.723 0.914 1.00 98.00 359 LEU A N 1
ATOM 2677 C CA . LEU A 1 359 ? -8.930 0.141 2.009 1.00 98.00 359 LEU A CA 1
ATOM 2678 C C . LEU A 1 359 ? -7.978 -0.565 2.971 1.00 98.00 359 LEU A C 1
ATOM 2680 O O . LEU A 1 359 ? -7.074 0.075 3.492 1.00 98.00 359 LEU A O 1
ATOM 2684 N N . THR A 1 360 ? -8.117 -1.874 3.182 1.00 98.12 360 THR A N 1
ATOM 2685 C CA . THR A 1 360 ? -7.149 -2.649 3.975 1.00 98.12 360 THR A CA 1
ATOM 2686 C C . THR A 1 360 ? -5.773 -2.637 3.322 1.00 98.12 360 THR A C 1
ATOM 2688 O O . THR A 1 360 ? -4.767 -2.419 4.002 1.00 98.12 360 THR A O 1
ATOM 2691 N N . ARG A 1 361 ? -5.722 -2.827 1.998 1.00 97.69 361 ARG A N 1
ATOM 2692 C CA . ARG A 1 361 ? -4.479 -2.730 1.232 1.00 97.69 361 ARG A CA 1
ATOM 2693 C C . ARG A 1 361 ? -3.880 -1.336 1.324 1.00 97.69 361 ARG A C 1
ATOM 2695 O O . ARG A 1 361 ? -2.710 -1.214 1.677 1.00 97.69 361 ARG A O 1
ATOM 2702 N N . ASP A 1 362 ? -4.670 -0.316 1.025 1.00 98.19 362 ASP A N 1
ATOM 2703 C CA . ASP A 1 362 ? -4.186 1.059 0.942 1.00 98.19 362 ASP A CA 1
ATOM 2704 C C . ASP A 1 362 ? -3.742 1.560 2.330 1.00 98.19 362 ASP A C 1
ATOM 2706 O O . ASP A 1 362 ? -2.648 2.104 2.469 1.00 98.19 362 ASP A O 1
ATOM 2710 N N . LEU A 1 363 ? -4.493 1.229 3.391 1.00 98.25 363 LEU A N 1
ATOM 2711 C CA . LEU A 1 363 ? -4.105 1.489 4.780 1.00 98.25 363 LEU A CA 1
ATOM 2712 C C . LEU A 1 363 ? -2.761 0.857 5.120 1.00 98.25 363 LEU A C 1
ATOM 2714 O O . LEU A 1 363 ? -1.912 1.508 5.728 1.00 98.25 363 LEU A O 1
ATOM 2718 N N . TRP A 1 364 ? -2.540 -0.400 4.735 1.00 97.31 364 TRP A N 1
ATOM 2719 C CA . TRP A 1 364 ? -1.287 -1.065 5.073 1.00 97.31 364 TRP A CA 1
ATOM 2720 C C . TRP A 1 364 ? -0.091 -0.553 4.264 1.00 97.31 364 TRP A C 1
ATOM 2722 O O . TRP A 1 364 ? 1.033 -0.516 4.778 1.00 97.31 364 TRP A O 1
ATOM 2732 N N . VAL A 1 365 ? -0.320 -0.109 3.026 1.00 97.38 365 VAL A N 1
ATOM 2733 C CA . VAL A 1 365 ? 0.687 0.597 2.225 1.00 97.38 365 VAL A CA 1
ATOM 2734 C C . VAL A 1 365 ? 1.071 1.913 2.902 1.00 97.38 365 VAL A C 1
ATOM 2736 O O . VAL A 1 365 ? 2.264 2.137 3.113 1.00 97.38 365 VAL A O 1
ATOM 2739 N N . SER A 1 366 ? 0.106 2.731 3.335 1.00 98.00 366 SER A N 1
ATOM 2740 C CA . SER A 1 366 ? 0.391 3.990 4.040 1.00 98.00 366 SER A CA 1
ATOM 2741 C C . SER A 1 366 ? 1.075 3.766 5.392 1.00 98.00 366 SER A C 1
ATOM 2743 O O . SER A 1 366 ? 2.006 4.494 5.725 1.00 98.00 366 SER A O 1
ATOM 2745 N N . VAL A 1 367 ? 0.713 2.718 6.147 1.00 97.06 367 VAL A N 1
ATOM 2746 C CA . VAL A 1 367 ? 1.442 2.329 7.375 1.00 97.06 367 VAL A CA 1
ATOM 2747 C C . VAL A 1 367 ? 2.891 1.968 7.058 1.00 97.06 367 VAL A C 1
ATOM 2749 O O . VAL A 1 367 ? 3.804 2.418 7.743 1.00 97.06 367 VAL A O 1
ATOM 2752 N N . THR A 1 368 ? 3.122 1.173 6.013 1.00 96.56 368 THR A N 1
ATOM 2753 C CA . THR A 1 368 ? 4.476 0.770 5.610 1.00 96.56 368 THR A CA 1
ATOM 2754 C C . THR A 1 368 ? 5.302 1.977 5.173 1.00 96.56 368 THR A C 1
ATOM 2756 O O . THR A 1 368 ? 6.455 2.102 5.577 1.00 96.56 368 THR A O 1
ATOM 2759 N N . ARG A 1 369 ? 4.708 2.881 4.384 1.00 97.25 369 ARG A N 1
ATOM 2760 C CA . ARG A 1 369 ? 5.333 4.138 3.962 1.00 97.25 369 ARG A CA 1
ATOM 2761 C C . ARG A 1 369 ? 5.719 4.974 5.180 1.00 97.25 369 ARG A C 1
ATOM 2763 O O . ARG A 1 369 ? 6.886 5.330 5.308 1.00 97.25 369 ARG A O 1
ATOM 2770 N N . TRP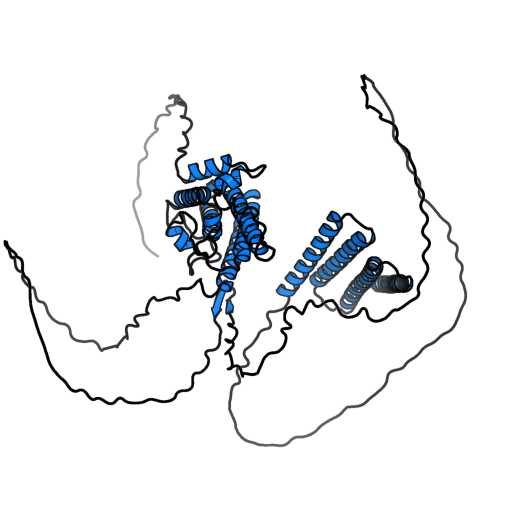 A 1 370 ? 4.777 5.199 6.093 1.00 96.56 370 TRP A N 1
ATOM 2771 C CA . TRP A 1 370 ? 4.993 5.930 7.341 1.00 96.56 370 TRP A CA 1
ATOM 2772 C C . TRP A 1 370 ? 6.153 5.356 8.164 1.00 96.56 370 TRP A C 1
ATOM 2774 O O . TRP A 1 370 ? 7.091 6.071 8.502 1.00 96.56 370 TRP A O 1
ATOM 2784 N N . GLU A 1 371 ? 6.143 4.050 8.429 1.00 96.06 371 GLU A N 1
ATOM 2785 C CA . GLU A 1 371 ? 7.205 3.401 9.204 1.00 96.06 371 GLU A CA 1
ATOM 2786 C C . GLU A 1 371 ? 8.558 3.430 8.467 1.00 96.06 371 GLU A C 1
ATOM 2788 O O . GLU A 1 371 ? 9.599 3.580 9.103 1.00 96.06 371 GLU A O 1
ATOM 2793 N N . SER A 1 372 ? 8.562 3.348 7.130 1.00 95.56 372 SER A N 1
ATOM 2794 C CA . SER A 1 372 ? 9.791 3.391 6.328 1.00 95.56 372 SER A CA 1
ATOM 2795 C C . SER A 1 372 ? 10.479 4.757 6.335 1.00 95.56 372 SER A C 1
ATOM 2797 O O . SER A 1 372 ? 11.706 4.802 6.401 1.00 95.56 372 SER A O 1
ATOM 2799 N N . VAL A 1 373 ? 9.712 5.856 6.348 1.00 95.56 373 VAL A N 1
ATOM 2800 C CA . VAL A 1 373 ? 10.254 7.223 6.480 1.00 95.56 373 VAL A CA 1
ATOM 2801 C C . VAL A 1 373 ? 11.006 7.388 7.804 1.00 95.56 373 VAL A C 1
ATOM 2803 O O . VAL A 1 373 ? 11.986 8.122 7.878 1.00 95.56 373 VAL A O 1
ATOM 2806 N N . HIS A 1 374 ? 10.609 6.634 8.830 1.00 94.62 374 HIS A N 1
ATOM 2807 C CA . HIS A 1 374 ? 11.258 6.601 10.140 1.00 94.62 374 HIS A CA 1
ATOM 2808 C C . HIS A 1 374 ? 12.168 5.384 10.346 1.00 94.62 374 HIS A C 1
ATOM 2810 O O . HIS A 1 374 ? 12.441 5.004 11.485 1.00 94.62 374 HIS A O 1
ATOM 2816 N N . ALA A 1 375 ? 12.610 4.743 9.259 1.00 94.25 375 ALA A N 1
ATOM 2817 C CA . ALA A 1 375 ? 13.511 3.590 9.275 1.00 94.25 375 ALA A CA 1
ATOM 2818 C C . ALA A 1 375 ? 13.072 2.449 10.219 1.00 94.25 375 ALA A C 1
ATOM 2820 O O . ALA A 1 375 ? 13.905 1.687 10.711 1.00 94.25 375 ALA A O 1
ATOM 2821 N N . PHE A 1 376 ? 11.764 2.311 10.468 1.00 91.31 376 PHE A N 1
ATOM 2822 C CA . PHE A 1 376 ? 11.188 1.341 11.405 1.00 91.31 376 PHE A CA 1
ATOM 2823 C C . PHE A 1 376 ? 11.750 1.445 12.837 1.00 91.31 376 PHE A C 1
ATOM 2825 O O . PHE A 1 376 ? 11.745 0.467 13.593 1.00 91.31 376 PHE A O 1
ATOM 2832 N N . GLU A 1 377 ? 12.243 2.617 13.233 1.00 90.50 377 GLU A N 1
ATOM 2833 C CA . GLU A 1 377 ? 12.650 2.882 14.609 1.00 90.50 377 GLU A CA 1
ATOM 2834 C C . GLU A 1 377 ? 11.425 3.023 15.530 1.00 90.50 377 GLU A C 1
ATOM 2836 O O . GLU A 1 377 ? 10.276 3.028 15.090 1.00 90.50 377 GLU A O 1
ATOM 2841 N N . ASN A 1 378 ? 11.638 3.109 16.848 1.00 84.75 378 ASN A N 1
ATOM 2842 C CA . ASN A 1 378 ? 10.535 3.453 17.747 1.00 84.75 378 ASN A CA 1
ATOM 2843 C C . ASN A 1 378 ? 10.435 4.960 17.912 1.00 84.75 378 ASN A C 1
ATOM 2845 O O . ASN A 1 378 ? 11.414 5.614 18.269 1.00 84.75 378 ASN A O 1
ATOM 2849 N N . GLY A 1 379 ? 9.217 5.468 17.757 1.00 78.81 379 GLY A N 1
ATOM 2850 C CA . GLY A 1 379 ? 8.888 6.845 18.065 1.00 78.81 379 GLY A CA 1
ATOM 2851 C C . GLY A 1 379 ? 9.128 7.170 19.531 1.00 78.81 379 GLY A C 1
ATOM 2852 O O . GLY A 1 379 ? 8.996 6.326 20.424 1.00 78.81 379 GLY A O 1
ATOM 2853 N N . ALA A 1 380 ? 9.446 8.438 19.786 1.00 79.69 380 ALA A N 1
ATOM 2854 C CA . ALA A 1 380 ? 9.550 8.970 21.141 1.00 79.69 380 ALA A CA 1
ATOM 2855 C C . ALA A 1 380 ? 8.184 9.016 21.852 1.00 79.69 380 ALA A C 1
ATOM 2857 O O . ALA A 1 380 ? 8.123 9.089 23.082 1.00 79.69 380 ALA A O 1
ATOM 2858 N N . VAL A 1 381 ? 7.087 8.989 21.086 1.00 87.19 381 VAL A N 1
ATOM 2859 C CA . VAL A 1 381 ? 5.723 9.193 21.575 1.00 87.19 381 VAL A CA 1
ATOM 2860 C C . VAL A 1 381 ? 4.843 8.012 21.164 1.00 87.19 381 VAL A C 1
ATOM 2862 O O . VAL A 1 381 ? 4.918 7.508 20.049 1.00 87.19 381 VAL A O 1
ATOM 2865 N N . ASN A 1 382 ? 3.993 7.545 22.081 1.00 90.94 382 ASN A N 1
ATOM 2866 C CA . ASN A 1 382 ? 2.956 6.568 21.738 1.00 90.94 382 ASN A CA 1
ATOM 2867 C C . ASN A 1 382 ? 1.821 7.269 20.985 1.00 90.94 382 ASN A C 1
ATOM 2869 O O . ASN A 1 382 ? 1.566 8.443 21.242 1.00 90.94 382 ASN A O 1
ATOM 2873 N N . ALA A 1 383 ? 1.053 6.534 20.181 1.00 89.06 383 ALA A N 1
ATOM 2874 C CA . ALA A 1 383 ? -0.161 7.071 19.577 1.00 89.06 383 ALA A CA 1
ATOM 2875 C C . ALA A 1 383 ? -1.055 7.770 20.635 1.00 89.06 383 ALA A C 1
ATOM 2877 O O . ALA A 1 383 ? -1.270 7.218 21.729 1.00 89.06 383 ALA A O 1
ATOM 2878 N N . PRO A 1 384 ? -1.565 8.984 20.349 1.00 86.19 384 PRO A N 1
ATOM 2879 C CA . PRO A 1 384 ? -2.396 9.738 21.280 1.00 86.19 384 PRO A CA 1
ATOM 2880 C C . PRO A 1 384 ? -3.600 8.924 21.760 1.00 86.19 384 PRO A C 1
ATOM 2882 O O . PRO A 1 384 ? -4.336 8.334 20.974 1.00 86.19 384 PRO A O 1
ATOM 2885 N N . GLY A 1 385 ? -3.800 8.867 23.078 1.00 87.00 385 GLY A N 1
ATOM 2886 C CA . GLY A 1 385 ? -4.926 8.142 23.668 1.00 87.00 385 GLY A CA 1
ATOM 2887 C C . GLY A 1 385 ? -4.859 6.613 23.552 1.00 87.00 385 GLY A C 1
ATOM 2888 O O . GLY A 1 385 ? -5.863 5.971 23.845 1.00 87.00 385 GLY A O 1
ATOM 2889 N N . LEU A 1 386 ? -3.715 6.020 23.171 1.00 86.31 386 LEU A N 1
ATOM 2890 C CA . LEU A 1 386 ? -3.572 4.570 23.005 1.00 86.31 386 LEU A CA 1
ATOM 2891 C C . LEU A 1 386 ? -3.790 3.814 24.338 1.00 86.31 386 LEU A C 1
ATOM 2893 O O . LEU A 1 386 ? -2.939 3.884 25.240 1.00 86.31 386 LEU A O 1
ATOM 2897 N N . PRO A 1 387 ? -4.886 3.050 24.479 1.00 86.88 387 PRO A N 1
ATOM 2898 C CA . PRO A 1 387 ? -5.201 2.324 25.699 1.00 86.88 387 PRO A CA 1
ATOM 2899 C C . PRO A 1 387 ? -4.303 1.096 25.881 1.00 86.88 387 PRO A C 1
ATOM 2901 O O . PRO A 1 387 ? -3.720 0.559 24.937 1.00 86.88 387 PRO A O 1
ATOM 2904 N N . SER A 1 388 ? -4.207 0.620 27.127 1.00 86.50 388 SER A N 1
ATOM 2905 C CA . SER A 1 388 ? -3.327 -0.499 27.505 1.00 86.50 388 SER A CA 1
ATOM 2906 C C . SER A 1 388 ? -3.611 -1.786 26.716 1.00 86.50 388 SER A C 1
ATOM 2908 O O . SER A 1 388 ? -2.685 -2.507 26.339 1.00 86.50 388 SER A O 1
ATOM 2910 N N . ILE A 1 389 ? -4.882 -2.059 26.399 1.00 83.06 389 ILE A N 1
ATOM 2911 C CA . ILE A 1 389 ? -5.268 -3.231 25.603 1.00 83.06 389 ILE A CA 1
ATOM 2912 C C . ILE A 1 389 ? -4.691 -3.171 24.185 1.00 83.06 389 ILE A C 1
ATOM 2914 O O . ILE A 1 389 ? -4.098 -4.145 23.725 1.00 83.06 389 ILE A O 1
ATOM 2918 N N . MET A 1 390 ? -4.761 -2.005 23.531 1.00 83.69 390 MET A N 1
ATOM 2919 C CA . MET A 1 390 ? -4.189 -1.798 22.202 1.00 83.69 390 MET A CA 1
ATOM 2920 C C . MET A 1 390 ? -2.673 -1.939 22.271 1.00 83.69 390 MET A C 1
ATOM 2922 O O . MET A 1 390 ? -2.126 -2.719 21.503 1.00 83.69 390 MET A O 1
ATOM 2926 N N . LYS A 1 391 ? -2.007 -1.330 23.267 1.00 85.44 391 LYS A N 1
ATOM 2927 C CA . LYS A 1 391 ? -0.561 -1.527 23.519 1.00 85.44 391 LYS A CA 1
ATOM 2928 C C . LYS A 1 391 ? -0.188 -3.004 23.645 1.00 85.44 391 LYS A C 1
ATOM 2930 O O . LYS A 1 391 ? 0.833 -3.435 23.116 1.00 85.44 391 LYS A O 1
ATOM 2935 N N . THR A 1 392 ? -1.028 -3.784 24.319 1.00 81.75 392 THR A N 1
ATOM 2936 C CA . THR A 1 392 ? -0.820 -5.223 24.508 1.00 81.75 392 THR A CA 1
ATOM 2937 C C . THR A 1 392 ? -0.951 -5.990 23.193 1.00 81.75 392 THR A C 1
ATOM 2939 O O . THR A 1 392 ? -0.148 -6.889 22.941 1.00 81.75 392 THR A O 1
ATOM 2942 N N . ILE A 1 393 ? -1.912 -5.624 22.340 1.00 74.44 393 ILE A N 1
ATOM 2943 C CA . ILE A 1 393 ? -2.099 -6.222 21.010 1.00 74.44 393 ILE A CA 1
ATOM 2944 C C . ILE A 1 393 ? -0.862 -5.995 20.134 1.00 74.44 393 ILE A C 1
ATOM 2946 O O . ILE A 1 393 ? -0.392 -6.942 19.508 1.00 74.44 393 ILE A O 1
ATOM 2950 N N . VAL A 1 394 ? -0.287 -4.788 20.156 1.00 71.00 394 VAL A N 1
ATOM 2951 C CA . VAL A 1 394 ? 0.927 -4.463 19.382 1.00 71.00 394 VAL A CA 1
ATOM 2952 C C . VAL A 1 394 ? 2.231 -4.976 20.003 1.00 71.00 394 VAL A C 1
ATOM 2954 O O . VAL A 1 394 ? 3.263 -5.023 19.336 1.00 71.00 394 VAL A O 1
ATOM 2957 N N . SER A 1 395 ? 2.224 -5.347 21.285 1.00 71.69 395 SER A N 1
ATOM 2958 C CA . SER A 1 395 ? 3.446 -5.737 21.993 1.00 71.69 395 SER A CA 1
ATOM 2959 C C . SER A 1 395 ? 4.075 -7.034 21.452 1.00 71.69 395 SER A C 1
ATOM 2961 O O . SER A 1 395 ? 3.408 -7.913 20.905 1.00 71.69 395 SER A O 1
ATOM 2963 N N . LYS A 1 396 ? 5.397 -7.156 21.643 1.00 54.38 396 LYS A N 1
ATOM 2964 C CA . LYS A 1 396 ? 6.341 -8.113 21.025 1.00 54.38 396 LYS A CA 1
ATOM 2965 C C . LYS A 1 396 ? 5.903 -9.554 20.749 1.00 54.38 396 LYS A C 1
ATOM 2967 O O . LYS A 1 396 ? 6.440 -10.140 19.818 1.00 54.38 396 LYS A O 1
ATOM 2972 N N . ALA A 1 397 ? 5.046 -10.153 21.570 1.00 50.72 397 ALA A N 1
ATOM 2973 C CA . ALA A 1 397 ? 4.643 -11.556 21.417 1.00 50.72 397 ALA A CA 1
ATOM 2974 C C . ALA A 1 397 ? 3.373 -11.723 20.567 1.00 50.72 397 ALA A C 1
ATOM 2976 O O . ALA A 1 397 ? 2.938 -12.840 20.306 1.00 50.72 397 ALA A O 1
ATOM 2977 N N . ARG A 1 398 ? 2.734 -10.606 20.214 1.00 57.03 398 ARG A N 1
ATOM 2978 C CA . ARG A 1 398 ? 1.351 -10.554 19.747 1.00 57.03 398 ARG A CA 1
ATOM 2979 C C . ARG A 1 398 ? 1.158 -9.750 18.473 1.00 57.03 398 ARG A C 1
ATOM 2981 O O . ARG A 1 398 ? 0.079 -9.851 17.892 1.00 57.03 398 ARG A O 1
ATOM 2988 N N . PHE A 1 399 ? 2.217 -9.106 17.964 1.00 67.06 399 PHE A N 1
ATOM 2989 C CA . PHE A 1 399 ? 2.257 -8.660 16.571 1.00 67.06 399 PHE A CA 1
ATOM 2990 C C . PHE A 1 399 ? 2.425 -9.841 15.595 1.00 67.06 399 PHE A C 1
ATOM 2992 O O . PHE A 1 399 ? 3.287 -9.841 14.723 1.00 67.06 399 PHE A O 1
ATOM 2999 N N . GLY A 1 400 ? 1.658 -10.906 15.816 1.00 72.25 400 GLY A N 1
ATOM 3000 C CA . GLY A 1 400 ? 1.620 -12.069 14.947 1.00 72.25 400 GLY A CA 1
ATOM 3001 C C . GLY A 1 400 ? 0.768 -11.788 13.711 1.00 72.25 400 GLY A C 1
ATOM 3002 O O . GLY A 1 400 ? 0.009 -10.813 13.710 1.00 72.25 400 GLY A O 1
ATOM 3003 N N . PRO A 1 401 ? 0.852 -12.661 12.695 1.00 76.00 401 PRO A N 1
ATOM 3004 C CA . PRO A 1 401 ? 0.128 -12.517 11.431 1.00 76.00 401 PRO A CA 1
ATOM 3005 C C . PRO A 1 401 ? -1.390 -12.708 11.564 1.00 76.00 401 PRO A C 1
ATOM 3007 O O . PRO A 1 401 ? -2.121 -12.459 10.616 1.00 76.00 401 PRO A O 1
ATOM 3010 N N . LYS A 1 402 ? -1.866 -13.175 12.723 1.00 85.12 402 LYS A N 1
ATOM 3011 C CA . LYS A 1 402 ? -3.272 -13.495 12.969 1.00 85.12 402 LYS A CA 1
ATOM 3012 C C . LYS A 1 402 ? -3.959 -12.390 13.760 1.00 85.12 402 LYS A C 1
ATOM 3014 O O . LYS A 1 402 ? -3.371 -11.832 14.696 1.00 85.12 402 LYS A O 1
ATOM 3019 N N . TYR A 1 403 ? -5.221 -12.163 13.422 1.00 85.44 403 TYR A N 1
ATOM 3020 C CA . TYR A 1 403 ? -6.143 -11.392 14.240 1.00 85.44 403 TYR A CA 1
ATOM 3021 C C . TYR A 1 403 ? -6.353 -12.054 15.601 1.00 85.44 403 TYR A C 1
ATOM 3023 O O . TYR A 1 403 ? -6.271 -13.275 15.767 1.00 85.44 403 TYR A O 1
ATOM 3031 N N . GLN A 1 404 ? -6.598 -11.226 16.602 1.00 85.00 404 GLN A N 1
ATOM 3032 C CA . GLN A 1 404 ? -6.957 -11.633 17.942 1.00 85.00 404 GLN A CA 1
ATOM 3033 C C . GLN A 1 404 ? -8.455 -11.444 18.144 1.00 85.00 404 GLN A C 1
ATOM 3035 O O . GLN A 1 404 ? -9.050 -10.486 17.669 1.00 85.00 404 GLN A O 1
ATOM 3040 N N . ASP A 1 405 ? -9.052 -12.314 18.955 1.00 85.19 405 ASP A N 1
ATOM 3041 C CA . ASP A 1 405 ? -10.387 -12.063 19.491 1.00 85.19 405 ASP A CA 1
ATOM 3042 C C . ASP A 1 405 ? -10.320 -10.906 20.506 1.00 85.19 405 ASP A C 1
ATOM 3044 O O . ASP A 1 405 ? -10.086 -11.107 21.701 1.00 85.19 405 ASP A O 1
ATOM 3048 N N . VAL A 1 406 ? -10.371 -9.675 19.994 1.00 85.38 406 VAL A N 1
ATOM 3049 C CA . VAL A 1 406 ? -10.255 -8.440 20.778 1.00 85.38 406 VAL A CA 1
ATOM 3050 C C . VAL A 1 406 ? -11.547 -8.131 21.523 1.00 85.38 406 VAL A C 1
ATOM 3052 O O . VAL A 1 406 ? -11.481 -7.758 22.691 1.00 85.38 406 VAL A O 1
ATOM 3055 N N . LEU A 1 407 ? -12.705 -8.373 20.904 1.00 86.06 407 LEU A N 1
ATOM 3056 C CA . LEU A 1 407 ? -14.014 -8.121 21.513 1.00 86.06 407 LEU A CA 1
ATOM 3057 C C . LEU A 1 407 ? -14.338 -9.126 22.621 1.00 86.06 407 LEU A C 1
ATOM 3059 O O . LEU A 1 407 ? -14.920 -8.746 23.634 1.00 86.06 407 LEU A O 1
ATOM 3063 N N . GLY A 1 408 ? -13.908 -10.385 22.483 1.00 88.31 408 GLY A N 1
ATOM 3064 C CA . GLY A 1 408 ? -14.020 -11.370 23.558 1.00 88.31 408 GLY A CA 1
ATOM 3065 C C . GLY A 1 408 ? -13.150 -11.043 24.777 1.00 88.31 408 GLY A C 1
ATOM 3066 O O . GLY A 1 408 ? -13.477 -11.441 25.894 1.00 88.31 408 GLY A O 1
ATOM 3067 N N . LYS A 1 409 ? -12.049 -10.299 24.590 1.00 88.88 409 LYS A N 1
ATOM 3068 C CA . LYS A 1 409 ? -11.128 -9.902 25.671 1.00 88.88 409 LYS A CA 1
ATOM 3069 C C . LYS A 1 409 ? -11.484 -8.565 26.310 1.00 88.88 409 LYS A C 1
ATOM 3071 O O . LYS A 1 409 ? -11.272 -8.407 27.509 1.00 88.88 409 LYS A O 1
ATOM 3076 N N . ASP A 1 410 ? -11.961 -7.613 25.517 1.00 89.25 410 ASP A N 1
ATOM 3077 C CA . ASP A 1 410 ? -12.304 -6.266 25.960 1.00 89.25 410 ASP A CA 1
ATOM 3078 C C . ASP A 1 410 ? -13.537 -5.749 25.194 1.00 89.25 410 ASP A C 1
ATOM 3080 O O . ASP A 1 410 ? -13.415 -5.274 24.063 1.00 89.25 410 ASP A O 1
ATOM 3084 N N . PRO A 1 411 ? -14.735 -5.813 25.801 1.00 91.69 411 PRO A N 1
ATOM 3085 C CA . PRO A 1 411 ? -15.956 -5.281 25.199 1.00 91.69 411 PRO A CA 1
ATOM 3086 C C . PRO A 1 411 ? -15.911 -3.771 24.921 1.00 91.69 411 PRO A C 1
ATOM 3088 O O . PRO A 1 411 ? -16.624 -3.300 24.037 1.00 91.69 411 PRO A O 1
ATOM 3091 N N . ASP A 1 412 ? -15.069 -3.013 25.634 1.00 93.44 412 ASP A N 1
ATOM 3092 C CA . ASP A 1 412 ? -14.913 -1.564 25.452 1.00 93.44 412 ASP A CA 1
ATOM 3093 C C . ASP A 1 412 ? -13.901 -1.219 24.342 1.00 93.44 412 ASP A C 1
ATOM 3095 O O . ASP A 1 412 ? -13.643 -0.041 24.066 1.00 93.44 412 ASP A O 1
ATOM 3099 N N . PHE A 1 413 ? -13.329 -2.228 23.672 1.00 93.12 413 PHE A N 1
ATOM 3100 C CA . PHE A 1 413 ? -12.360 -2.057 22.591 1.00 93.12 413 PHE A CA 1
ATOM 3101 C C . PHE A 1 413 ? -12.829 -1.104 21.470 1.00 93.12 413 PHE A C 1
ATOM 3103 O O . PHE A 1 413 ? -12.050 -0.215 21.119 1.00 93.12 413 PHE A O 1
ATOM 3110 N N . PRO A 1 414 ? -14.078 -1.169 20.956 1.00 95.12 414 PRO A N 1
ATOM 3111 C CA . PRO A 1 414 ? -14.550 -0.238 19.925 1.00 95.12 414 PRO A CA 1
ATOM 3112 C C . PRO A 1 414 ? -14.526 1.227 20.391 1.00 95.12 414 PRO A C 1
ATOM 3114 O O . PRO A 1 414 ? -13.989 2.102 19.708 1.00 95.12 414 PRO A O 1
ATOM 3117 N N . ALA A 1 415 ? -15.022 1.495 21.603 1.00 95.06 415 ALA A N 1
ATOM 3118 C CA . ALA A 1 415 ? -15.032 2.838 22.181 1.00 95.06 415 ALA A CA 1
ATOM 3119 C C . ALA A 1 415 ? -13.612 3.365 22.426 1.00 95.06 415 ALA A C 1
ATOM 3121 O O . ALA A 1 415 ? -13.343 4.558 22.280 1.00 95.06 415 ALA A O 1
ATOM 3122 N N . ASN A 1 416 ? -12.692 2.474 22.785 1.00 94.44 416 ASN A N 1
ATOM 3123 C CA . ASN A 1 416 ? -11.276 2.764 22.969 1.00 94.44 416 ASN A CA 1
ATOM 3124 C C . ASN A 1 416 ? -10.575 3.130 21.647 1.00 94.44 416 ASN A C 1
ATOM 3126 O O . ASN A 1 416 ? -9.818 4.104 21.623 1.00 94.44 416 ASN A O 1
ATOM 3130 N N . VAL A 1 417 ? -10.883 2.438 20.543 1.00 95.19 417 VAL A N 1
ATOM 3131 C CA . VAL A 1 417 ? -10.419 2.810 19.192 1.00 95.19 417 VAL A CA 1
ATOM 3132 C C . VAL A 1 417 ? -10.956 4.190 18.800 1.00 95.19 417 VAL A C 1
ATOM 3134 O O . VAL A 1 417 ? -10.178 5.060 18.406 1.00 95.19 417 VAL A O 1
ATOM 3137 N N . GLY A 1 418 ? -12.254 4.442 19.005 1.00 96.06 418 GLY A N 1
ATOM 3138 C CA . GLY A 1 418 ? -12.866 5.746 18.728 1.00 96.06 418 GLY A CA 1
ATOM 3139 C C . GLY A 1 418 ? -12.242 6.896 19.532 1.00 96.06 418 GLY A C 1
ATOM 3140 O O . GLY A 1 418 ? -12.017 7.980 18.996 1.00 96.06 418 GLY A O 1
ATOM 3141 N N . LYS A 1 419 ? -11.910 6.682 20.813 1.00 95.69 419 LYS A N 1
ATOM 3142 C CA . LYS A 1 419 ? -11.186 7.674 21.636 1.00 95.69 419 LYS A CA 1
ATOM 3143 C C . LYS A 1 419 ? -9.773 7.940 21.116 1.00 95.69 419 LYS A C 1
ATOM 3145 O O . LYS A 1 419 ? -9.335 9.086 21.146 1.00 95.69 419 LYS A O 1
ATOM 3150 N N . CYS A 1 420 ? -9.069 6.907 20.655 1.00 95.94 420 CYS A N 1
ATOM 3151 C CA . CYS A 1 420 ? -7.716 7.040 20.117 1.00 95.94 420 CYS A CA 1
ATOM 3152 C C . CYS A 1 420 ? -7.709 7.869 18.824 1.00 95.94 420 CYS A C 1
ATOM 3154 O O . CYS A 1 420 ? -6.926 8.807 18.711 1.00 95.94 420 CYS A O 1
ATOM 3156 N N . LEU A 1 421 ? -8.643 7.615 17.903 1.00 97.00 421 LEU A N 1
ATOM 3157 C CA . LEU A 1 421 ? -8.797 8.418 16.683 1.00 97.00 421 LEU A CA 1
ATOM 3158 C C . LEU A 1 421 ? -9.201 9.866 16.987 1.00 97.00 421 LEU A C 1
ATOM 3160 O O . LEU A 1 421 ? -8.652 10.800 16.407 1.00 97.00 421 LEU A O 1
ATOM 3164 N N . GLN A 1 422 ? -10.093 10.079 17.957 1.00 97.06 422 GLN A N 1
ATOM 3165 C CA . GLN A 1 422 ? -10.438 11.430 18.401 1.00 97.06 422 GLN A CA 1
ATOM 3166 C C . GLN A 1 422 ? -9.235 12.167 19.014 1.00 97.06 422 GLN A C 1
ATOM 3168 O O . GLN A 1 422 ? -9.042 13.353 18.749 1.00 97.06 422 GLN A O 1
ATOM 3173 N N . ALA A 1 423 ? -8.419 11.479 19.816 1.00 96.62 423 ALA A N 1
ATOM 3174 C CA . ALA A 1 423 ? -7.198 12.045 20.380 1.00 96.62 423 ALA A CA 1
ATOM 3175 C C . ALA A 1 423 ? -6.152 12.341 19.295 1.00 96.62 423 ALA A C 1
ATOM 3177 O O . ALA A 1 423 ? -5.477 13.363 19.375 1.00 96.62 423 ALA A O 1
ATOM 3178 N N . LEU A 1 424 ? -6.051 11.489 18.270 1.00 96.81 424 LEU A N 1
ATOM 3179 C CA . LEU A 1 424 ? -5.176 11.702 17.119 1.00 96.81 424 LEU A CA 1
ATOM 3180 C C . LEU A 1 424 ? -5.582 12.950 16.325 1.00 96.81 424 LEU A C 1
ATOM 3182 O O . LEU A 1 424 ? -4.729 13.781 16.043 1.00 96.81 424 LEU A O 1
ATOM 3186 N N . ARG A 1 425 ? -6.879 13.141 16.048 1.00 97.12 425 ARG A N 1
ATOM 3187 C CA . ARG A 1 425 ? -7.408 14.364 15.413 1.00 97.12 425 ARG A CA 1
ATOM 3188 C C . ARG A 1 425 ? -7.050 15.636 16.188 1.00 97.12 425 ARG A C 1
ATOM 3190 O O . ARG A 1 425 ? -6.742 16.664 15.589 1.00 97.12 425 ARG A O 1
ATOM 3197 N N . ALA A 1 426 ? -7.118 15.571 17.516 1.00 96.88 426 ALA A N 1
ATOM 3198 C CA . ALA A 1 426 ? -6.828 16.701 18.395 1.00 96.88 426 ALA A CA 1
ATOM 3199 C C . ALA A 1 426 ? -5.324 16.955 18.601 1.00 96.88 426 ALA A C 1
ATOM 3201 O O . ALA A 1 426 ? -4.958 18.026 19.083 1.00 96.88 426 ALA A O 1
ATOM 3202 N N . ALA A 1 427 ? -4.462 15.990 18.269 1.00 96.50 427 ALA A N 1
ATOM 3203 C CA . ALA A 1 427 ? -3.020 16.143 18.384 1.00 96.50 427 ALA A CA 1
ATOM 3204 C C . ALA A 1 427 ? -2.493 17.166 17.368 1.00 96.50 427 ALA A C 1
ATOM 3206 O O . ALA A 1 427 ? -3.062 17.356 16.288 1.00 96.50 427 ALA A O 1
ATOM 3207 N N . THR A 1 428 ? -1.386 17.820 17.716 1.00 96.12 428 THR A N 1
ATOM 3208 C CA . THR A 1 428 ? -0.643 18.631 16.748 1.00 96.12 428 THR A CA 1
ATOM 3209 C C . THR A 1 428 ? 0.013 17.722 15.713 1.00 96.12 428 THR A C 1
ATOM 3211 O O . THR A 1 428 ? 0.345 16.570 16.013 1.00 96.12 428 THR A O 1
ATOM 3214 N N . VAL A 1 429 ? 0.240 18.237 14.504 1.00 94.94 429 VAL A N 1
ATOM 3215 C CA . VAL A 1 429 ? 1.000 17.517 13.471 1.00 94.94 429 VAL A CA 1
ATOM 3216 C C . VAL A 1 429 ? 2.379 17.116 14.009 1.00 94.94 429 VAL A C 1
ATOM 3218 O O . VAL A 1 429 ? 2.776 15.965 13.856 1.00 94.94 429 VAL A O 1
ATOM 3221 N N . SER A 1 430 ? 3.063 18.002 14.746 1.00 93.31 430 SER A N 1
ATOM 3222 C CA . SER A 1 430 ? 4.372 17.698 15.351 1.00 93.31 430 SER A CA 1
ATOM 3223 C C . SER A 1 430 ? 4.334 16.531 16.347 1.00 93.31 430 SER A C 1
ATOM 3225 O O . SER A 1 430 ? 5.257 15.715 16.380 1.00 93.31 430 SER A O 1
ATOM 3227 N N . ASP A 1 431 ? 3.282 16.422 17.161 1.00 94.06 431 ASP A N 1
ATOM 3228 C CA . ASP A 1 431 ? 3.139 15.309 18.105 1.00 94.06 431 ASP A CA 1
ATOM 3229 C C . ASP A 1 431 ? 2.789 14.003 17.389 1.00 94.06 431 ASP A C 1
ATOM 3231 O O . ASP A 1 431 ? 3.339 12.950 17.720 1.00 94.06 431 ASP A O 1
ATOM 3235 N N . ALA A 1 432 ? 1.914 14.067 16.383 1.00 95.31 432 ALA A N 1
ATOM 3236 C CA . ALA A 1 432 ? 1.555 12.916 15.562 1.00 95.31 432 ALA A CA 1
ATOM 3237 C C . ALA A 1 432 ? 2.758 12.387 14.762 1.00 95.31 432 ALA A C 1
ATOM 3239 O O . ALA A 1 432 ? 2.942 11.173 14.677 1.00 95.31 432 ALA A O 1
ATOM 3240 N N . MET A 1 433 ? 3.637 13.273 14.277 1.00 94.62 433 MET A N 1
ATOM 3241 C CA . MET A 1 433 ? 4.866 12.890 13.573 1.00 94.62 433 MET A CA 1
ATOM 3242 C C . MET A 1 433 ? 5.836 12.076 14.441 1.00 94.62 433 MET A C 1
ATOM 3244 O O . MET A 1 433 ? 6.647 11.315 13.927 1.00 94.62 433 MET A O 1
ATOM 3248 N N . LYS A 1 434 ? 5.761 12.197 15.772 1.00 94.38 434 LYS A N 1
ATOM 3249 C CA . LYS A 1 434 ? 6.610 11.440 16.710 1.00 94.38 434 LYS A CA 1
ATOM 3250 C C . LYS A 1 434 ? 6.031 10.068 17.069 1.00 94.38 434 LYS A C 1
ATOM 3252 O O . LYS A 1 434 ? 6.661 9.332 17.833 1.00 94.38 434 LYS A O 1
ATOM 3257 N N . ALA A 1 435 ? 4.844 9.732 16.558 1.00 93.81 435 ALA A N 1
ATOM 3258 C CA . ALA A 1 435 ? 4.109 8.512 16.870 1.00 93.81 435 ALA A CA 1
ATOM 3259 C C . ALA A 1 435 ? 4.355 7.388 15.843 1.00 93.81 435 ALA A C 1
ATOM 3261 O O . ALA A 1 435 ? 3.415 6.835 15.276 1.00 93.81 435 ALA A O 1
ATOM 3262 N N . PHE A 1 436 ? 5.611 7.013 15.610 1.00 90.56 436 PHE A N 1
ATOM 3263 C CA . PHE A 1 436 ? 5.994 5.850 14.792 1.00 90.56 436 PHE A CA 1
ATOM 3264 C C . PHE A 1 436 ? 6.437 4.655 15.658 1.00 90.56 436 PHE A C 1
ATOM 3266 O O . PHE A 1 436 ? 6.583 4.768 16.880 1.00 90.56 436 PHE A O 1
ATOM 3273 N N . GLY A 1 437 ? 6.616 3.481 15.053 1.00 88.38 437 GLY A N 1
ATOM 3274 C CA . GLY A 1 437 ? 7.075 2.276 15.736 1.00 88.38 437 GLY A CA 1
ATOM 3275 C C . GLY A 1 437 ? 5.964 1.453 16.392 1.00 88.38 437 GLY A C 1
ATOM 3276 O O . GLY A 1 437 ? 4.765 1.652 16.178 1.00 88.38 437 GLY A O 1
ATOM 3277 N N . ALA A 1 438 ? 6.358 0.518 17.264 1.00 85.12 438 ALA A N 1
ATOM 3278 C CA . ALA A 1 438 ? 5.462 -0.527 17.779 1.00 85.12 438 ALA A CA 1
ATOM 3279 C C . ALA A 1 438 ? 4.231 -0.005 18.543 1.00 85.12 438 ALA A C 1
ATOM 3281 O O . ALA A 1 438 ? 3.218 -0.692 18.645 1.00 85.12 438 ALA A O 1
ATOM 3282 N N . HIS A 1 439 ? 4.305 1.195 19.114 1.00 88.50 439 HIS A N 1
ATOM 3283 C CA . HIS A 1 439 ? 3.198 1.828 19.835 1.00 88.50 439 HIS A CA 1
ATOM 3284 C C . HIS A 1 439 ? 2.731 3.131 19.175 1.00 88.50 439 HIS A C 1
ATOM 3286 O O . HIS A 1 439 ? 2.010 3.905 19.805 1.00 88.50 439 HIS A O 1
ATOM 3292 N N . GLY A 1 440 ? 3.145 3.361 17.928 1.00 93.06 440 GLY A N 1
ATOM 3293 C CA . GLY A 1 440 ? 2.770 4.499 17.102 1.00 93.06 440 GLY A CA 1
ATOM 3294 C C . GLY A 1 440 ? 1.470 4.281 16.325 1.00 93.06 440 GLY A C 1
ATOM 3295 O O . GLY A 1 440 ? 0.594 3.518 16.737 1.00 93.06 440 GLY A O 1
ATOM 3296 N N . LEU A 1 441 ? 1.337 4.946 15.180 1.00 95.50 441 LEU A N 1
ATOM 3297 C CA . LEU A 1 441 ? 0.135 4.915 14.340 1.00 95.50 441 LEU A CA 1
ATOM 3298 C C . LEU A 1 441 ? -0.142 3.539 13.715 1.00 95.50 441 LEU A C 1
ATOM 3300 O O . LEU A 1 441 ? -1.308 3.181 13.539 1.00 95.50 441 LEU A O 1
ATOM 3304 N N . ALA A 1 442 ? 0.884 2.709 13.499 1.00 94.06 442 ALA A N 1
ATOM 3305 C CA . ALA A 1 442 ? 0.706 1.311 13.097 1.00 94.06 442 ALA A CA 1
ATOM 3306 C C . ALA A 1 442 ? -0.156 0.512 14.098 1.00 94.06 442 ALA A C 1
ATOM 3308 O O . ALA A 1 442 ? -0.922 -0.372 13.708 1.00 94.06 442 ALA A O 1
ATOM 3309 N N . ALA A 1 443 ? -0.090 0.846 15.394 1.00 92.88 443 ALA A N 1
ATOM 3310 C CA . ALA A 1 443 ? -0.939 0.242 16.420 1.00 92.88 443 ALA A CA 1
ATOM 3311 C C . ALA A 1 443 ? -2.421 0.585 16.235 1.00 92.88 443 ALA A C 1
ATOM 3313 O O . ALA A 1 443 ? -3.287 -0.260 16.465 1.00 92.88 443 ALA A O 1
ATOM 3314 N N . VAL A 1 444 ? -2.706 1.825 15.831 1.00 95.56 444 VAL A N 1
ATOM 3315 C CA . VAL A 1 444 ? -4.066 2.322 15.591 1.00 95.56 444 VAL A CA 1
ATOM 3316 C C . VAL A 1 444 ? -4.645 1.663 14.342 1.00 95.56 444 VAL A C 1
ATOM 3318 O O . VAL A 1 444 ? -5.749 1.124 14.401 1.00 95.56 444 VAL A O 1
ATOM 3321 N N . ALA A 1 445 ? -3.867 1.607 13.256 1.00 96.62 445 ALA A N 1
ATOM 3322 C CA . ALA A 1 445 ? -4.250 0.922 12.022 1.00 96.62 445 ALA A CA 1
ATOM 3323 C C . ALA A 1 445 ? -4.548 -0.564 12.263 1.00 96.62 445 ALA A C 1
ATOM 3325 O O . ALA A 1 445 ? -5.591 -1.074 11.854 1.00 96.62 445 ALA A O 1
ATOM 3326 N N . ARG A 1 446 ? -3.678 -1.255 13.013 1.00 94.69 446 ARG A N 1
ATOM 3327 C CA . ARG A 1 446 ? -3.928 -2.639 13.422 1.00 94.69 446 ARG A CA 1
ATOM 3328 C C . ARG A 1 446 ? -5.221 -2.770 14.224 1.00 94.69 446 ARG A C 1
ATOM 3330 O O . ARG A 1 446 ? -6.001 -3.671 13.951 1.00 94.69 446 ARG A O 1
ATOM 3337 N N . ALA A 1 447 ? -5.453 -1.908 15.211 1.00 94.75 447 ALA A N 1
ATOM 3338 C CA . ALA A 1 447 ? -6.650 -1.988 16.043 1.00 94.75 447 ALA A CA 1
ATOM 3339 C C . ALA A 1 447 ? -7.948 -1.786 15.242 1.00 94.75 447 ALA A C 1
ATOM 3341 O O . ALA A 1 447 ? -8.937 -2.455 15.531 1.00 94.75 447 ALA A O 1
ATOM 3342 N N . LEU A 1 448 ? -7.932 -0.926 14.217 1.00 96.38 448 LEU A N 1
ATOM 3343 C CA . LEU A 1 448 ? -9.048 -0.779 13.278 1.00 96.38 448 LEU A CA 1
ATOM 3344 C C . LEU A 1 448 ? -9.316 -2.066 12.495 1.00 96.38 448 LEU A C 1
ATOM 3346 O O . LEU A 1 448 ? -10.463 -2.501 12.413 1.00 96.38 448 LEU A O 1
ATOM 3350 N N . LEU A 1 449 ? -8.266 -2.702 11.972 1.00 96.62 449 LEU A N 1
ATOM 3351 C CA . LEU A 1 449 ? -8.390 -3.972 11.254 1.00 96.62 449 LEU A CA 1
ATOM 3352 C C . LEU A 1 449 ? -8.876 -5.104 12.172 1.00 96.62 449 LEU A C 1
ATOM 3354 O O . LEU A 1 449 ? -9.706 -5.908 11.764 1.00 96.62 449 LEU A O 1
ATOM 3358 N N . GLU A 1 450 ? -8.396 -5.159 13.416 1.00 94.88 450 GLU A N 1
ATOM 3359 C CA . GLU A 1 450 ? -8.848 -6.126 14.429 1.00 94.88 450 GLU A CA 1
ATOM 3360 C C . GLU A 1 450 ? -10.330 -5.934 14.766 1.00 94.88 450 GLU A C 1
ATOM 3362 O O . GLU A 1 450 ? -11.078 -6.905 14.871 1.00 94.88 450 GLU A O 1
ATOM 3367 N N . LEU A 1 451 ? -10.775 -4.680 14.889 1.00 95.12 451 LEU A N 1
ATOM 3368 C CA . LEU A 1 451 ? -12.176 -4.360 15.127 1.00 95.12 451 LEU A CA 1
ATOM 3369 C C . LEU A 1 451 ? -13.059 -4.773 13.945 1.00 95.12 451 LEU A C 1
ATOM 3371 O O . LEU A 1 451 ? -14.113 -5.370 14.160 1.00 95.12 451 LEU A O 1
ATOM 3375 N N . ARG A 1 452 ? -12.610 -4.513 12.711 1.00 96.94 452 ARG A N 1
ATOM 3376 C CA . ARG A 1 452 ? -13.323 -4.934 11.502 1.00 96.94 452 ARG A CA 1
ATOM 3377 C C . ARG A 1 452 ? -13.402 -6.446 11.368 1.00 96.94 452 ARG A C 1
ATOM 3379 O O . ARG A 1 452 ? -14.473 -6.958 11.061 1.00 96.94 452 ARG A O 1
ATOM 3386 N N . ASN A 1 453 ? -12.313 -7.153 11.646 1.00 95.44 453 ASN A N 1
ATOM 3387 C CA . ASN A 1 453 ? -12.289 -8.611 11.620 1.00 95.44 453 ASN A CA 1
ATOM 3388 C C . ASN A 1 453 ? -13.211 -9.232 12.687 1.00 95.44 453 ASN A C 1
ATOM 3390 O O . ASN A 1 453 ? -13.781 -10.296 12.477 1.00 95.44 453 ASN A O 1
ATOM 3394 N N . ALA A 1 454 ? -13.351 -8.587 13.848 1.00 94.50 454 ALA A N 1
ATOM 3395 C CA . ALA A 1 454 ? -14.174 -9.097 14.943 1.00 94.50 454 ALA A CA 1
ATOM 3396 C C . ALA A 1 454 ? -15.670 -8.746 14.823 1.00 94.50 454 ALA A C 1
ATOM 3398 O O . ALA A 1 454 ? -16.490 -9.362 15.505 1.00 94.50 454 ALA A O 1
ATOM 3399 N N . ASN A 1 455 ? -16.039 -7.753 14.007 1.00 95.44 455 ASN A N 1
ATOM 3400 C CA . ASN A 1 455 ? -17.418 -7.297 13.855 1.00 95.44 455 ASN A CA 1
ATOM 3401 C C . ASN A 1 455 ? -17.733 -6.912 12.404 1.00 95.44 455 ASN A C 1
ATOM 3403 O O . ASN A 1 455 ? -17.410 -5.812 11.965 1.00 95.44 455 ASN A O 1
ATOM 3407 N N . ASP A 1 456 ? -18.459 -7.772 11.690 1.00 94.44 456 ASP A N 1
ATOM 3408 C CA . ASP A 1 456 ? -18.864 -7.495 10.306 1.00 94.44 456 ASP A CA 1
ATOM 3409 C C . ASP A 1 456 ? -19.798 -6.297 10.151 1.00 94.44 456 ASP A C 1
ATOM 3411 O O . ASP A 1 456 ? -19.756 -5.612 9.134 1.00 94.44 456 ASP A O 1
ATOM 3415 N N . ALA A 1 457 ? -20.592 -5.979 11.176 1.00 94.62 457 ALA A N 1
ATOM 3416 C CA . ALA A 1 457 ? -21.456 -4.801 11.152 1.00 94.62 457 ALA A CA 1
ATOM 3417 C C . ALA A 1 457 ? -20.671 -3.479 11.240 1.00 94.62 457 ALA A C 1
ATOM 3419 O O . ALA A 1 457 ? -21.260 -2.415 11.093 1.00 94.62 457 ALA A O 1
ATOM 3420 N N . PHE A 1 458 ? -19.358 -3.531 11.492 1.00 95.69 458 PHE A N 1
ATOM 3421 C CA . PHE A 1 458 ? -18.481 -2.363 11.524 1.00 95.69 458 PHE A CA 1
ATOM 3422 C C . PHE A 1 458 ? -17.975 -1.951 10.127 1.00 95.69 458 PHE A C 1
ATOM 3424 O O . PHE A 1 458 ? -17.201 -1.008 10.043 1.00 95.69 458 PHE A O 1
ATOM 3431 N N . ASP A 1 459 ? -18.376 -2.619 9.035 1.00 96.25 459 ASP A N 1
ATOM 3432 C CA . ASP A 1 459 ? -17.857 -2.346 7.679 1.00 96.25 459 ASP A CA 1
ATOM 3433 C C . ASP A 1 459 ? -17.979 -0.868 7.266 1.00 96.25 459 ASP A C 1
ATOM 3435 O O . ASP A 1 459 ? -16.976 -0.249 6.921 1.00 96.25 459 ASP A O 1
ATOM 3439 N N . ASP A 1 460 ? -19.162 -0.264 7.407 1.00 94.75 460 ASP A N 1
ATOM 3440 C CA . ASP A 1 460 ? -19.408 1.131 6.997 1.00 94.75 460 ASP A CA 1
ATOM 3441 C C . ASP A 1 460 ? -18.544 2.135 7.786 1.00 94.75 460 ASP A C 1
ATOM 3443 O O . ASP A 1 460 ? -17.947 3.073 7.240 1.00 94.75 460 ASP A O 1
ATOM 3447 N N . ALA A 1 461 ? -18.432 1.916 9.098 1.00 96.62 461 ALA A N 1
ATOM 3448 C CA . ALA A 1 461 ? -17.593 2.729 9.966 1.00 96.62 461 ALA A CA 1
ATOM 3449 C C . ALA A 1 461 ? -16.100 2.482 9.689 1.00 96.62 461 ALA A C 1
ATOM 3451 O O . ALA A 1 461 ? -15.311 3.428 9.693 1.00 96.62 461 ALA A O 1
ATOM 3452 N N . PHE A 1 462 ? -15.702 1.243 9.390 1.00 97.69 462 PHE A N 1
ATOM 3453 C CA . PHE A 1 462 ? -14.339 0.905 8.991 1.00 97.69 462 PHE A CA 1
ATOM 3454 C C . PHE A 1 462 ? -13.925 1.659 7.728 1.00 97.69 462 PHE A C 1
ATOM 3456 O O . PHE A 1 462 ? -12.861 2.272 7.741 1.00 97.69 462 PHE A O 1
ATOM 3463 N N . VAL A 1 463 ? -14.763 1.678 6.687 1.00 97.44 463 VAL A N 1
ATOM 3464 C CA . VAL A 1 463 ? -14.490 2.387 5.425 1.00 97.44 463 VAL A CA 1
ATOM 3465 C C . VAL A 1 463 ? -14.149 3.858 5.689 1.00 97.44 463 VAL A C 1
ATOM 3467 O O . VAL A 1 463 ? -13.100 4.357 5.268 1.00 97.44 463 VAL A O 1
ATOM 3470 N N . SER A 1 464 ? -14.988 4.534 6.476 1.00 97.25 464 SER A N 1
ATOM 3471 C CA . SER A 1 464 ? -14.808 5.951 6.812 1.00 97.25 464 SER A CA 1
ATOM 3472 C C . SER A 1 464 ? -13.530 6.205 7.622 1.00 97.25 464 SER A C 1
ATOM 3474 O O . SER A 1 464 ? -12.767 7.125 7.325 1.00 97.25 464 SER A O 1
ATOM 3476 N N . LEU A 1 465 ? -13.270 5.381 8.641 1.00 98.06 465 LEU A N 1
ATOM 3477 C CA . LEU A 1 465 ? -12.138 5.570 9.553 1.00 98.06 465 LEU A CA 1
ATOM 3478 C C . LEU A 1 465 ? -10.798 5.143 8.941 1.00 98.06 465 LEU A C 1
ATOM 3480 O O . LEU A 1 465 ? -9.780 5.783 9.201 1.00 98.06 465 LEU A O 1
ATOM 3484 N N . ALA A 1 466 ? -10.781 4.096 8.114 1.00 98.00 466 ALA A N 1
ATOM 3485 C CA . ALA A 1 466 ? -9.593 3.671 7.383 1.00 98.00 466 ALA A CA 1
ATOM 3486 C C . ALA A 1 466 ? -9.185 4.725 6.346 1.00 98.00 466 ALA A C 1
ATOM 3488 O O . ALA A 1 466 ? -8.009 5.077 6.281 1.00 98.00 466 ALA A O 1
ATOM 3489 N N . SER A 1 467 ? -10.148 5.287 5.601 1.00 97.69 467 SER A N 1
ATOM 3490 C CA . SER A 1 467 ? -9.884 6.375 4.648 1.00 97.69 467 SER A CA 1
ATOM 3491 C C . SER A 1 467 ? -9.299 7.617 5.325 1.00 97.69 467 SER A C 1
ATOM 3493 O O . SER A 1 467 ? -8.377 8.233 4.792 1.00 97.69 467 SER A O 1
ATOM 3495 N N . GLU A 1 468 ? -9.804 7.986 6.506 1.00 97.88 468 GLU A N 1
ATOM 3496 C CA . GLU A 1 468 ? -9.221 9.078 7.290 1.00 97.88 468 GLU A CA 1
ATOM 3497 C C . GLU A 1 468 ? -7.788 8.760 7.724 1.00 97.88 468 GLU A C 1
ATOM 3499 O O . GLU A 1 468 ? -6.891 9.579 7.538 1.00 97.88 468 GLU A O 1
ATOM 3504 N N . LEU A 1 469 ? -7.557 7.571 8.290 1.00 98.12 469 LEU A N 1
ATOM 3505 C CA . LEU A 1 469 ? -6.240 7.205 8.802 1.00 98.12 469 LEU A CA 1
ATOM 3506 C C . LEU A 1 469 ? -5.187 7.115 7.688 1.00 98.12 469 LEU A C 1
ATOM 3508 O O . LEU A 1 469 ? -4.054 7.528 7.917 1.00 98.12 469 LEU A O 1
ATOM 3512 N N . ILE A 1 470 ? -5.557 6.649 6.489 1.00 98.06 470 ILE A N 1
ATOM 3513 C CA . ILE A 1 470 ? -4.709 6.701 5.284 1.00 98.06 470 ILE A CA 1
ATOM 3514 C C . ILE A 1 470 ? -4.250 8.138 5.021 1.00 98.06 470 ILE A C 1
ATOM 3516 O O . ILE A 1 470 ? -3.052 8.396 4.962 1.00 98.06 470 ILE A O 1
ATOM 3520 N N . LYS A 1 471 ? -5.190 9.091 4.962 1.00 97.81 471 LYS A N 1
ATOM 3521 C CA . LYS A 1 471 ? -4.879 10.507 4.709 1.00 97.81 471 LYS A CA 1
ATOM 3522 C C . LYS A 1 471 ? -3.994 11.107 5.795 1.00 97.81 471 LYS A C 1
ATOM 3524 O O . LYS A 1 471 ? -3.075 11.852 5.478 1.00 97.81 471 LYS A O 1
ATOM 3529 N N . ILE A 1 472 ? -4.242 10.770 7.064 1.00 97.50 472 ILE A N 1
ATOM 3530 C CA . ILE A 1 472 ? -3.378 11.196 8.173 1.00 97.50 472 ILE A CA 1
ATOM 3531 C C . ILE A 1 472 ? -1.953 10.676 7.955 1.00 97.50 472 ILE A C 1
ATOM 3533 O O . ILE A 1 472 ? -1.009 11.454 8.035 1.00 97.50 472 ILE A O 1
ATOM 3537 N N . LEU A 1 473 ? -1.787 9.382 7.670 1.00 97.88 473 LEU A N 1
ATOM 3538 C CA . LEU A 1 473 ? -0.473 8.768 7.462 1.00 97.88 473 LEU A CA 1
ATOM 3539 C C . LEU A 1 473 ? 0.263 9.372 6.259 1.00 97.88 473 LEU A C 1
ATOM 3541 O O . LEU A 1 473 ? 1.453 9.655 6.370 1.00 97.88 473 LEU A O 1
ATOM 3545 N N . ASP A 1 474 ? -0.434 9.602 5.146 1.00 97.25 474 ASP A N 1
ATOM 3546 C CA . ASP A 1 474 ? 0.154 10.182 3.936 1.00 97.25 474 ASP A CA 1
ATOM 3547 C C . ASP A 1 474 ? 0.620 11.623 4.176 1.00 97.25 474 ASP A C 1
ATOM 3549 O O . ASP A 1 474 ? 1.770 11.949 3.891 1.00 97.25 474 ASP A O 1
ATOM 3553 N N . VAL A 1 475 ? -0.225 12.454 4.800 1.00 95.94 475 VAL A N 1
ATOM 3554 C CA . VAL A 1 475 ? 0.123 13.834 5.169 1.00 95.94 475 VAL A CA 1
ATOM 3555 C C . VAL A 1 475 ? 1.340 13.866 6.092 1.00 95.94 475 VAL A C 1
ATOM 3557 O O . VAL A 1 475 ? 2.263 14.647 5.873 1.00 95.94 475 VAL A O 1
ATOM 3560 N N . LEU A 1 476 ? 1.368 13.018 7.125 1.00 96.38 476 LEU A N 1
ATOM 3561 C CA . LEU A 1 476 ? 2.491 12.971 8.063 1.00 96.38 476 LEU A CA 1
ATOM 3562 C C . LEU A 1 476 ? 3.784 12.499 7.384 1.00 96.38 476 LEU A C 1
ATOM 3564 O O . LEU A 1 476 ? 4.845 13.064 7.651 1.00 96.38 476 LEU A O 1
ATOM 3568 N N . ALA A 1 477 ? 3.705 11.500 6.498 1.00 96.31 477 ALA A N 1
ATOM 3569 C CA . ALA A 1 477 ? 4.853 11.022 5.731 1.00 96.31 477 ALA A CA 1
ATOM 3570 C C . ALA A 1 477 ? 5.411 12.118 4.809 1.00 96.31 477 ALA A C 1
ATOM 3572 O O . ALA A 1 477 ? 6.627 12.304 4.750 1.00 96.31 477 ALA A O 1
ATOM 3573 N N . ASP A 1 478 ? 4.539 12.874 4.138 1.00 94.81 478 ASP A N 1
ATOM 3574 C CA . ASP A 1 478 ? 4.937 13.994 3.282 1.00 94.81 478 ASP A CA 1
ATOM 3575 C C . ASP A 1 478 ? 5.609 15.113 4.095 1.00 94.81 478 ASP A C 1
ATOM 3577 O O . ASP A 1 478 ? 6.652 15.632 3.690 1.00 94.81 478 ASP A O 1
ATOM 3581 N N . PHE A 1 479 ? 5.081 15.447 5.280 1.00 93.75 479 PHE A N 1
ATOM 3582 C CA . PHE A 1 479 ? 5.736 16.395 6.190 1.00 93.75 479 PHE A CA 1
ATOM 3583 C C . PHE A 1 479 ? 7.134 15.925 6.608 1.00 93.75 479 PHE A C 1
ATOM 3585 O O . PHE A 1 479 ? 8.073 16.715 6.556 1.00 93.75 479 PHE A O 1
ATOM 3592 N N . ALA A 1 480 ? 7.296 14.653 6.982 1.00 93.19 480 ALA A N 1
ATOM 3593 C CA . ALA A 1 480 ? 8.580 14.108 7.425 1.00 93.19 480 ALA A CA 1
ATOM 3594 C C . ALA A 1 480 ? 9.645 14.083 6.309 1.00 93.19 480 ALA A C 1
ATOM 3596 O O . ALA A 1 480 ? 10.822 14.358 6.563 1.00 93.19 480 ALA A O 1
ATOM 3597 N N . LEU A 1 481 ? 9.239 13.803 5.066 1.00 92.94 481 LEU A N 1
ATOM 3598 C CA . LEU A 1 481 ? 10.131 13.854 3.904 1.00 92.94 481 LEU A CA 1
ATOM 3599 C C . LEU A 1 481 ? 10.583 15.287 3.588 1.00 92.94 481 LEU A C 1
ATOM 3601 O O . LEU A 1 481 ? 11.758 15.509 3.301 1.00 92.94 481 LEU A O 1
ATOM 3605 N N . ASN A 1 482 ? 9.678 16.263 3.686 1.00 90.94 482 ASN A N 1
ATOM 3606 C CA . ASN A 1 482 ? 10.008 17.667 3.441 1.00 90.94 482 ASN A CA 1
ATOM 3607 C C . ASN A 1 482 ? 10.943 18.245 4.517 1.00 90.94 482 ASN A C 1
ATOM 3609 O O . ASN A 1 482 ? 11.878 18.971 4.181 1.00 90.94 482 ASN A O 1
ATOM 3613 N N . ASP A 1 483 ? 10.743 17.879 5.787 1.00 88.25 483 ASP A N 1
ATOM 3614 C CA . ASP A 1 483 ? 11.586 18.332 6.908 1.00 88.25 483 ASP A CA 1
ATOM 3615 C C . ASP A 1 483 ? 13.034 17.817 6.779 1.00 88.25 483 ASP A C 1
ATOM 3617 O O . ASP A 1 483 ? 13.990 18.509 7.120 1.00 88.25 483 ASP A O 1
ATOM 3621 N N . SER A 1 484 ? 13.209 16.620 6.205 1.00 86.25 484 SER A N 1
ATOM 3622 C CA . SER A 1 484 ? 14.530 16.016 5.974 1.00 86.25 484 SER A CA 1
ATOM 3623 C C . SER A 1 484 ? 15.343 16.738 4.890 1.00 86.25 484 SER A C 1
ATOM 3625 O O . SER A 1 484 ? 16.570 16.769 4.964 1.00 86.25 484 SER A O 1
ATOM 3627 N N . ASN A 1 485 ? 14.677 17.346 3.903 1.00 83.06 485 ASN A N 1
ATOM 3628 C CA . ASN A 1 485 ? 15.333 18.061 2.802 1.00 83.06 485 ASN A CA 1
ATOM 3629 C C . ASN A 1 485 ? 15.693 19.511 3.162 1.00 83.06 485 ASN A C 1
ATOM 3631 O O . ASN A 1 485 ? 16.631 20.069 2.598 1.00 83.06 485 ASN A O 1
ATOM 3635 N N . ALA A 1 486 ? 14.987 20.118 4.121 1.00 77.31 486 ALA A N 1
ATOM 3636 C CA . ALA A 1 486 ? 15.197 21.509 4.525 1.00 77.31 486 ALA A CA 1
ATOM 3637 C C . ALA A 1 486 ? 16.515 21.751 5.293 1.00 77.31 486 ALA A C 1
ATOM 3639 O O . ALA A 1 486 ? 16.913 22.893 5.492 1.00 77.31 486 ALA A O 1
ATOM 3640 N N . GLY A 1 487 ? 17.209 20.695 5.731 1.00 68.50 487 GLY A N 1
ATOM 3641 C CA . GLY A 1 487 ? 18.411 20.800 6.567 1.00 68.50 487 GLY A CA 1
ATOM 3642 C C . GLY A 1 487 ? 19.728 21.103 5.838 1.00 68.50 487 GLY A C 1
ATOM 3643 O O . GLY A 1 487 ? 20.755 21.188 6.510 1.00 68.50 487 GLY A O 1
ATOM 3644 N N . ALA A 1 488 ? 19.738 21.223 4.504 1.00 68.19 488 ALA A N 1
ATOM 3645 C CA . ALA A 1 488 ? 20.979 21.311 3.723 1.00 68.19 488 ALA A CA 1
ATOM 3646 C C . ALA A 1 488 ? 21.241 22.668 3.043 1.00 68.19 488 ALA A C 1
ATOM 3648 O O . ALA A 1 488 ? 22.392 22.945 2.709 1.00 68.19 488 ALA A O 1
ATOM 3649 N N . GLU A 1 489 ? 20.230 23.522 2.855 1.00 65.50 489 GLU A N 1
ATOM 3650 C CA . GLU A 1 489 ? 20.372 24.737 2.044 1.00 65.50 489 GLU A CA 1
ATOM 3651 C C . GLU A 1 489 ? 19.863 25.992 2.772 1.00 65.50 489 GLU A C 1
ATOM 3653 O O . GLU A 1 489 ? 18.668 26.243 2.843 1.00 65.50 489 GLU A O 1
ATOM 3658 N N . ASP A 1 490 ? 20.832 26.769 3.266 1.00 55.75 490 ASP A N 1
ATOM 3659 C CA . ASP A 1 490 ? 20.855 28.236 3.387 1.00 55.75 490 ASP A CA 1
ATOM 3660 C C . ASP A 1 490 ? 19.834 28.949 4.310 1.00 55.75 490 ASP A C 1
ATOM 3662 O O . ASP A 1 490 ? 18.633 28.697 4.305 1.00 55.75 490 ASP A O 1
ATOM 3666 N N . ASP A 1 491 ? 20.336 29.924 5.078 1.00 61.31 491 ASP A N 1
ATOM 3667 C CA . ASP A 1 491 ? 19.725 30.666 6.205 1.00 61.31 491 ASP A CA 1
ATOM 3668 C C . ASP A 1 491 ? 18.485 31.541 5.857 1.00 61.31 491 ASP A C 1
ATOM 3670 O O . ASP A 1 491 ? 18.186 32.550 6.508 1.00 61.31 491 ASP A O 1
ATOM 3674 N N . THR A 1 492 ? 17.712 31.195 4.830 1.00 59.50 492 THR A N 1
ATOM 3675 C CA . THR A 1 492 ? 16.540 31.968 4.412 1.00 59.50 492 THR A CA 1
ATOM 3676 C C . THR A 1 492 ? 15.282 31.515 5.153 1.00 59.50 492 THR A C 1
ATOM 3678 O O . THR A 1 492 ? 14.650 30.510 4.849 1.00 59.50 492 THR A O 1
ATOM 3681 N N . ALA A 1 493 ? 14.921 32.300 6.172 1.00 58.88 493 ALA A N 1
ATOM 3682 C CA . ALA A 1 493 ? 13.747 32.151 7.026 1.00 58.88 493 ALA A CA 1
ATOM 3683 C C . ALA A 1 493 ? 12.437 31.932 6.236 1.00 58.88 493 ALA A C 1
ATOM 3685 O O . ALA A 1 493 ? 11.723 32.878 5.905 1.00 58.88 493 ALA A O 1
ATOM 3686 N N . SER A 1 494 ? 12.098 30.672 5.965 1.00 51.94 494 SER A N 1
ATOM 3687 C CA . SER A 1 494 ? 10.915 30.286 5.202 1.00 51.94 494 SER A CA 1
ATOM 3688 C C . SER A 1 494 ? 10.164 29.149 5.905 1.00 51.94 494 SER A C 1
ATOM 3690 O O . SER A 1 494 ? 10.501 27.978 5.795 1.00 51.94 494 SER A O 1
ATOM 3692 N N . VAL A 1 495 ? 9.094 29.542 6.606 1.00 50.47 495 VAL A N 1
ATOM 3693 C CA . VAL A 1 495 ? 7.864 28.755 6.829 1.00 50.47 495 VAL A CA 1
ATOM 3694 C C . VAL A 1 495 ? 7.988 27.487 7.703 1.00 50.47 495 VAL A C 1
ATOM 3696 O O . VAL A 1 495 ? 7.669 26.380 7.291 1.00 50.47 495 VAL A O 1
ATOM 3699 N N . SER A 1 496 ? 8.304 27.665 8.992 1.00 54.75 496 SER A N 1
ATOM 3700 C CA . SER A 1 496 ? 8.101 26.640 10.047 1.00 54.75 496 SER A CA 1
ATOM 3701 C C . SER A 1 496 ? 6.697 26.705 10.708 1.00 54.75 496 SER A C 1
ATOM 3703 O O . SER A 1 496 ? 6.418 26.064 11.724 1.00 54.75 496 SER A O 1
ATOM 3705 N N . SER A 1 497 ? 5.762 27.486 10.150 1.00 62.50 497 SER A N 1
ATOM 3706 C CA . SER A 1 497 ? 4.466 27.808 10.782 1.00 62.50 497 SER A CA 1
ATOM 3707 C C . SER A 1 497 ? 3.453 26.658 10.841 1.00 62.50 497 SER A C 1
ATOM 3709 O O . SER A 1 497 ? 2.448 26.775 11.542 1.00 62.50 497 SER A O 1
ATOM 3711 N N . ASN A 1 498 ? 3.690 25.542 10.149 1.00 68.19 498 ASN A N 1
ATOM 3712 C CA . ASN A 1 498 ? 2.681 24.483 10.028 1.00 68.19 498 ASN A CA 1
ATOM 3713 C C . ASN A 1 498 ? 2.721 23.463 11.181 1.00 68.19 498 ASN A C 1
ATOM 3715 O O . ASN A 1 498 ? 1.746 22.745 11.396 1.00 68.19 498 ASN A O 1
ATOM 3719 N N . SER A 1 499 ? 3.789 23.450 11.986 1.00 73.19 499 SER A N 1
ATOM 3720 C CA . SER A 1 499 ? 3.982 22.491 13.089 1.00 73.19 499 SER A CA 1
ATOM 3721 C C . SER A 1 499 ? 2.945 22.606 14.218 1.00 73.19 499 SER A C 1
ATOM 3723 O O . SER A 1 499 ? 2.690 21.630 14.923 1.00 73.19 499 SER A O 1
ATOM 3725 N N . SER A 1 500 ? 2.324 23.782 14.372 1.00 87.50 500 SER A N 1
ATOM 3726 C CA . SER A 1 500 ? 1.327 24.064 15.418 1.00 87.50 500 SER A CA 1
ATOM 3727 C C . SER A 1 500 ? -0.116 23.749 15.006 1.00 87.50 500 SER A C 1
ATOM 3729 O O . SER A 1 500 ? -1.026 23.879 15.824 1.00 87.50 500 SER A O 1
ATOM 3731 N N . THR A 1 501 ? -0.350 23.350 13.753 1.00 94.81 501 THR A N 1
ATOM 3732 C CA . THR A 1 501 ? -1.690 22.962 13.295 1.00 94.81 501 THR A CA 1
ATOM 3733 C C . THR A 1 501 ? -2.076 21.590 13.852 1.00 94.81 501 THR A C 1
ATOM 3735 O O . THR A 1 501 ? -1.223 20.727 14.080 1.00 94.81 501 THR A O 1
ATOM 3738 N N . THR A 1 502 ? -3.363 21.396 14.148 1.00 96.88 502 THR A N 1
ATOM 3739 C CA . THR A 1 502 ? -3.881 20.088 14.568 1.00 96.88 502 THR A CA 1
ATOM 3740 C C . THR A 1 502 ? -4.091 19.197 13.355 1.00 96.88 502 THR A C 1
ATOM 3742 O O . THR A 1 502 ? -4.419 19.693 12.279 1.00 96.88 502 THR A O 1
ATOM 3745 N N . VAL A 1 503 ? -3.987 17.879 13.541 1.00 95.81 503 VAL A N 1
ATOM 3746 C CA . VAL A 1 503 ? -4.266 16.900 12.476 1.00 95.81 503 VAL A CA 1
ATOM 3747 C C . VAL A 1 503 ? -5.661 17.128 11.884 1.00 95.81 503 VAL A C 1
ATOM 3749 O O . VAL A 1 503 ? -5.828 17.108 10.669 1.00 95.81 503 VAL A O 1
ATOM 3752 N N . PHE A 1 504 ? -6.656 17.424 12.727 1.00 96.19 504 PHE A N 1
ATOM 3753 C CA . PHE A 1 504 ? -8.008 17.766 12.282 1.00 96.19 504 PHE A CA 1
ATOM 3754 C C . PHE A 1 504 ? -8.042 18.981 11.346 1.00 96.19 504 PHE A C 1
ATOM 3756 O O . PHE A 1 504 ? -8.668 18.911 10.295 1.00 96.19 504 PHE A O 1
ATOM 3763 N N . ALA A 1 505 ? -7.367 20.080 11.702 1.00 96.00 505 ALA A N 1
ATOM 3764 C CA . ALA A 1 505 ? -7.346 21.287 10.877 1.00 96.00 505 ALA A CA 1
ATOM 3765 C C . ALA A 1 505 ? -6.625 21.052 9.542 1.00 96.00 505 ALA A C 1
ATOM 3767 O O . ALA A 1 505 ? -7.040 21.581 8.515 1.00 96.00 505 ALA A O 1
ATOM 3768 N N . THR A 1 506 ? -5.570 20.233 9.543 1.00 95.06 506 THR A N 1
ATOM 3769 C CA . THR A 1 506 ? -4.872 19.842 8.315 1.00 95.06 506 THR A CA 1
ATOM 3770 C C . THR A 1 506 ? -5.775 19.023 7.395 1.00 95.06 506 THR A C 1
ATOM 3772 O O . THR A 1 506 ? -5.810 19.290 6.200 1.00 95.06 506 THR A O 1
ATOM 3775 N N . LEU A 1 507 ? -6.533 18.066 7.941 1.00 95.19 507 LEU A N 1
ATOM 3776 C CA . LEU A 1 507 ? -7.482 17.264 7.168 1.00 95.19 507 LEU A CA 1
ATOM 3777 C C . LEU A 1 507 ? -8.637 18.101 6.604 1.00 95.19 507 LEU A C 1
ATOM 3779 O O . LEU A 1 507 ? -9.000 17.916 5.450 1.00 95.19 507 LEU A O 1
ATOM 3783 N N . ASP A 1 508 ? -9.195 19.019 7.395 1.00 95.06 508 ASP A N 1
ATOM 3784 C CA . ASP A 1 508 ? -10.285 19.913 6.970 1.00 95.06 508 ASP A CA 1
ATOM 3785 C C . ASP A 1 508 ? -9.854 20.849 5.824 1.00 95.06 508 ASP A C 1
ATOM 3787 O O . ASP A 1 508 ? -10.650 21.210 4.960 1.00 95.06 508 ASP A O 1
ATOM 3791 N N . ALA A 1 509 ? -8.563 21.191 5.765 1.00 94.19 509 ALA A N 1
ATOM 3792 C CA . ALA A 1 509 ? -7.985 21.972 4.677 1.00 94.19 509 ALA A CA 1
ATOM 3793 C C . ALA A 1 509 ? -7.726 21.161 3.387 1.00 94.19 509 ALA A C 1
ATOM 3795 O O . ALA A 1 509 ? -7.452 21.763 2.345 1.00 94.19 509 ALA A O 1
ATOM 3796 N N . LEU A 1 510 ? -7.796 19.821 3.418 1.00 93.50 510 LEU A N 1
ATOM 3797 C CA . LEU A 1 510 ? -7.591 18.991 2.228 1.00 93.50 510 LEU A CA 1
ATOM 3798 C C . LEU A 1 510 ? -8.804 19.066 1.297 1.00 93.50 510 LEU A C 1
ATOM 3800 O O . LEU A 1 510 ? -9.921 18.679 1.645 1.00 93.50 510 LEU A O 1
ATOM 3804 N N . ALA A 1 511 ? -8.566 19.504 0.061 1.00 88.88 511 ALA A N 1
ATOM 3805 C CA . ALA A 1 511 ? -9.602 19.566 -0.959 1.00 88.88 511 ALA A CA 1
ATOM 3806 C C . ALA A 1 511 ? -10.236 18.182 -1.196 1.00 88.88 511 ALA A C 1
ATOM 3808 O O . ALA A 1 511 ? -9.548 17.211 -1.506 1.00 88.88 511 ALA A O 1
ATOM 3809 N N . GLY A 1 512 ? -11.566 18.106 -1.080 1.00 85.94 512 GLY A N 1
ATOM 3810 C CA . GLY A 1 512 ? -12.332 16.885 -1.347 1.00 85.94 512 GLY A CA 1
ATOM 3811 C C . GLY A 1 512 ? -12.372 15.873 -0.198 1.00 85.94 512 GLY A C 1
ATOM 3812 O O . GLY A 1 512 ? -12.882 14.771 -0.395 1.00 85.94 512 GLY A O 1
ATOM 3813 N N . TYR A 1 513 ? -11.870 16.216 0.992 1.00 92.69 513 TYR A N 1
ATOM 3814 C CA . TYR A 1 513 ? -12.022 15.369 2.170 1.00 92.69 513 TYR A CA 1
ATOM 3815 C C . TYR A 1 513 ? -13.360 15.609 2.889 1.00 92.69 513 TYR A C 1
ATOM 3817 O O . TYR A 1 513 ? -13.628 16.718 3.340 1.00 92.69 513 TYR A O 1
ATOM 3825 N N . ASP A 1 514 ? -14.194 14.570 3.035 1.00 92.50 514 ASP A N 1
ATOM 3826 C CA . ASP A 1 514 ? -15.391 14.626 3.887 1.00 92.50 514 ASP A CA 1
ATOM 3827 C C . ASP A 1 514 ? -15.091 14.118 5.303 1.00 92.50 514 ASP A C 1
ATOM 3829 O O . ASP A 1 514 ? -14.981 12.917 5.553 1.00 92.50 514 ASP A O 1
ATOM 3833 N N . ILE A 1 515 ? -15.017 15.049 6.252 1.00 94.06 515 ILE A N 1
ATOM 3834 C CA . ILE A 1 515 ? -14.784 14.752 7.668 1.00 94.06 515 ILE A CA 1
ATOM 3835 C C . ILE A 1 515 ? -16.037 14.253 8.401 1.00 94.06 515 ILE A C 1
ATOM 3837 O O . ILE A 1 515 ? -15.946 13.695 9.503 1.00 94.06 515 ILE A O 1
ATOM 3841 N N . THR A 1 516 ? -17.220 14.450 7.814 1.00 95.88 516 THR A N 1
ATOM 3842 C CA . THR A 1 516 ? -18.512 14.165 8.448 1.00 95.88 516 THR A CA 1
ATOM 3843 C C . THR A 1 516 ? -18.671 12.671 8.685 1.00 95.88 516 THR A C 1
ATOM 3845 O O . THR A 1 516 ? -18.935 12.251 9.812 1.00 95.88 516 THR A O 1
ATOM 3848 N N . SER A 1 517 ? -18.425 11.867 7.650 1.00 94.81 517 SER A N 1
ATOM 3849 C CA . SER A 1 517 ? -18.578 10.409 7.686 1.00 94.81 517 SER A CA 1
ATOM 3850 C C . SER A 1 517 ? -17.705 9.761 8.770 1.00 94.81 517 SER A C 1
ATOM 3852 O O . SER A 1 517 ? -18.196 9.014 9.618 1.00 94.81 517 SER A O 1
ATOM 3854 N N . ALA A 1 518 ? -16.426 10.139 8.845 1.00 96.00 518 ALA A N 1
ATOM 3855 C CA . ALA A 1 518 ? -15.525 9.645 9.882 1.00 96.00 518 ALA A CA 1
ATOM 3856 C C . ALA A 1 518 ? -15.906 10.154 11.288 1.00 96.00 518 ALA A C 1
ATOM 3858 O O . ALA A 1 518 ? -15.750 9.439 12.275 1.00 96.00 518 ALA A O 1
ATOM 3859 N N . THR A 1 519 ? -16.447 11.373 11.407 1.00 96.94 519 THR A N 1
ATOM 3860 C CA . THR A 1 519 ? -16.924 11.901 12.698 1.00 96.94 519 THR A CA 1
ATOM 3861 C C . THR A 1 519 ? -18.113 11.103 13.228 1.00 96.94 519 THR A C 1
ATOM 3863 O O . THR A 1 519 ? -18.101 10.709 14.394 1.00 96.94 519 THR A O 1
ATOM 3866 N N . LEU A 1 520 ? -19.090 10.799 12.370 1.00 96.06 520 LEU A N 1
ATOM 3867 C CA . LEU A 1 520 ? -20.239 9.963 12.727 1.00 96.06 520 LEU A CA 1
ATOM 3868 C C . LEU A 1 520 ? -19.790 8.559 13.157 1.00 96.06 520 LEU A C 1
ATOM 3870 O O . LEU A 1 520 ? -20.236 8.071 14.193 1.00 96.06 520 LEU A O 1
ATOM 3874 N N . ALA A 1 521 ? -18.838 7.958 12.436 1.00 96.38 521 ALA A N 1
ATOM 3875 C CA . ALA A 1 521 ? -18.270 6.658 12.791 1.00 96.38 521 ALA A CA 1
ATOM 3876 C C . ALA A 1 521 ? -17.559 6.669 14.164 1.00 96.38 521 ALA A C 1
ATOM 3878 O O . ALA A 1 521 ? -17.708 5.732 14.951 1.00 96.38 521 ALA A O 1
ATOM 3879 N N . ILE A 1 522 ? -16.826 7.738 14.513 1.00 96.88 522 ILE A N 1
ATOM 3880 C CA . ILE A 1 522 ? -16.233 7.887 15.858 1.00 96.88 522 ILE A CA 1
ATOM 3881 C C . ILE A 1 522 ? -17.324 8.006 16.932 1.00 96.88 522 ILE A C 1
ATOM 3883 O O . ILE A 1 522 ? -17.207 7.398 17.998 1.00 96.88 522 ILE A O 1
ATOM 3887 N N . GLU A 1 523 ? -18.379 8.783 16.687 1.00 95.88 523 GLU A N 1
ATOM 3888 C CA . GLU A 1 523 ? -19.488 8.938 17.635 1.00 95.88 523 GLU A CA 1
ATOM 3889 C C . GLU A 1 523 ? -20.259 7.633 17.861 1.00 95.88 523 GLU A C 1
ATOM 3891 O O . GLU A 1 523 ? -20.649 7.336 18.998 1.00 95.88 523 GLU A O 1
ATOM 3896 N N . GLU A 1 524 ? -20.450 6.847 16.801 1.00 94.62 524 GLU A N 1
ATOM 3897 C CA . GLU A 1 524 ? -21.040 5.512 16.854 1.00 94.62 524 GLU A CA 1
ATOM 3898 C C . GLU A 1 524 ? -20.180 4.566 17.700 1.00 94.62 524 GLU A C 1
ATOM 3900 O O . GLU A 1 524 ? -20.684 3.967 18.654 1.00 94.62 524 GLU A O 1
ATOM 3905 N N . LEU A 1 525 ? -18.867 4.509 17.442 1.00 93.81 525 LEU A N 1
ATOM 3906 C CA . LEU A 1 525 ? -17.925 3.697 18.221 1.00 93.81 525 LEU A CA 1
ATOM 3907 C C . LEU A 1 525 ? -17.927 4.039 19.711 1.00 93.81 525 LEU A C 1
ATOM 3909 O O . LEU A 1 525 ? -17.778 3.162 20.561 1.00 93.81 525 LEU A O 1
ATOM 3913 N N . GLN A 1 526 ? -18.105 5.315 20.045 1.00 94.38 526 GLN A N 1
ATOM 3914 C CA . GLN A 1 526 ? -18.172 5.780 21.427 1.00 94.38 526 GLN A CA 1
ATOM 3915 C C . GLN A 1 526 ? -19.551 5.569 22.079 1.00 94.38 526 GLN A C 1
ATOM 3917 O O . GLN A 1 526 ? -19.745 5.973 23.229 1.00 94.38 526 GLN A O 1
ATOM 3922 N N . GLY A 1 527 ? -20.516 4.970 21.371 1.00 89.88 527 GLY A N 1
ATOM 3923 C CA . GLY A 1 527 ? -21.876 4.739 21.858 1.00 89.88 527 GLY A CA 1
ATOM 3924 C C . GLY A 1 527 ? -22.675 6.026 22.085 1.00 89.88 527 GLY A C 1
ATOM 3925 O O . GLY A 1 527 ? -23.663 6.015 22.824 1.00 89.88 527 GLY A O 1
ATOM 3926 N N . ARG A 1 528 ? -22.243 7.150 21.493 1.00 81.44 528 ARG A N 1
ATOM 3927 C CA . ARG A 1 528 ? -22.919 8.452 21.624 1.00 81.44 528 ARG A CA 1
ATOM 3928 C C . ARG A 1 528 ? -24.139 8.537 20.724 1.00 81.44 528 ARG A C 1
ATOM 3930 O O . ARG A 1 528 ? -25.150 9.110 21.128 1.00 81.44 528 ARG A O 1
ATOM 3937 N N . GLN A 1 529 ? -24.091 7.882 19.569 1.00 69.06 529 GLN A N 1
ATOM 3938 C CA . GLN A 1 529 ? -25.288 7.610 18.794 1.00 69.06 529 GLN A CA 1
ATOM 3939 C C . GLN A 1 529 ? -25.995 6.402 19.395 1.00 69.06 529 GLN A C 1
ATOM 3941 O O . GLN A 1 529 ? -25.810 5.258 18.989 1.00 69.06 529 GLN A O 1
ATOM 3946 N N . LYS A 1 530 ? -26.854 6.649 20.390 1.00 59.00 530 LYS A N 1
ATOM 3947 C CA . LYS A 1 530 ? -27.975 5.728 20.566 1.00 59.00 530 LYS A CA 1
ATOM 3948 C C . LYS A 1 530 ? -28.728 5.778 19.244 1.00 59.00 530 LYS A C 1
ATOM 3950 O O . LYS A 1 530 ? -29.181 6.872 18.908 1.00 59.00 530 LYS A O 1
ATOM 3955 N N . PRO A 1 531 ? -28.909 4.658 18.523 1.00 55.66 531 PRO A N 1
ATOM 3956 C CA . PRO A 1 531 ? -29.901 4.650 17.476 1.00 55.66 531 PRO A CA 1
ATOM 3957 C C . PRO A 1 531 ? -31.184 5.070 18.177 1.00 55.66 531 PRO A C 1
ATOM 3959 O O . PRO A 1 531 ? -31.667 4.374 19.084 1.00 55.66 531 PRO A O 1
ATOM 3962 N N . GLU A 1 532 ? -31.697 6.250 17.830 1.00 56.72 532 GLU A N 1
ATOM 3963 C CA . GLU A 1 532 ? -33.098 6.542 18.035 1.00 56.72 532 GLU A CA 1
ATOM 3964 C C . GLU A 1 532 ? -33.791 5.420 17.284 1.00 56.72 532 GLU A C 1
ATOM 3966 O O . GLU A 1 532 ? -33.953 5.479 16.070 1.00 56.72 532 GLU A O 1
ATOM 3971 N N . LYS A 1 533 ? -34.093 4.318 17.990 1.00 57.78 533 LYS A N 1
ATOM 3972 C CA . LYS A 1 533 ? -34.951 3.262 17.476 1.00 57.78 533 LYS A CA 1
ATOM 3973 C C . LYS A 1 533 ? -36.135 4.048 16.957 1.00 57.78 533 LYS A C 1
ATOM 3975 O O . LYS A 1 533 ? -36.804 4.635 17.815 1.00 57.78 533 LYS A O 1
ATOM 3980 N N . PRO A 1 534 ? -36.354 4.129 15.628 1.00 55.88 534 PRO A N 1
ATOM 3981 C CA . PRO A 1 534 ? -37.406 4.962 15.083 1.00 55.88 534 PRO A CA 1
ATOM 3982 C C . PRO A 1 534 ? -38.631 4.511 15.835 1.00 55.88 534 PRO A C 1
ATOM 3984 O O . PRO A 1 534 ? -38.936 3.312 15.808 1.00 55.88 534 PRO A O 1
ATOM 3987 N N . ALA A 1 535 ? -39.174 5.416 16.661 1.00 52.62 535 ALA A N 1
ATOM 3988 C CA . ALA A 1 535 ? -40.158 5.070 17.667 1.00 52.62 535 ALA A CA 1
ATOM 3989 C C . ALA A 1 535 ? -41.172 4.211 16.937 1.00 52.62 535 ALA A C 1
ATOM 3991 O O . ALA A 1 535 ? -41.781 4.706 15.987 1.00 52.62 535 ALA A O 1
ATOM 3992 N N . ARG A 1 536 ? -41.219 2.905 17.256 1.00 53.38 536 ARG A N 1
ATOM 3993 C CA . ARG A 1 536 ? -42.064 1.940 16.552 1.00 53.38 536 ARG A CA 1
ATOM 3994 C C . ARG A 1 536 ? -43.473 2.466 16.738 1.00 53.38 536 ARG A C 1
ATOM 3996 O O . ARG A 1 536 ? -44.093 2.227 17.772 1.00 53.38 536 ARG A O 1
ATOM 4003 N N . LYS A 1 537 ? -43.920 3.274 15.777 1.00 51.81 537 LYS A N 1
ATOM 4004 C CA . LYS A 1 537 ? -45.185 3.988 15.787 1.00 51.81 537 LYS A CA 1
ATOM 4005 C C . LYS A 1 537 ? -46.194 2.870 15.861 1.00 51.81 537 LYS A C 1
ATOM 4007 O O . LYS A 1 537 ? -46.241 2.044 14.952 1.00 51.81 537 LYS A O 1
ATOM 4012 N N . GLY A 1 538 ? -46.835 2.764 17.024 1.00 54.19 538 GLY A N 1
ATOM 4013 C CA . GLY A 1 538 ? -47.501 1.557 17.482 1.00 54.19 538 GLY A CA 1
ATOM 4014 C C . GLY A 1 538 ? -48.234 0.860 16.350 1.00 54.19 538 GLY A C 1
ATOM 4015 O O . GLY A 1 538 ? -49.281 1.325 15.901 1.00 54.19 538 GLY A O 1
ATOM 4016 N N . HIS A 1 539 ? -47.688 -0.275 15.913 1.00 49.31 539 HIS A N 1
ATOM 4017 C CA . HIS A 1 539 ? -48.467 -1.246 15.177 1.00 49.31 539 HIS A CA 1
ATOM 4018 C C . HIS A 1 539 ? -49.467 -1.776 16.203 1.00 49.31 539 HIS A C 1
ATOM 4020 O O . HIS A 1 539 ? -49.158 -2.656 17.009 1.00 49.31 539 HIS A O 1
ATOM 4026 N N . LYS A 1 540 ? -50.627 -1.109 16.277 1.00 57.38 540 LYS A N 1
ATOM 4027 C CA . LYS A 1 540 ? -51.772 -1.540 17.067 1.00 57.38 540 LYS A CA 1
ATOM 4028 C C . LYS A 1 540 ? -52.029 -2.982 16.661 1.00 57.38 540 LYS A C 1
ATOM 4030 O O . LYS A 1 540 ? -52.531 -3.241 15.571 1.00 57.38 540 LYS A O 1
ATOM 4035 N N . ARG A 1 541 ? -51.646 -3.909 17.541 1.00 50.94 541 ARG A N 1
ATOM 4036 C CA . ARG A 1 541 ? -52.069 -5.303 17.499 1.00 50.94 541 ARG A CA 1
ATOM 4037 C C . ARG A 1 541 ? -53.581 -5.288 17.300 1.00 50.94 541 ARG A C 1
ATOM 4039 O O . ARG A 1 541 ? -54.314 -4.936 18.223 1.00 50.94 541 ARG A O 1
ATOM 4046 N N . ARG A 1 542 ? -54.058 -5.643 16.104 1.00 47.88 542 ARG A N 1
ATOM 4047 C CA . ARG A 1 542 ? -55.438 -6.096 15.958 1.00 47.88 542 ARG A CA 1
ATOM 4048 C C . ARG A 1 542 ? -55.514 -7.440 16.667 1.00 47.88 542 ARG A C 1
ATOM 4050 O O . ARG A 1 542 ? -55.191 -8.481 16.111 1.00 47.88 542 ARG A O 1
ATOM 4057 N N . ALA A 1 543 ? -55.894 -7.378 17.937 1.00 52.31 543 ALA A N 1
ATOM 4058 C CA . ALA A 1 543 ? -56.464 -8.494 18.659 1.00 52.31 543 ALA A CA 1
ATOM 4059 C C . ALA A 1 543 ? -57.783 -8.865 17.968 1.00 52.31 543 ALA A C 1
ATOM 4061 O O . ALA A 1 543 ? -58.790 -8.190 18.146 1.00 52.31 543 ALA A O 1
ATOM 4062 N N . SER A 1 544 ? -57.758 -9.866 17.093 1.00 57.41 544 SER A N 1
ATOM 4063 C CA . SER A 1 544 ? -58.930 -10.674 16.727 1.00 57.41 544 SER A CA 1
ATOM 4064 C C . SER A 1 544 ? -58.504 -11.805 15.798 1.00 57.41 544 SER A C 1
ATOM 4066 O O . SER A 1 544 ? -58.689 -11.741 14.593 1.00 57.41 544 SER A O 1
ATOM 4068 N N . GLN A 1 545 ? -57.934 -12.855 16.379 1.00 52.00 545 GLN A N 1
ATOM 4069 C CA . GLN A 1 545 ? -58.278 -14.224 16.001 1.00 52.00 545 GLN A CA 1
ATOM 4070 C C . GLN A 1 545 ? -57.806 -15.140 17.129 1.00 52.00 545 GLN A C 1
ATOM 4072 O O . GLN A 1 545 ? -56.655 -15.556 17.206 1.00 52.00 545 GLN A O 1
ATOM 4077 N N . MET A 1 546 ? -58.717 -15.344 18.082 1.00 49.97 546 MET A N 1
ATOM 4078 C CA . MET A 1 546 ? -58.672 -16.484 18.984 1.00 49.97 546 MET A CA 1
ATOM 4079 C C . MET A 1 546 ? -58.937 -17.741 18.155 1.00 49.97 546 MET A C 1
ATOM 4081 O O . MET A 1 546 ? -60.037 -17.889 17.628 1.00 49.97 546 MET A O 1
ATOM 4085 N N . GLU A 1 547 ? -57.974 -18.656 18.103 1.00 51.25 547 GLU A N 1
ATOM 4086 C CA . GLU A 1 547 ? -58.275 -20.079 17.956 1.00 51.25 547 GLU A CA 1
ATOM 4087 C C . GLU A 1 547 ? -58.225 -20.727 19.350 1.00 51.25 547 GLU A C 1
ATOM 4089 O O . GLU A 1 547 ? -57.275 -20.492 20.104 1.00 51.25 547 GLU A O 1
ATOM 4094 N N . PRO A 1 548 ? -59.265 -21.479 19.753 1.00 58.00 548 PRO A N 1
ATOM 4095 C CA . PRO A 1 548 ? -59.366 -22.037 21.093 1.00 58.00 548 PRO A CA 1
ATOM 4096 C C . PRO A 1 548 ? -58.506 -23.304 21.261 1.00 58.00 548 PRO A C 1
ATOM 4098 O O . PRO A 1 548 ? -58.246 -24.022 20.293 1.00 58.00 548 PRO A O 1
ATOM 4101 N N . PRO A 1 549 ? -58.118 -23.643 22.504 1.00 59.56 549 PRO A N 1
ATOM 4102 C CA . PRO A 1 549 ? -57.282 -24.798 22.788 1.00 59.56 549 PRO A CA 1
ATOM 4103 C C . PRO A 1 549 ? -58.109 -26.085 22.704 1.00 59.56 549 PRO A C 1
ATOM 4105 O O . PRO A 1 549 ? -59.052 -26.285 23.471 1.00 59.56 549 PRO A O 1
ATOM 4108 N N . ARG A 1 550 ? -57.731 -27.006 21.812 1.00 57.28 550 ARG A N 1
ATOM 4109 C CA . ARG A 1 550 ? -58.196 -28.398 21.875 1.00 57.28 550 ARG A CA 1
ATOM 4110 C C . ARG A 1 550 ? -57.173 -29.266 22.603 1.00 57.28 550 ARG A C 1
ATOM 4112 O O . ARG A 1 550 ? -56.147 -29.633 22.054 1.00 57.28 550 ARG A O 1
ATOM 4119 N N . GLY A 1 551 ? -57.520 -29.596 23.844 1.00 49.78 551 GLY A N 1
ATOM 4120 C CA . GLY A 1 551 ? -57.588 -30.983 24.310 1.00 49.78 551 GLY A CA 1
ATOM 4121 C C . GLY A 1 551 ? -56.300 -31.810 24.356 1.00 49.78 551 GLY A C 1
ATOM 4122 O O . GLY A 1 551 ? -55.956 -32.503 23.410 1.00 49.78 551 GLY A O 1
ATOM 4123 N N . SER A 1 552 ? -55.696 -31.848 25.543 1.00 56.53 552 SER A N 1
ATOM 4124 C CA . SER A 1 552 ? -55.369 -33.074 26.295 1.00 56.53 552 SER A CA 1
ATOM 4125 C C . SER A 1 552 ? -55.224 -34.419 25.545 1.00 56.53 552 SER A C 1
ATOM 4127 O O . SER A 1 552 ? -56.216 -35.050 25.186 1.00 56.53 552 SER A O 1
ATOM 4129 N N . SER A 1 553 ? -54.014 -34.981 25.561 1.00 47.88 553 SER A N 1
ATOM 4130 C CA . SER A 1 553 ? -53.765 -36.403 25.879 1.00 47.88 553 SER A CA 1
ATOM 4131 C C . SER A 1 553 ? -52.319 -36.497 26.397 1.00 47.88 553 SER A C 1
ATOM 4133 O O . SER A 1 553 ? -51.389 -36.078 25.730 1.00 47.88 553 SER A O 1
ATOM 4135 N N . SER A 1 554 ? -52.054 -36.700 27.689 1.00 49.56 554 SER A N 1
ATOM 4136 C CA . SER A 1 554 ? -52.330 -37.865 28.536 1.00 49.56 554 SER A CA 1
ATOM 4137 C C . SER A 1 554 ? -51.657 -39.146 28.036 1.00 49.56 554 SER A C 1
ATOM 4139 O O . SER A 1 554 ? -52.013 -39.661 26.984 1.00 49.56 554 SER A O 1
ATOM 4141 N N . LYS A 1 555 ? -50.800 -39.684 28.920 1.00 49.53 555 LYS A N 1
ATOM 4142 C CA . LYS A 1 555 ? -50.316 -41.073 29.054 1.00 49.53 555 LYS A CA 1
ATOM 4143 C C . LYS A 1 555 ? -48.990 -41.474 28.371 1.00 49.53 555 LYS A C 1
ATOM 4145 O O . LYS A 1 555 ? -48.957 -41.890 27.229 1.00 49.53 555 LYS A O 1
ATOM 4150 N N . ARG A 1 556 ? -47.981 -41.621 29.249 1.00 46.16 556 ARG A N 1
ATOM 4151 C CA . ARG A 1 556 ? -47.437 -42.933 29.691 1.00 46.16 556 ARG A CA 1
ATOM 4152 C C . ARG A 1 556 ? -46.441 -43.654 28.765 1.00 46.16 556 ARG A C 1
ATOM 4154 O O . ARG A 1 556 ? -46.858 -44.356 27.861 1.00 46.16 556 ARG A O 1
ATOM 4161 N N . ALA A 1 557 ? -45.170 -43.656 29.179 1.00 51.03 557 ALA A N 1
ATOM 4162 C CA . ALA A 1 557 ? -44.249 -44.810 29.333 1.00 51.03 557 ALA A CA 1
ATOM 4163 C C . ALA A 1 557 ? -42.882 -44.214 29.749 1.00 51.03 557 ALA A C 1
ATOM 4165 O O . ALA A 1 557 ? -42.387 -43.344 29.052 1.00 51.03 557 ALA A O 1
ATOM 4166 N N . ARG A 1 558 ? -42.277 -44.392 30.934 1.00 52.75 558 ARG A N 1
ATOM 4167 C CA . ARG A 1 558 ? -41.966 -45.555 31.795 1.00 52.75 558 ARG A CA 1
ATOM 4168 C C . ARG A 1 558 ? -41.083 -46.625 31.119 1.00 52.75 558 ARG A C 1
ATOM 4170 O O . ARG A 1 558 ? -41.646 -47.527 30.523 1.00 52.75 558 ARG A O 1
ATOM 4177 N N . ARG A 1 559 ? -39.768 -46.538 31.420 1.00 50.12 559 ARG A N 1
ATOM 4178 C CA . ARG A 1 559 ? -38.718 -47.594 31.550 1.00 50.12 559 ARG A CA 1
ATOM 4179 C C . ARG A 1 559 ? -38.409 -48.418 30.273 1.00 50.12 559 ARG A C 1
ATOM 4181 O O . ARG A 1 559 ? -39.300 -48.629 29.474 1.00 50.12 559 ARG A O 1
ATOM 4188 N N . SER A 1 560 ? -37.185 -48.869 29.981 1.00 45.88 560 SER A N 1
ATOM 4189 C CA . SER A 1 560 ? -36.071 -49.335 30.832 1.00 45.88 560 SER A CA 1
ATOM 4190 C C . SER A 1 560 ? -34.718 -49.290 30.083 1.00 45.88 560 SER A C 1
ATOM 4192 O O . SER A 1 560 ? -34.729 -49.176 28.859 1.00 45.88 560 SER A O 1
ATOM 4194 N N . PRO A 1 561 ? -33.587 -49.449 30.801 1.00 68.88 561 PRO A N 1
ATOM 4195 C CA . PRO A 1 561 ? -32.294 -49.905 30.277 1.00 68.88 561 PRO A CA 1
ATOM 4196 C C . PRO A 1 561 ? -32.142 -51.450 30.324 1.00 68.88 561 PRO A C 1
ATOM 4198 O O . PRO A 1 561 ? -32.993 -52.121 30.912 1.00 68.88 561 PRO A O 1
ATOM 4201 N N . ASP A 1 562 ? -31.018 -51.926 29.766 1.00 59.53 562 ASP A N 1
ATOM 4202 C CA . ASP A 1 562 ? -30.308 -53.220 29.924 1.00 59.53 562 ASP A CA 1
ATOM 4203 C C . ASP A 1 562 ? -30.417 -54.338 28.853 1.00 59.53 562 ASP A C 1
ATOM 4205 O O . ASP A 1 562 ? -31.500 -54.779 28.474 1.00 59.53 562 ASP A O 1
ATOM 4209 N N . SER A 1 563 ? -29.205 -54.822 28.508 1.00 56.06 563 SER A N 1
ATOM 4210 C CA . SER A 1 563 ? -28.769 -56.167 28.067 1.00 56.06 563 SER A CA 1
ATOM 4211 C C . SER A 1 563 ? -28.977 -56.617 26.611 1.00 56.06 563 SER A C 1
ATOM 4213 O O . SER A 1 563 ? -30.055 -57.078 26.253 1.00 56.06 563 SER A O 1
ATOM 4215 N N . GLU A 1 564 ? -27.903 -56.603 25.808 1.00 53.00 564 GLU A N 1
ATOM 4216 C CA . GLU A 1 564 ? -27.008 -57.760 25.546 1.00 53.00 564 GLU A CA 1
ATOM 4217 C C . GLU A 1 564 ? -25.634 -57.295 25.041 1.00 53.00 564 GLU A C 1
ATOM 4219 O O . GLU A 1 564 ? -25.587 -56.289 24.293 1.00 53.00 564 GLU A O 1
#

Foldseek 3Di:
DVVVLVVLVVVLVVLVVLLVVCVVVVHDPLSNQLSVLSNVLSVLVNVVVVCVVVVNPDDVVLSVLVNQLSVLSNVLSVCVSVVHPPVSNVVSVVSNVVSVVVNVVVCVVPPPPPPPPPPPDDDDDDDDDDDDDDDDDDDDDDDDDDDDDDDDDDDDDDDDDDDDDDDDDDDDDDDDDDDDDDDDDDDDDDDDDDDDDDDDDDDDDDDDDDDDDPDDDDPDDDDDDDDDDDDDDDDDDDDDDWDWDADPQRDTDTPPDPDDDDDDDDDDDDDDDDDDDDDDDDDDDDDDDDDDDDDDDDDDDDDDDDDDDDDDPPPPPPPPPCDPPDDAPCLVLQLSLLVLLLVLLLVLCVPPPPLLSVLSNLLSVLLNLLCVLVSSHAFPAFQFLQDPLLLVCLDDVRSHNDADLSCVVPVLLLLSLLVSLVRLQQDFLLRLLRQGHSRRLSSSSSSLSSVCSNDVVCSQLSSLQSVLSSVLSVVSSVVSVVVVVVPPDDDDDDDPPRRGDGSNRVQVPDPPRDPPSNVVSSCVSNVVPPPPPVPPPDPPPPPDDDDDDDDDDDDDDDDDDDDD